Protein AF-A0A7J6QUE2-F1 (afdb_monomer)

Solvent-accessible surface area (backbone atoms only — not comparable to full-atom values): 27141 Å² total; per-residue (Å²): 144,86,75,78,73,68,68,64,60,62,60,60,63,58,56,71,67,69,66,76,79,69,80,87,82,77,86,82,82,87,80,89,78,89,81,90,77,90,78,88,79,88,80,89,85,86,82,90,79,89,85,83,88,83,81,91,79,86,84,85,81,84,86,82,83,86,87,80,87,83,81,87,78,91,76,89,80,80,79,82,77,88,71,93,74,88,76,88,78,90,78,85,78,74,83,76,78,76,78,73,77,74,72,91,44,75,64,55,52,54,49,48,53,50,52,53,53,48,52,52,50,49,60,67,40,47,65,54,49,52,53,50,50,54,49,50,52,54,51,50,55,52,50,50,52,52,50,55,49,50,54,49,46,62,71,71,58,78,79,71,83,48,88,52,71,58,65,62,52,52,51,53,50,54,51,48,61,67,45,50,60,58,49,52,55,45,51,55,50,49,47,36,44,68,80,50,75,61,50,81,89,58,97,85,62,82,76,58,68,67,60,54,49,51,53,49,52,57,64,54,46,54,62,54,51,36,51,50,49,51,51,50,58,72,69,48,82,54,28,68,75,69,40,44,67,61,44,52,49,52,52,52,50,35,54,53,51,51,50,54,50,51,51,51,51,48,57,65,50,47,57,60,48,50,50,50,36,46,73,71,59,74,52,61,48,93,50,24,43,65,88,63,53,76,77,71,41,47,76,41,84,65,47,98,87,49,74,69,32,63,69,62,57,65,62,59,68,74,74,71,78,78,79,84,71,88,70,90,82,84,79,80,86,81,79,85,90,88,88,86,83,85,88,90,86,89,83,90,86,83,91,75,99,69,92,78,74,94,84,74,88,67,83,71,68,83,76,70,69,60,26,27,38,42,98,87,74,50,44,26,33,57,69,62,46,50,59,46,28,48,60,31,32,44,41,94,83,81,55,50,54,47,59,66,59,57,55,61,67,70,81,112

pLDDT: mean 71.97, std 22.59, range [31.17, 98.25]

Radius of gyration: 38.02 Å; Cα contacts (8 Å, |Δi|>4): 183; chains: 1; bounding box: 76×77×122 Å

Secondary structure (DSSP, 8-state):
--SSSSHHHHHHHHHHHHTTSS-----------------------------------PPPPPPPPP------------PPP-------------------PPPSSHHHHHHHHHHHHHHHHHHHHHHHHHHHHHHHHHHHHHHHHHHHHHHHHHHH-TT---SS-HHHHHHHHHHHHHHHHHHHHHHHHHHHHHHHTTPPPPTTSPPPHHHHHHHHHHHHHHHHHHHHHHHHHHH-SSHHHH-HHHHHHHHHHHHHHHHHHHHHHHHHHHHHHHHHHHHTT-S--TTSPPTTHHHHSEEEPPPSSS---TTTHHHHTTSSSS-S-------TTS-----------------------TTS----------EEE-TTS-EEEHHHHHHHHTT-SB-TTT--BHHHHHHHTT--

Mean predicted aligned error: 16.56 Å

Sequence (412 aa):
MKSRSRALSLCDSRRRRNTAAVFPFRRRSKLLDSASGRFSSDDSIDGRRHVSSSNLGEPLLPTVTEGRAFESFDNDVVLPRRRAHTGDESNPFGSSDALYPAPRSKEDAVQRMRTTLVSTLVHSYRCFVWVVVCLVVILTVSYAALFIWALTEVITVRRSDCDQPLLPWVEVYVFITFLTDPLQSGLEWIYCRIARGGRPLQDSDPLPSLLVLFRSLISLFYPIWFGYGLHLISLTRTCSRTAPSLYILVQCFVWVGLLVWTLALMTLLTVPLTLCLVKAGWIQGPEAAKKGIINRIRLVSAGPDEGTCAICAKDMSYYGDDDGTTRGDLLTFFSDHNEDSSAPPTGGFTSGEAFVSPIDGRYVEPRYPMLREIICGHHFHRACLSRWLNTSHTCPVCHLNLHRAYDINYDV

InterPro domains:
  IPR001841 Zinc finger, RING-type [PF13639] (374-398)
  IPR001841 Zinc finger, RING-type [PS50089] (376-399)
  IPR001841 Zinc finger, RING-type [SM00184] (309-398)
  IPR013083 Zinc finger, RING/FYVE/PHD-type [G3DSA:3.30.40.10] (294-404)

Foldseek 3Di:
DPPPPPVVVVVVVVVVPPVPPPDDPDDDDDDDDDDDDDDDDDDDDDDDDDDDDDDDDDDDDDDDDDDDDDDDDDDPDDDDDDDDDDDDDDDPPDDPVPDPDDPPDPVVVVVVLVVLLVVQCCVVCVVVVVVVVVVVVVLVVVLVVLLVLLVVCLVPVVDFDFPFPLSVLSVVVNVCVVCVVVVLVVVVVVCCCPVPVNDDDDPPDDDPPVSVVVVVVVLVVQLVSLVVLVVRLVPGDCCCPRPVSSSVSSVVNSVSSVVVNVVVVCVVVVVVVVVVCVVVLVDFDPQFAPPPLLVVFDWDDADPVRDDAPVVVVVVVVPPDDDDDDDPDPPPPPDDDDDDDDDDDDDDDDDDDDDDDPDDPDPPPPCPQTWTQAPVRHIHRSVVVNVVSSSHCADPRRRHRRRVVVVVVVVD

Structure (mmCIF, N/CA/C/O backbone):
data_AF-A0A7J6QUE2-F1
#
_entry.id   AF-A0A7J6QUE2-F1
#
loop_
_atom_site.group_PDB
_atom_site.id
_atom_site.type_symbol
_atom_site.label_atom_id
_atom_site.label_alt_id
_atom_site.label_comp_id
_atom_site.label_asym_id
_atom_site.label_entity_id
_atom_site.label_seq_id
_atom_site.pdbx_PDB_ins_code
_atom_site.Cartn_x
_atom_site.Cartn_y
_atom_site.Cartn_z
_atom_site.occupancy
_atom_site.B_iso_or_equiv
_atom_site.auth_seq_id
_atom_site.auth_comp_id
_atom_site.auth_asym_id
_atom_site.auth_atom_id
_atom_site.pdbx_PDB_model_num
ATOM 1 N N . MET A 1 1 ? 33.722 -31.231 23.719 1.00 46.41 1 MET A N 1
ATOM 2 C CA . MET A 1 1 ? 32.477 -30.765 24.387 1.00 46.41 1 MET A CA 1
ATOM 3 C C . MET A 1 1 ? 32.656 -29.522 25.294 1.00 46.41 1 MET A C 1
ATOM 5 O O . MET A 1 1 ? 31.883 -29.344 26.223 1.00 46.41 1 MET A O 1
ATOM 9 N N . LYS A 1 2 ? 33.600 -28.594 25.026 1.00 46.53 2 LYS A N 1
ATOM 10 C CA . LYS A 1 2 ? 33.878 -27.446 25.930 1.00 46.53 2 LYS A CA 1
ATOM 11 C C . LYS A 1 2 ? 34.000 -26.061 25.256 1.00 46.53 2 LYS A C 1
ATOM 13 O O . LYS A 1 2 ? 34.548 -25.152 25.861 1.00 46.53 2 LYS A O 1
ATOM 18 N N . SER A 1 3 ? 33.465 -25.865 24.040 1.00 45.34 3 SER A N 1
ATOM 19 C CA . SER A 1 3 ? 33.526 -24.560 23.336 1.00 45.34 3 SER A CA 1
ATOM 20 C C . SER A 1 3 ? 32.173 -23.917 22.981 1.00 45.34 3 SER A C 1
ATOM 22 O O . SER A 1 3 ? 32.153 -22.804 22.466 1.00 45.34 3 SER A O 1
ATOM 24 N N . ARG A 1 4 ? 31.028 -24.537 23.308 1.00 47.53 4 ARG A N 1
ATOM 25 C CA . ARG A 1 4 ? 29.692 -23.970 23.005 1.00 47.53 4 ARG A CA 1
ATOM 26 C C . ARG A 1 4 ? 29.169 -22.938 24.018 1.00 47.53 4 ARG A C 1
ATOM 28 O O . ARG A 1 4 ? 28.175 -22.283 23.738 1.00 47.53 4 ARG A O 1
ATOM 35 N N . SER A 1 5 ? 29.833 -22.746 25.162 1.00 48.34 5 SER A N 1
ATOM 36 C CA . SER A 1 5 ? 29.308 -21.897 26.251 1.00 48.34 5 SER A CA 1
ATOM 37 C C . SER A 1 5 ? 29.570 -20.387 26.072 1.00 48.34 5 SER A C 1
ATOM 39 O O . SER A 1 5 ? 28.833 -19.561 26.600 1.00 48.34 5 SER A O 1
ATOM 41 N N . ARG A 1 6 ? 30.566 -19.975 25.270 1.00 46.41 6 ARG A N 1
ATOM 42 C CA . ARG A 1 6 ? 30.916 -18.541 25.135 1.00 46.41 6 ARG A CA 1
ATOM 43 C C . ARG A 1 6 ? 30.063 -17.758 24.125 1.00 46.41 6 ARG A C 1
ATOM 45 O O . ARG A 1 6 ? 29.992 -16.539 24.228 1.00 46.41 6 ARG A O 1
ATOM 52 N N . ALA A 1 7 ? 29.365 -18.426 23.203 1.00 47.25 7 ALA A N 1
ATOM 53 C CA . ALA A 1 7 ? 28.551 -17.746 22.187 1.00 47.25 7 ALA A CA 1
ATOM 54 C C . ALA A 1 7 ? 27.202 -17.216 22.721 1.00 47.25 7 ALA A C 1
ATOM 56 O O . ALA A 1 7 ? 26.655 -16.265 22.169 1.00 47.25 7 ALA A O 1
ATOM 57 N N . LEU A 1 8 ? 26.681 -17.774 23.820 1.00 49.31 8 LEU A N 1
ATOM 58 C CA . LEU A 1 8 ? 25.400 -17.346 24.403 1.00 49.31 8 LEU A CA 1
ATOM 59 C C . LEU A 1 8 ? 25.509 -16.056 25.241 1.00 49.31 8 LEU A C 1
ATOM 61 O O . LEU A 1 8 ? 24.534 -15.321 25.354 1.00 49.31 8 LEU A O 1
ATOM 65 N N . SER A 1 9 ? 26.696 -15.729 25.765 1.00 47.38 9 SER A N 1
ATOM 66 C CA . SER A 1 9 ? 26.920 -14.542 26.613 1.00 47.38 9 SER A CA 1
ATOM 67 C C . SER A 1 9 ? 26.927 -13.216 25.829 1.00 47.38 9 SER A C 1
ATOM 69 O O . SER A 1 9 ? 26.471 -12.183 26.328 1.00 47.3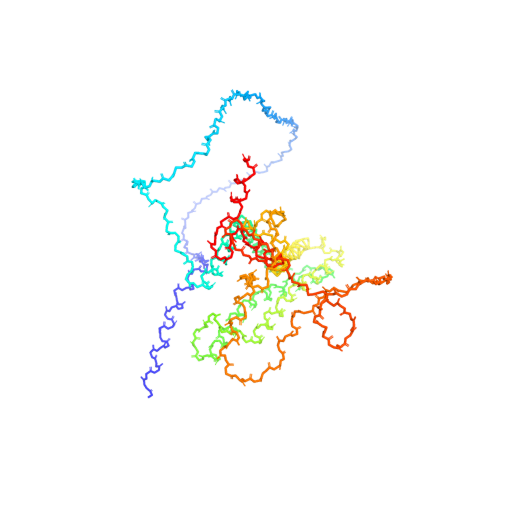8 9 SER A O 1
ATOM 71 N N . LEU A 1 10 ? 27.388 -13.227 24.576 1.00 46.91 10 LEU A N 1
ATOM 72 C CA . LEU A 1 10 ? 27.481 -12.008 23.763 1.00 46.91 10 LEU A CA 1
ATOM 73 C C . LEU A 1 10 ? 26.136 -11.569 23.157 1.00 46.91 10 LEU A C 1
ATOM 75 O O . LEU A 1 10 ? 25.946 -10.380 22.901 1.00 46.91 10 LEU A O 1
ATOM 79 N N . CYS A 1 11 ? 25.176 -12.485 22.989 1.00 47.31 11 CYS A N 1
ATOM 80 C CA . CYS A 1 11 ? 23.848 -12.149 22.462 1.00 47.31 11 CYS A CA 1
ATOM 81 C C . CYS A 1 11 ? 22.953 -11.466 23.516 1.00 47.31 11 CYS A C 1
ATOM 83 O O . CYS A 1 11 ? 22.195 -10.553 23.194 1.00 47.31 11 CYS A O 1
ATOM 85 N N . ASP A 1 12 ? 23.109 -11.824 24.793 1.00 46.81 12 ASP A N 1
ATOM 86 C CA . ASP A 1 12 ? 22.343 -11.224 25.896 1.00 46.81 12 ASP A CA 1
ATOM 87 C C . ASP A 1 12 ? 22.789 -9.776 26.206 1.00 46.81 12 ASP A C 1
ATOM 89 O O . ASP A 1 12 ? 22.011 -8.913 26.617 1.00 46.81 12 ASP A O 1
ATOM 93 N N . SER A 1 13 ? 24.045 -9.454 25.884 1.00 41.50 13 SER A N 1
ATOM 94 C CA . SER A 1 13 ? 24.649 -8.139 26.137 1.00 41.50 13 SER A CA 1
ATOM 95 C C . SER A 1 13 ? 24.153 -7.043 25.179 1.00 41.50 13 SER A C 1
ATOM 97 O O . SER A 1 13 ? 24.148 -5.859 25.528 1.00 41.50 13 SER A O 1
ATOM 99 N N . ARG A 1 14 ? 23.702 -7.418 23.972 1.00 44.22 14 ARG A N 1
ATOM 100 C CA . ARG A 1 14 ? 23.134 -6.485 22.979 1.00 44.22 14 ARG A CA 1
ATOM 101 C C . ARG A 1 14 ? 21.641 -6.223 23.206 1.00 44.22 14 ARG A C 1
ATOM 103 O O . ARG A 1 14 ? 21.140 -5.179 22.797 1.00 44.22 14 ARG A O 1
ATOM 110 N N . ARG A 1 15 ? 20.958 -7.110 23.940 1.00 49.66 15 ARG A N 1
ATOM 111 C CA . ARG A 1 15 ? 19.539 -6.976 24.300 1.00 49.66 15 ARG A CA 1
ATOM 112 C C . ARG A 1 15 ? 19.287 -5.857 25.315 1.00 49.66 15 ARG A C 1
ATOM 114 O O . ARG A 1 15 ? 18.267 -5.189 25.221 1.00 49.66 15 ARG A O 1
ATOM 121 N N . ARG A 1 16 ? 20.236 -5.575 26.219 1.00 45.19 16 ARG A N 1
ATOM 122 C CA . ARG A 1 16 ? 20.097 -4.492 27.217 1.00 45.19 16 ARG A CA 1
ATOM 123 C C . ARG A 1 16 ? 20.274 -3.072 26.668 1.00 45.19 16 ARG A C 1
ATOM 125 O O . ARG A 1 16 ? 19.894 -2.132 27.355 1.00 45.19 16 ARG A O 1
ATOM 132 N N . ARG A 1 17 ? 20.835 -2.886 25.465 1.00 47.62 17 ARG A N 1
ATOM 133 C CA . ARG A 1 17 ? 21.071 -1.539 24.907 1.00 47.62 17 ARG A CA 1
ATOM 134 C C . ARG A 1 17 ? 19.934 -0.996 24.037 1.00 47.62 17 ARG A C 1
ATOM 136 O O . ARG A 1 17 ? 19.790 0.216 23.972 1.00 47.62 17 ARG A O 1
ATOM 143 N N . ASN A 1 18 ? 19.086 -1.851 23.458 1.00 42.25 18 ASN A N 1
ATOM 144 C CA . ASN A 1 18 ? 18.024 -1.400 22.544 1.00 42.25 18 ASN A CA 1
ATOM 145 C C . ASN A 1 18 ? 16.614 -1.367 23.157 1.00 42.25 18 ASN A C 1
ATOM 147 O O . ASN A 1 18 ? 15.715 -0.789 22.559 1.00 42.25 18 ASN A O 1
ATOM 151 N N . THR A 1 19 ? 16.406 -1.896 24.367 1.00 44.59 19 THR A N 1
ATOM 152 C CA . THR A 1 19 ? 15.130 -1.753 25.099 1.00 44.59 19 THR A CA 1
ATOM 153 C C . THR A 1 19 ? 15.039 -0.476 25.943 1.00 44.59 19 THR A C 1
ATOM 155 O O . THR A 1 19 ? 14.044 -0.272 26.625 1.00 44.59 19 THR A O 1
ATOM 158 N N . ALA A 1 20 ? 16.048 0.403 25.906 1.00 40.78 20 ALA A N 1
ATOM 159 C CA . ALA A 1 20 ? 16.049 1.666 26.652 1.00 40.78 20 ALA A CA 1
ATOM 160 C C . ALA A 1 20 ? 15.475 2.869 25.866 1.00 40.78 20 ALA A C 1
ATOM 162 O O . ALA A 1 20 ? 15.439 3.971 26.404 1.00 40.78 20 ALA A O 1
ATOM 163 N N . ALA A 1 21 ? 15.021 2.683 24.620 1.00 43.94 21 ALA A N 1
ATOM 164 C CA . ALA A 1 21 ? 14.544 3.773 23.756 1.00 43.94 21 ALA A CA 1
ATOM 165 C C . ALA A 1 21 ? 13.027 3.759 23.479 1.00 43.94 21 ALA A C 1
ATOM 167 O O . ALA A 1 21 ? 12.558 4.495 22.616 1.00 43.94 21 ALA A O 1
ATOM 168 N N . VAL A 1 22 ? 12.246 2.957 24.209 1.00 45.75 22 VAL A N 1
ATOM 169 C CA . VAL A 1 22 ? 10.780 2.945 24.097 1.00 45.75 22 VAL A CA 1
ATOM 170 C C . VAL A 1 22 ? 10.189 3.181 25.493 1.00 45.75 22 VAL A C 1
ATOM 172 O O . VAL A 1 22 ? 10.159 2.284 26.327 1.00 45.75 22 VAL A O 1
ATOM 175 N N . PHE A 1 23 ? 9.784 4.440 25.717 1.00 42.09 23 PHE A N 1
ATOM 176 C CA . PHE A 1 23 ? 9.110 5.041 26.885 1.00 42.09 23 PHE A CA 1
ATOM 177 C C . PHE A 1 23 ? 9.857 5.101 28.236 1.00 42.09 23 PHE A C 1
ATOM 179 O O . PHE A 1 23 ? 9.874 4.124 28.983 1.00 42.09 23 PHE A O 1
ATOM 186 N N . PRO A 1 24 ? 10.307 6.291 28.694 1.00 39.75 24 PRO A N 1
ATOM 187 C CA . PRO A 1 24 ? 10.492 6.539 30.114 1.00 39.75 24 PRO A CA 1
ATOM 188 C C . PRO A 1 24 ? 9.194 7.119 30.697 1.00 39.75 24 PRO A C 1
ATOM 190 O O . PRO A 1 24 ? 9.031 8.333 30.796 1.00 39.75 24 PRO A O 1
ATOM 193 N N . PHE A 1 25 ? 8.265 6.266 31.139 1.00 36.53 25 PHE A N 1
ATOM 194 C CA . PHE A 1 25 ? 7.235 6.700 32.090 1.00 36.53 25 PHE A CA 1
ATOM 195 C C . PHE A 1 25 ? 7.881 6.760 33.481 1.00 36.53 25 PHE A C 1
ATOM 197 O O . PHE A 1 25 ? 7.942 5.778 34.224 1.00 36.53 25 PHE A O 1
ATOM 204 N N . ARG A 1 26 ? 8.470 7.913 33.813 1.00 36.47 26 ARG A N 1
ATOM 205 C CA . ARG A 1 26 ? 9.158 8.134 35.089 1.00 36.47 26 ARG A CA 1
ATOM 206 C C . ARG A 1 26 ? 8.123 8.334 36.201 1.00 36.47 26 ARG A C 1
ATOM 208 O O . ARG A 1 26 ? 7.667 9.446 36.446 1.00 36.47 26 ARG A O 1
ATOM 215 N N . ARG A 1 27 ? 7.793 7.252 36.914 1.00 37.03 27 ARG A N 1
ATOM 216 C CA . ARG A 1 27 ? 7.189 7.297 38.259 1.00 37.03 27 ARG A CA 1
ATOM 217 C C . ARG A 1 27 ? 8.079 8.153 39.167 1.00 37.03 27 ARG A C 1
ATOM 219 O O . ARG A 1 27 ? 9.216 7.778 39.445 1.00 37.03 27 ARG A O 1
ATOM 226 N N . ARG A 1 28 ? 7.563 9.281 39.654 1.00 32.66 28 ARG A N 1
ATOM 227 C CA . ARG A 1 28 ? 8.145 10.030 40.774 1.00 32.66 28 ARG A CA 1
ATOM 228 C C . ARG A 1 28 ? 7.144 9.960 41.920 1.00 32.66 28 ARG A C 1
ATOM 230 O O . ARG A 1 28 ? 6.087 10.574 41.858 1.00 32.66 28 ARG A O 1
ATOM 237 N N . SER A 1 29 ? 7.459 9.168 42.938 1.00 35.22 29 SER A N 1
ATOM 238 C CA . SER A 1 29 ? 6.726 9.152 44.199 1.00 35.22 29 SER A CA 1
ATOM 239 C C . SER A 1 29 ? 7.666 9.513 45.341 1.00 35.22 29 SER A C 1
ATOM 241 O O . SER A 1 29 ? 8.684 8.847 45.517 1.00 35.22 29 SER A O 1
ATOM 243 N N . LYS A 1 30 ? 7.206 10.492 46.126 1.00 39.47 30 LYS A N 1
ATOM 244 C CA . LYS A 1 30 ? 7.589 10.870 47.493 1.00 39.47 30 LYS A CA 1
ATOM 245 C C . LYS A 1 30 ? 8.883 11.669 47.673 1.00 39.47 30 LYS A C 1
ATOM 247 O O . LYS A 1 30 ? 9.977 11.122 47.658 1.00 39.47 30 LYS A O 1
ATOM 252 N N . LEU A 1 31 ? 8.701 12.942 48.020 1.00 35.91 31 LEU A N 1
ATOM 253 C CA . LEU A 1 31 ? 9.189 13.452 49.300 1.00 35.91 31 LEU A CA 1
ATOM 254 C C . LEU A 1 31 ? 8.271 14.586 49.773 1.00 35.91 31 LEU A C 1
ATOM 256 O O . LEU A 1 31 ? 8.026 15.547 49.050 1.00 35.91 31 LEU A O 1
ATOM 260 N N . LEU A 1 32 ? 7.698 14.359 50.955 1.00 39.78 32 LEU A N 1
ATOM 261 C CA . LEU A 1 32 ? 7.084 15.355 51.818 1.00 39.78 32 LEU A CA 1
ATOM 262 C C . LEU A 1 32 ? 8.168 16.350 52.238 1.00 39.78 32 LEU A C 1
ATOM 264 O O . LEU A 1 32 ? 9.245 15.904 52.615 1.00 39.78 32 LEU A O 1
ATOM 268 N N . ASP A 1 33 ? 7.866 17.645 52.196 1.00 33.84 33 ASP A N 1
ATOM 269 C CA . ASP A 1 33 ? 8.040 18.509 53.364 1.00 33.84 33 ASP A CA 1
ATOM 270 C C . ASP A 1 33 ? 7.295 19.841 53.186 1.00 33.84 33 ASP A C 1
ATOM 272 O O . ASP A 1 33 ? 7.452 20.555 52.200 1.00 33.84 33 ASP A O 1
ATOM 276 N N . SER A 1 34 ? 6.434 20.100 54.171 1.00 37.66 34 SER A N 1
ATOM 277 C CA . SER A 1 34 ? 6.124 21.379 54.812 1.00 37.66 34 SER A CA 1
ATOM 278 C C . SER A 1 34 ? 6.235 22.682 54.011 1.00 37.66 34 SER A C 1
ATOM 280 O O . SER A 1 34 ? 7.318 23.231 53.848 1.00 37.66 34 SER A O 1
ATOM 282 N N . ALA A 1 35 ? 5.082 23.297 53.734 1.00 33.31 35 ALA A N 1
ATOM 283 C CA . ALA A 1 35 ? 4.901 24.732 53.959 1.00 33.31 35 ALA A CA 1
ATOM 284 C C . ALA A 1 35 ? 3.413 25.066 54.136 1.00 33.31 35 ALA A C 1
ATOM 286 O O . ALA A 1 35 ? 2.584 24.908 53.245 1.00 33.31 35 ALA A O 1
ATOM 287 N N . SER A 1 36 ? 3.112 25.524 55.343 1.00 39.94 36 SER A N 1
ATOM 288 C CA . SER A 1 36 ? 1.916 26.232 55.779 1.00 39.94 36 SER A CA 1
ATOM 289 C C . SER A 1 36 ? 1.524 27.398 54.865 1.00 39.94 36 SER A C 1
ATOM 291 O O . SER A 1 36 ? 2.373 28.217 54.519 1.00 39.94 36 SER A O 1
ATOM 293 N N . GLY A 1 37 ? 0.226 27.560 54.607 1.00 31.17 37 GLY A N 1
ATOM 294 C CA . GLY A 1 37 ? -0.321 28.776 54.010 1.00 31.17 37 GLY A CA 1
ATOM 295 C C . GLY A 1 37 ? -1.844 28.784 54.036 1.00 31.17 37 GLY A C 1
ATOM 296 O O . GLY A 1 37 ? -2.483 28.170 53.192 1.00 31.17 37 GLY A O 1
ATOM 297 N N . ARG A 1 38 ? -2.412 29.470 55.033 1.00 41.53 38 ARG A N 1
ATOM 298 C CA . ARG A 1 38 ? -3.823 29.878 55.091 1.00 41.53 38 ARG A CA 1
ATOM 299 C C . ARG A 1 38 ? -4.207 30.616 53.806 1.00 41.53 38 ARG A C 1
ATOM 301 O O . ARG A 1 38 ? -3.482 31.532 53.438 1.00 41.53 38 ARG A O 1
ATOM 308 N N . PHE A 1 39 ? -5.392 30.354 53.260 1.00 33.91 39 PHE A N 1
ATOM 309 C CA . PHE A 1 39 ? -6.305 31.435 52.881 1.00 33.91 39 PHE A CA 1
ATOM 310 C C . PHE A 1 39 ? -7.742 30.907 52.816 1.00 33.91 39 PHE A C 1
ATOM 312 O O . PHE A 1 39 ? -8.067 30.010 52.044 1.00 33.91 39 PHE A O 1
ATOM 319 N N . SER A 1 40 ? -8.560 31.451 53.713 1.00 39.12 40 SER A N 1
ATOM 320 C CA . SER A 1 40 ? -10.015 31.498 53.620 1.00 39.12 40 SER A CA 1
ATOM 321 C C . SER A 1 40 ? -10.375 32.480 52.508 1.00 39.12 40 SER A C 1
ATOM 323 O O . SER A 1 40 ? -9.662 33.469 52.355 1.00 39.12 40 SER A O 1
ATOM 325 N N . SER A 1 41 ? -11.455 32.233 51.776 1.00 36.81 41 SER A N 1
ATOM 326 C CA . SER A 1 41 ? -12.585 33.165 51.669 1.00 36.81 41 SER A CA 1
ATOM 327 C C . SER A 1 41 ? -13.492 32.789 50.508 1.00 36.81 41 SER A C 1
ATOM 329 O O . SER A 1 41 ? -13.046 32.381 49.436 1.00 36.81 41 SER A O 1
ATOM 331 N N . ASP A 1 42 ? -14.772 32.938 50.813 1.00 44.06 42 ASP A N 1
ATOM 332 C CA . ASP A 1 42 ? -15.919 33.023 49.930 1.00 44.06 42 ASP A CA 1
ATOM 333 C C . ASP A 1 42 ? -15.658 33.885 48.685 1.00 44.06 42 ASP A C 1
ATOM 335 O O . ASP A 1 42 ? -14.888 34.841 48.735 1.00 44.06 42 ASP A O 1
ATOM 339 N N . ASP A 1 43 ? -16.337 33.579 47.579 1.00 40.66 43 ASP A N 1
ATOM 340 C CA . ASP A 1 43 ? -17.388 34.488 47.120 1.00 40.66 43 ASP A CA 1
ATOM 341 C C . ASP A 1 43 ? -18.192 33.911 45.946 1.00 40.66 43 ASP A C 1
ATOM 343 O O . ASP A 1 43 ? -17.685 33.455 44.920 1.00 40.66 43 ASP A O 1
ATOM 347 N N . SER A 1 44 ? -19.504 33.959 46.160 1.00 46.59 44 SER A N 1
ATOM 348 C CA . SER A 1 44 ? -20.555 34.076 45.155 1.00 46.59 44 SER A CA 1
ATOM 349 C C . SER A 1 44 ? -20.265 35.258 44.224 1.00 46.59 44 SER A C 1
ATOM 351 O O . SER A 1 44 ? -19.718 36.247 44.690 1.00 46.59 44 SER A O 1
ATOM 353 N N . ILE A 1 45 ? -20.677 35.203 42.951 1.00 42.28 45 ILE A N 1
ATOM 354 C CA . ILE A 1 45 ? -21.385 36.310 42.277 1.00 42.28 45 ILE A CA 1
ATOM 355 C C . ILE A 1 45 ? -21.791 35.913 40.847 1.00 42.28 45 ILE A C 1
ATOM 357 O O . ILE A 1 45 ? -21.011 35.455 40.014 1.00 42.28 45 ILE A O 1
ATOM 361 N N . ASP A 1 46 ? -23.082 36.131 40.640 1.00 43.28 46 ASP A N 1
ATOM 362 C CA . ASP A 1 46 ? -23.904 36.185 39.438 1.00 43.28 46 ASP A CA 1
ATOM 363 C C . ASP A 1 46 ? -23.390 37.209 38.398 1.00 43.28 46 ASP A C 1
ATOM 365 O O . ASP A 1 46 ? -22.752 38.198 38.757 1.00 43.28 46 ASP A O 1
ATOM 369 N N . GLY A 1 47 ? -23.674 37.041 37.100 1.00 33.91 47 GLY A N 1
ATOM 370 C CA . GLY A 1 47 ? -23.052 37.939 36.115 1.00 33.91 47 GLY A CA 1
ATOM 371 C C . GLY A 1 47 ? -23.395 37.795 34.637 1.00 33.91 47 GLY A C 1
ATOM 372 O O . GLY A 1 47 ? -22.506 37.750 33.794 1.00 33.91 47 GLY A O 1
ATOM 373 N N . ARG A 1 48 ? -24.685 37.797 34.306 1.00 44.97 48 ARG A N 1
ATOM 374 C CA . ARG A 1 48 ? -25.251 38.115 32.980 1.00 44.97 48 ARG A CA 1
ATOM 375 C C . ARG A 1 48 ? -24.566 39.332 32.307 1.00 44.97 48 ARG A C 1
ATOM 377 O O . ARG A 1 48 ? -24.568 40.412 32.893 1.00 44.97 48 ARG A O 1
ATOM 384 N N . ARG A 1 49 ? -24.162 39.231 31.026 1.00 37.66 49 ARG A N 1
ATOM 385 C CA . ARG A 1 49 ? -24.249 40.350 30.051 1.00 37.66 49 ARG A CA 1
ATOM 386 C C . ARG A 1 49 ? -24.151 39.921 28.579 1.00 37.66 49 ARG A C 1
ATOM 388 O O . ARG A 1 49 ? -23.235 39.224 28.166 1.00 37.66 49 ARG A O 1
ATOM 395 N N . HIS A 1 50 ? -25.134 40.410 27.823 1.00 44.72 50 HIS A N 1
ATOM 396 C CA . HIS A 1 50 ? -25.166 40.585 26.369 1.00 44.72 50 HIS A CA 1
ATOM 397 C C . HIS A 1 50 ? -24.039 41.504 25.861 1.00 44.72 50 HIS A C 1
ATOM 399 O O . HIS A 1 50 ? -23.530 42.301 26.647 1.00 44.72 50 HIS A O 1
ATOM 405 N N . VAL A 1 51 ? -23.770 41.438 24.543 1.00 38.91 51 VAL A N 1
ATOM 406 C CA . VAL A 1 51 ? -23.502 42.525 23.551 1.00 38.91 51 VAL A CA 1
ATOM 407 C C . VAL A 1 51 ? -22.722 41.880 22.384 1.00 38.91 51 VAL A C 1
ATOM 409 O O . VAL A 1 51 ? -21.648 41.332 22.585 1.00 38.91 51 VAL A O 1
ATOM 412 N N . SER A 1 52 ? -23.375 41.604 21.252 1.00 35.94 52 SER A N 1
ATOM 413 C CA . SER A 1 52 ? -23.487 42.434 20.030 1.00 35.94 52 SER A CA 1
ATOM 414 C C . SER A 1 52 ? -22.268 42.381 19.095 1.00 35.94 52 SER A C 1
ATOM 416 O O . SER A 1 52 ? -21.210 42.917 19.391 1.00 35.94 52 SER A O 1
ATOM 418 N N . SER A 1 53 ? -22.506 41.753 17.938 1.00 43.72 53 SER A N 1
ATOM 419 C CA . SER A 1 53 ? -22.202 42.209 16.570 1.00 43.72 53 SER A CA 1
ATOM 420 C C . SER A 1 53 ? -20.991 43.119 16.314 1.00 43.72 53 SER A C 1
ATOM 422 O O . SER A 1 53 ? -21.016 44.299 16.663 1.00 43.72 53 SER A O 1
ATOM 424 N N . SER A 1 54 ? -20.068 42.637 15.476 1.00 38.47 54 SER A N 1
ATOM 425 C CA . SER A 1 54 ? -19.308 43.484 14.549 1.00 38.47 54 SER A CA 1
ATOM 426 C C . SER A 1 54 ? -18.728 42.694 13.360 1.00 38.47 54 SER A C 1
ATOM 428 O O . SER A 1 54 ? -17.908 41.798 13.511 1.00 38.47 54 SER A O 1
ATOM 430 N N . ASN A 1 55 ? -19.216 43.081 12.177 1.00 37.47 55 ASN A N 1
ATOM 431 C CA . ASN A 1 55 ? -18.507 43.350 10.919 1.00 37.47 55 ASN A CA 1
ATOM 432 C C . ASN A 1 55 ? -17.591 42.279 10.293 1.00 37.47 55 ASN A C 1
ATOM 434 O O . ASN A 1 55 ? -16.430 42.119 10.661 1.00 37.47 55 ASN A O 1
ATOM 438 N N . LEU A 1 56 ? -18.109 41.677 9.212 1.00 40.47 56 LEU A N 1
ATOM 439 C CA . LEU A 1 56 ? -17.327 41.087 8.126 1.00 40.47 56 LEU A CA 1
ATOM 440 C C . LEU A 1 56 ? -16.556 42.183 7.374 1.00 40.47 56 LEU A C 1
ATOM 442 O O . LEU A 1 56 ? -17.159 43.135 6.882 1.00 40.47 56 LEU A O 1
ATOM 446 N N . GLY A 1 57 ? -15.240 42.011 7.253 1.00 37.03 57 GLY A N 1
ATOM 447 C CA . GLY A 1 57 ? -14.401 42.709 6.283 1.00 37.03 57 GLY A CA 1
ATOM 448 C C . GLY A 1 57 ? -13.992 41.753 5.162 1.00 37.03 57 GLY A C 1
ATOM 449 O O . GLY A 1 57 ? -13.442 40.686 5.431 1.00 37.03 57 GLY A O 1
ATOM 450 N N . GLU A 1 58 ? -14.284 42.137 3.920 1.00 43.25 58 GLU A N 1
ATOM 451 C CA . GLU A 1 58 ? -13.747 41.537 2.693 1.00 43.25 58 GLU A CA 1
ATOM 452 C C . GLU A 1 58 ? -12.227 41.758 2.577 1.00 43.25 58 GLU A C 1
ATOM 454 O O . GLU A 1 58 ? -11.745 42.848 2.900 1.00 43.25 58 GLU A O 1
ATOM 459 N N . PRO A 1 59 ? -11.461 40.794 2.037 1.00 50.88 59 PRO A N 1
ATOM 460 C CA . PRO A 1 59 ? -10.116 41.049 1.545 1.00 50.88 59 PRO A CA 1
ATOM 461 C C . PRO A 1 59 ? -10.094 41.251 0.019 1.00 50.88 59 PRO A C 1
ATOM 463 O O . PRO A 1 59 ? -10.530 40.402 -0.758 1.00 50.88 59 PRO A O 1
ATOM 466 N N . LEU A 1 60 ? -9.526 42.389 -0.386 1.00 42.28 60 LEU A N 1
ATOM 467 C CA . LEU A 1 60 ? -9.229 42.796 -1.760 1.00 42.28 60 LEU A CA 1
ATOM 468 C C . LEU A 1 60 ? -8.185 41.876 -2.427 1.00 42.28 60 LEU A C 1
ATOM 470 O O . LEU A 1 60 ? -7.121 41.608 -1.868 1.00 42.28 60 LEU A O 1
ATOM 474 N N . LEU A 1 61 ? -8.483 41.453 -3.658 1.00 47.47 61 LEU A N 1
ATOM 475 C CA . LEU A 1 61 ? -7.572 40.815 -4.618 1.00 47.47 61 LEU A CA 1
ATOM 476 C C . LEU A 1 61 ? -6.636 41.858 -5.262 1.00 47.47 61 LEU A C 1
ATOM 478 O O . LEU A 1 61 ? -7.116 42.925 -5.648 1.00 47.47 61 LEU A O 1
ATOM 482 N N . PRO A 1 62 ? -5.341 41.558 -5.479 1.00 51.22 62 PRO A N 1
ATOM 483 C CA . PRO A 1 62 ? -4.485 42.401 -6.299 1.00 51.22 62 PRO A CA 1
ATOM 484 C C . PRO A 1 62 ? -4.593 42.028 -7.786 1.00 51.22 62 PRO A C 1
ATOM 486 O O . PRO A 1 62 ? -4.332 40.900 -8.202 1.00 51.22 62 PRO A O 1
ATOM 489 N N . THR A 1 63 ? -4.949 43.031 -8.583 1.00 40.16 63 THR A N 1
ATOM 490 C CA . THR A 1 63 ? -4.823 43.100 -10.042 1.00 40.16 63 THR A CA 1
ATOM 491 C C . THR A 1 63 ? -3.356 43.010 -10.470 1.00 40.16 63 THR A C 1
ATOM 493 O O . THR A 1 63 ? -2.546 43.850 -10.078 1.00 40.16 63 THR A O 1
ATOM 496 N N . VAL A 1 64 ? -3.023 42.020 -11.301 1.00 44.69 64 VAL A N 1
ATOM 497 C CA . VAL A 1 64 ? -1.734 41.919 -11.999 1.00 44.69 64 VAL A CA 1
ATOM 498 C C . VAL A 1 64 ? -1.875 42.588 -13.364 1.00 44.69 64 VAL A C 1
ATOM 500 O O . VAL A 1 64 ? -2.709 42.195 -14.174 1.00 44.69 64 VAL A O 1
ATOM 503 N N . THR A 1 65 ? -1.072 43.623 -13.585 1.00 42.22 65 THR A N 1
ATOM 504 C CA . THR A 1 65 ? -0.994 44.411 -14.816 1.00 42.22 65 THR A CA 1
ATOM 505 C C . THR A 1 65 ? -0.183 43.697 -15.897 1.00 42.22 65 THR A C 1
ATOM 507 O O . THR A 1 65 ? 0.959 43.296 -15.668 1.00 42.22 65 THR A O 1
ATOM 510 N N . GLU A 1 66 ? -0.779 43.589 -17.084 1.00 42.78 66 GLU A N 1
ATOM 511 C CA . GLU A 1 66 ? -0.129 43.274 -18.358 1.00 42.78 66 GLU A CA 1
ATOM 512 C C . GLU A 1 66 ? 0.826 44.393 -18.798 1.00 42.78 66 GLU A C 1
ATOM 514 O O . GLU A 1 66 ? 0.578 45.574 -18.554 1.00 42.78 66 GLU A O 1
ATOM 519 N N . GLY A 1 67 ? 1.881 44.017 -19.528 1.00 38.31 67 GLY A N 1
ATOM 520 C CA . GLY A 1 67 ? 2.620 44.944 -20.383 1.00 38.31 67 GLY A CA 1
ATOM 521 C C . GLY A 1 67 ? 4.117 44.672 -20.459 1.00 38.31 67 GLY A C 1
ATOM 522 O O . GLY A 1 67 ? 4.895 45.242 -19.696 1.00 38.31 67 GLY A O 1
ATOM 523 N N . ARG A 1 68 ? 4.554 43.882 -21.448 1.00 35.31 68 ARG A N 1
ATOM 524 C CA . ARG A 1 68 ? 5.884 44.086 -22.037 1.00 35.31 68 ARG A CA 1
ATOM 525 C C . ARG A 1 68 ? 5.922 43.678 -23.504 1.00 35.31 68 ARG A C 1
ATOM 527 O O . ARG A 1 68 ? 5.652 42.535 -23.854 1.00 35.31 68 ARG A O 1
ATOM 534 N N . ALA A 1 69 ? 6.241 44.678 -24.318 1.00 36.81 69 ALA A N 1
ATOM 535 C CA . ALA A 1 69 ? 6.477 44.615 -25.745 1.00 36.81 69 ALA A CA 1
ATOM 536 C C . ALA A 1 69 ? 7.634 43.663 -26.083 1.00 36.81 69 ALA A C 1
ATOM 538 O O . ALA A 1 69 ? 8.657 43.658 -25.398 1.00 36.81 69 ALA A O 1
ATOM 539 N N . PHE A 1 70 ? 7.458 42.885 -27.150 1.00 37.53 70 PHE A N 1
ATOM 540 C CA . PHE A 1 70 ? 8.527 42.153 -27.819 1.00 37.53 70 PHE A CA 1
ATOM 541 C C . PHE A 1 70 ? 8.996 42.999 -29.006 1.00 37.53 70 PHE A C 1
ATOM 543 O O . PHE A 1 70 ? 8.238 43.220 -29.950 1.00 37.53 70 PHE A O 1
ATOM 550 N N . GLU A 1 71 ? 10.225 43.502 -28.923 1.00 38.09 71 GLU A N 1
ATOM 551 C CA . GLU A 1 71 ? 10.939 44.104 -30.046 1.00 38.09 71 GLU A CA 1
ATOM 552 C C . GLU A 1 71 ? 11.386 43.003 -31.014 1.00 38.09 71 GLU A C 1
ATOM 554 O O . GLU A 1 71 ? 11.914 41.963 -30.608 1.00 38.09 71 GLU A O 1
ATOM 559 N N . SER A 1 72 ? 11.141 43.238 -32.303 1.00 38.81 72 SER A N 1
ATOM 560 C CA . SER A 1 72 ? 11.585 42.407 -33.414 1.00 38.81 72 SER A CA 1
ATOM 561 C C . SER A 1 72 ? 13.097 42.527 -33.594 1.00 38.81 72 SER A C 1
ATOM 563 O O . SER A 1 72 ? 13.606 43.622 -33.834 1.00 38.81 72 SER A O 1
ATOM 565 N N . PHE A 1 73 ? 13.802 41.401 -33.537 1.00 43.84 73 PHE A N 1
ATOM 566 C CA . PHE A 1 73 ? 15.165 41.290 -34.045 1.00 43.84 73 PHE A CA 1
ATOM 567 C C . PHE A 1 73 ? 15.127 40.529 -35.370 1.00 43.84 73 PHE A C 1
ATOM 569 O O . PHE A 1 73 ? 14.975 39.307 -35.386 1.00 43.84 73 PHE A O 1
ATOM 576 N N . ASP A 1 74 ? 15.257 41.276 -36.466 1.00 42.09 74 ASP A N 1
ATOM 577 C CA . ASP A 1 74 ? 15.644 40.746 -37.769 1.00 42.09 74 ASP A CA 1
ATOM 578 C C . ASP A 1 74 ? 17.087 40.241 -37.672 1.00 42.09 74 ASP A C 1
ATOM 580 O O . ASP A 1 74 ? 18.010 41.003 -37.386 1.00 42.09 74 ASP A O 1
ATOM 584 N N . ASN A 1 75 ? 17.282 38.944 -37.898 1.00 40.88 75 ASN A N 1
ATOM 585 C CA . ASN A 1 75 ? 18.594 38.369 -38.165 1.00 40.88 75 ASN A CA 1
ATOM 586 C C . ASN A 1 75 ? 18.520 37.631 -39.502 1.00 40.88 75 ASN A C 1
ATOM 588 O O . ASN A 1 75 ? 18.042 36.498 -39.580 1.00 40.88 75 ASN A O 1
ATOM 592 N N . ASP A 1 76 ? 19.016 38.295 -40.544 1.00 35.25 76 ASP A N 1
ATOM 593 C CA . ASP A 1 76 ? 19.299 37.713 -41.850 1.00 35.25 76 ASP A CA 1
ATOM 594 C C . ASP A 1 76 ? 20.372 36.622 -41.713 1.00 35.25 76 ASP A C 1
ATOM 596 O O . ASP A 1 76 ? 21.575 36.885 -41.637 1.00 35.25 76 ASP A O 1
ATOM 600 N N . VAL A 1 77 ? 19.936 35.362 -41.686 1.00 43.22 77 VAL A N 1
ATOM 601 C CA . VAL A 1 77 ? 20.827 34.201 -41.772 1.00 43.22 77 VAL A CA 1
ATOM 602 C C . VAL A 1 77 ? 21.127 33.928 -43.245 1.00 43.22 77 VAL A C 1
ATOM 604 O O . VAL A 1 77 ? 20.374 33.269 -43.960 1.00 43.22 77 VAL A O 1
ATOM 607 N N . VAL A 1 78 ? 22.267 34.440 -43.705 1.00 42.06 78 VAL A N 1
ATOM 608 C CA . VAL A 1 78 ? 22.860 34.098 -45.003 1.00 42.06 78 VAL A CA 1
ATOM 609 C C . VAL A 1 78 ? 23.384 32.657 -44.949 1.00 42.06 78 VAL A C 1
ATOM 611 O O . VAL A 1 78 ? 24.373 32.365 -44.277 1.00 42.06 78 VAL A O 1
ATOM 614 N N . LEU A 1 79 ? 22.737 31.744 -45.677 1.00 41.16 79 LEU A N 1
ATOM 615 C CA . LEU A 1 79 ? 23.204 30.366 -45.865 1.00 41.16 79 LEU A CA 1
ATOM 616 C C . LEU A 1 79 ? 24.499 30.331 -46.703 1.00 41.16 79 LEU A C 1
ATOM 618 O O . LEU A 1 79 ? 24.517 30.859 -47.822 1.00 41.16 79 LEU A O 1
ATOM 622 N N . PRO A 1 80 ? 25.578 29.661 -46.250 1.00 39.88 80 PRO A N 1
ATOM 623 C CA . PRO A 1 80 ? 26.767 29.496 -47.064 1.00 39.88 80 PRO A CA 1
ATOM 624 C C . PRO A 1 80 ? 26.553 28.398 -48.112 1.00 39.88 80 PRO A C 1
ATOM 626 O O . PRO A 1 80 ? 26.306 27.225 -47.827 1.00 39.88 80 PRO A O 1
ATOM 629 N N . ARG A 1 81 ? 26.694 28.815 -49.369 1.00 43.56 81 ARG A N 1
ATOM 630 C CA . ARG A 1 81 ? 26.724 27.994 -50.579 1.00 43.56 81 ARG A CA 1
ATOM 631 C C . ARG A 1 81 ? 27.823 26.927 -50.473 1.00 43.56 81 ARG A C 1
ATOM 633 O O . ARG A 1 81 ? 29.006 27.254 -50.413 1.00 43.56 81 ARG A O 1
ATOM 640 N N . ARG A 1 82 ? 27.419 25.651 -50.497 1.00 43.19 82 ARG A N 1
ATOM 641 C CA . ARG A 1 82 ? 28.282 24.457 -50.540 1.00 43.19 82 ARG A CA 1
ATOM 642 C C . ARG A 1 82 ? 29.274 24.572 -51.708 1.00 43.19 82 ARG A C 1
ATOM 644 O O . ARG A 1 82 ? 28.897 24.395 -52.865 1.00 43.19 82 ARG A O 1
ATOM 651 N N . ARG A 1 83 ? 30.533 24.897 -51.413 1.00 44.00 83 ARG A N 1
ATOM 652 C CA . ARG A 1 83 ? 31.640 24.854 -52.375 1.00 44.00 83 ARG A CA 1
ATOM 653 C C . ARG A 1 83 ? 32.391 23.550 -52.141 1.00 44.00 83 ARG A C 1
ATOM 655 O O . ARG A 1 83 ? 32.898 23.320 -51.048 1.00 44.00 83 ARG A O 1
ATOM 662 N N . ALA A 1 84 ? 32.404 22.683 -53.148 1.00 51.28 84 ALA A N 1
ATOM 663 C CA . ALA A 1 84 ? 33.239 21.494 -53.152 1.00 51.28 84 ALA A CA 1
ATOM 664 C C . ALA A 1 84 ? 34.709 21.939 -53.150 1.00 51.28 84 ALA A C 1
ATOM 666 O O . ALA A 1 84 ? 35.165 22.543 -54.118 1.00 51.28 84 ALA A O 1
ATOM 667 N N . HIS A 1 85 ? 35.419 21.678 -52.054 1.00 41.78 85 HIS A N 1
ATOM 668 C CA . HIS A 1 85 ? 36.869 21.807 -51.982 1.00 41.78 85 HIS A CA 1
ATOM 669 C C . HIS A 1 85 ? 37.456 20.471 -51.540 1.00 41.78 85 HIS A C 1
ATOM 671 O O . HIS A 1 85 ? 37.291 20.023 -50.409 1.00 41.78 85 HIS A O 1
ATOM 677 N N . THR A 1 86 ? 38.105 19.830 -52.502 1.00 56.31 86 THR A N 1
ATOM 678 C CA . THR A 1 86 ? 39.170 18.851 -52.320 1.00 56.31 86 THR A CA 1
ATOM 679 C C . THR A 1 86 ? 40.402 19.569 -51.769 1.00 56.31 86 THR A C 1
ATOM 681 O O . THR A 1 86 ? 40.784 20.595 -52.334 1.00 56.31 86 THR A O 1
ATOM 684 N N . GLY A 1 87 ? 41.040 19.029 -50.730 1.00 52.44 87 GLY A N 1
ATOM 685 C CA . GLY A 1 87 ? 42.372 19.468 -50.303 1.00 52.44 87 GLY A CA 1
ATOM 686 C C . GLY A 1 87 ? 42.520 19.611 -48.794 1.00 52.44 87 GLY A C 1
ATOM 687 O O . GLY A 1 87 ? 42.072 20.596 -48.225 1.00 52.44 87 GLY A O 1
ATOM 688 N N . ASP A 1 88 ? 43.103 18.569 -48.210 1.00 56.78 88 ASP A N 1
ATOM 689 C CA . ASP A 1 88 ? 44.034 18.532 -47.075 1.00 56.78 88 ASP A CA 1
ATOM 690 C C . ASP A 1 88 ? 44.375 19.869 -46.379 1.00 56.78 88 ASP A C 1
ATOM 692 O O . ASP A 1 88 ? 44.828 20.795 -47.042 1.00 56.78 88 ASP A O 1
ATOM 696 N N . GLU A 1 89 ? 44.190 19.935 -45.052 1.00 48.66 89 GLU A N 1
ATOM 697 C CA . GLU A 1 89 ? 45.183 20.417 -44.068 1.00 48.66 89 GLU A CA 1
ATOM 698 C C . GLU A 1 89 ? 44.560 20.585 -42.662 1.00 48.66 89 GLU A C 1
ATOM 700 O O . GLU A 1 89 ? 43.580 21.296 -42.444 1.00 48.66 89 GLU A O 1
ATOM 705 N N . SER A 1 90 ? 45.164 19.873 -41.704 1.00 58.25 90 SER A N 1
ATOM 706 C CA . SER A 1 90 ? 45.232 20.113 -40.252 1.00 58.25 90 SER A CA 1
ATOM 707 C C . SER A 1 90 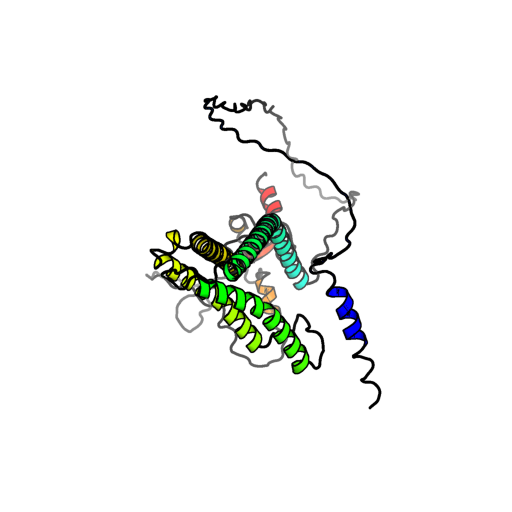? 44.217 21.082 -39.623 1.00 58.25 90 SER A C 1
ATOM 709 O O . SER A 1 90 ? 44.431 22.292 -39.572 1.00 58.25 90 SER A O 1
ATOM 711 N N . ASN A 1 91 ? 43.174 20.523 -39.007 1.00 48.06 91 ASN A N 1
ATOM 712 C CA . ASN A 1 91 ? 42.267 21.254 -38.126 1.00 48.06 91 ASN A CA 1
ATOM 713 C C . ASN A 1 91 ? 42.762 21.158 -36.659 1.00 48.06 91 ASN A C 1
ATOM 715 O O . ASN A 1 91 ? 42.753 20.059 -36.103 1.00 48.06 91 ASN A O 1
ATOM 719 N N . PRO A 1 92 ? 43.195 22.259 -36.008 1.00 50.84 92 PRO A N 1
ATOM 720 C CA . PRO A 1 92 ? 43.669 22.261 -34.621 1.00 50.84 92 PRO A CA 1
ATOM 721 C C . PRO A 1 92 ? 42.541 22.457 -33.590 1.00 50.84 92 PRO A C 1
ATOM 723 O O . PRO A 1 92 ? 42.813 22.686 -32.410 1.00 50.84 92 PRO A O 1
ATOM 726 N N . PHE A 1 93 ? 41.269 22.354 -33.990 1.00 49.12 93 PHE A N 1
ATOM 727 C CA . PHE A 1 93 ? 40.159 22.319 -33.039 1.00 49.12 93 PHE A CA 1
ATOM 728 C C . PHE A 1 93 ? 40.121 20.968 -32.325 1.00 49.12 93 PHE A C 1
ATOM 730 O O . PHE A 1 93 ? 39.563 19.983 -32.805 1.00 49.12 93 PHE A O 1
ATOM 737 N N . GLY A 1 94 ? 40.762 20.953 -31.156 1.00 45.91 94 GLY A N 1
ATOM 738 C CA . GLY A 1 94 ? 40.781 19.852 -30.211 1.00 45.91 94 GLY A CA 1
ATOM 739 C C . GLY A 1 94 ? 39.383 19.303 -29.946 1.00 45.91 94 GLY A C 1
ATOM 740 O O . GLY A 1 94 ? 38.564 19.935 -29.280 1.00 45.91 94 GLY A O 1
ATOM 741 N N . SER A 1 95 ? 39.178 18.094 -30.469 1.00 51.75 95 SER A N 1
ATOM 742 C CA . SER A 1 95 ? 38.273 17.039 -30.017 1.00 51.75 95 SER A CA 1
ATOM 743 C C . SER A 1 95 ? 37.942 17.165 -28.522 1.00 51.75 95 SER A C 1
ATOM 745 O O . SER A 1 95 ? 38.585 16.562 -27.663 1.00 51.75 95 SER A O 1
ATOM 747 N N . SER A 1 96 ? 36.908 17.945 -28.220 1.00 49.62 96 SER A N 1
ATOM 748 C CA . SER A 1 96 ? 36.221 17.952 -26.926 1.00 49.62 96 SER A CA 1
ATOM 749 C C . SER A 1 96 ? 34.965 17.080 -26.980 1.00 49.62 96 SER A C 1
ATOM 751 O O . SER A 1 96 ? 34.036 17.268 -26.198 1.00 49.62 96 SER A O 1
ATOM 753 N N . ASP A 1 97 ? 34.949 16.096 -27.885 1.00 47.84 97 ASP A N 1
ATOM 754 C CA . ASP A 1 97 ? 34.001 14.990 -27.867 1.00 47.84 97 ASP A CA 1
ATOM 755 C C . ASP A 1 97 ? 34.397 14.056 -26.725 1.00 47.84 97 ASP A C 1
ATOM 757 O O . ASP A 1 97 ? 35.059 13.029 -26.891 1.00 47.84 97 ASP A O 1
ATOM 761 N N . ALA A 1 98 ? 34.030 14.480 -25.518 1.00 47.22 98 ALA A N 1
ATOM 762 C CA . ALA A 1 98 ? 34.111 13.702 -24.301 1.00 47.22 98 ALA A CA 1
ATOM 763 C C . ALA A 1 98 ? 33.277 12.421 -24.461 1.00 47.22 98 ALA A C 1
ATOM 765 O O . ALA A 1 98 ? 32.084 12.375 -24.173 1.00 47.22 98 ALA A O 1
ATOM 766 N N . LEU A 1 99 ? 33.932 11.388 -24.986 1.00 46.78 99 LEU A N 1
ATOM 767 C CA . LEU A 1 99 ? 34.095 10.073 -24.382 1.00 46.78 99 LEU A CA 1
ATOM 768 C C . LEU A 1 99 ? 32.942 9.637 -23.462 1.00 46.78 99 LEU A C 1
ATOM 770 O O . LEU A 1 99 ? 33.134 9.410 -22.269 1.00 46.78 99 LEU A O 1
ATOM 774 N N . TYR A 1 100 ? 31.748 9.443 -24.015 1.00 53.06 100 TYR A N 1
ATOM 775 C CA . TYR A 1 100 ? 30.821 8.493 -23.413 1.00 53.06 100 TYR A CA 1
ATOM 776 C C . TYR A 1 100 ? 31.253 7.105 -23.886 1.00 53.06 100 TYR A C 1
ATOM 778 O O . TYR A 1 100 ? 31.032 6.778 -25.054 1.00 53.06 100 TYR A O 1
ATOM 786 N N . PRO A 1 101 ? 31.912 6.284 -23.041 1.00 60.66 101 PRO A N 1
ATOM 787 C CA . PRO A 1 101 ? 32.278 4.938 -23.441 1.00 60.66 101 PRO A CA 1
ATOM 788 C C . PRO A 1 101 ? 31.004 4.192 -23.836 1.00 60.66 101 PRO A C 1
ATOM 790 O O . PRO A 1 101 ? 30.040 4.109 -23.063 1.00 60.66 101 PRO A O 1
ATOM 793 N N . ALA A 1 102 ? 30.997 3.671 -25.064 1.00 57.00 102 ALA A N 1
ATOM 794 C CA . ALA A 1 102 ? 29.929 2.806 -25.531 1.00 57.00 102 ALA A CA 1
ATOM 795 C C . ALA A 1 102 ? 29.731 1.664 -24.507 1.00 57.00 102 ALA A C 1
ATOM 797 O O . ALA A 1 102 ? 30.727 1.127 -24.008 1.00 57.00 102 ALA A O 1
ATOM 798 N N . PRO A 1 103 ? 28.482 1.315 -24.133 1.00 57.31 103 PRO A N 1
ATOM 799 C CA . PRO A 1 103 ? 28.207 0.165 -23.272 1.00 57.31 103 PRO A CA 1
ATOM 800 C C . PRO A 1 103 ? 28.973 -1.055 -23.763 1.00 57.31 103 PRO A C 1
ATOM 802 O O . PRO A 1 103 ? 28.795 -1.473 -24.906 1.00 57.31 103 PRO A O 1
ATOM 805 N N . ARG A 1 104 ? 29.805 -1.636 -22.898 1.00 65.06 104 ARG A N 1
ATOM 806 C CA . ARG A 1 104 ? 30.548 -2.850 -23.240 1.00 65.06 104 ARG A CA 1
ATOM 807 C C . ARG A 1 104 ? 29.663 -4.098 -23.178 1.00 65.06 104 ARG A C 1
ATOM 809 O O . ARG A 1 104 ? 30.001 -5.087 -23.815 1.00 65.06 104 ARG A O 1
ATOM 816 N N . SER A 1 105 ? 28.518 -4.054 -22.485 1.00 81.44 105 SER A N 1
ATOM 817 C CA . SER A 1 105 ? 27.598 -5.193 -22.373 1.00 81.44 105 SER A CA 1
ATOM 818 C C . SER A 1 105 ? 26.113 -4.810 -22.509 1.00 81.44 105 SER A C 1
ATOM 820 O O . SER A 1 105 ? 25.700 -3.686 -22.207 1.00 81.44 105 SER A O 1
ATOM 822 N N . LYS A 1 106 ? 25.278 -5.771 -22.952 1.00 65.62 106 LYS A N 1
ATOM 823 C CA . LYS A 1 106 ? 23.800 -5.656 -22.927 1.00 65.62 106 LYS A CA 1
ATOM 824 C C . LYS A 1 106 ? 23.297 -5.361 -21.504 1.00 65.62 106 LYS A C 1
ATOM 826 O O . LYS A 1 106 ? 22.330 -4.620 -21.334 1.00 65.62 106 LYS A O 1
ATOM 831 N N . GLU A 1 107 ? 23.967 -5.919 -20.501 1.00 78.62 107 GLU A N 1
ATOM 832 C CA . GLU A 1 107 ? 23.632 -5.768 -19.085 1.00 78.62 107 GLU A CA 1
ATOM 833 C C . GLU A 1 107 ? 23.769 -4.312 -18.632 1.00 78.62 107 GLU A C 1
ATOM 835 O O . GLU A 1 107 ? 22.869 -3.801 -17.970 1.00 78.62 107 GLU A O 1
ATOM 840 N N . ASP A 1 108 ? 24.796 -3.594 -19.094 1.00 75.81 108 ASP A N 1
ATOM 841 C CA . ASP A 1 108 ? 24.988 -2.172 -18.774 1.00 75.81 108 ASP A CA 1
ATOM 842 C C . ASP A 1 108 ? 23.883 -1.280 -19.349 1.00 75.81 108 ASP A C 1
ATOM 844 O O . ASP A 1 108 ? 23.523 -0.259 -18.757 1.00 75.81 108 ASP A O 1
ATOM 848 N N . ALA A 1 109 ? 23.352 -1.625 -20.525 1.00 67.00 109 ALA A N 1
ATOM 849 C CA . ALA A 1 109 ? 22.254 -0.884 -21.144 1.00 67.00 109 ALA A CA 1
ATOM 850 C C . ALA A 1 109 ? 20.930 -1.138 -20.405 1.00 67.00 109 ALA A C 1
ATOM 852 O O . ALA A 1 109 ? 20.197 -0.192 -20.104 1.00 67.00 109 ALA A O 1
ATOM 853 N N . VAL A 1 110 ? 20.654 -2.397 -20.046 1.00 75.12 110 VAL A N 1
ATOM 854 C CA . VAL A 1 110 ? 19.479 -2.771 -19.241 1.00 75.12 110 VAL A CA 1
ATOM 855 C C . VAL A 1 110 ? 19.553 -2.141 -17.850 1.00 75.12 110 VAL A C 1
ATOM 857 O O . VAL A 1 110 ? 18.560 -1.595 -17.367 1.00 75.12 110 VAL A O 1
ATOM 860 N N . GLN A 1 111 ? 20.726 -2.157 -17.218 1.00 78.62 111 GLN A N 1
ATOM 861 C CA . GLN A 1 111 ? 20.926 -1.572 -15.899 1.00 78.62 111 GLN A CA 1
ATOM 862 C C . GLN A 1 111 ? 20.766 -0.051 -15.933 1.00 78.62 111 GLN A C 1
ATOM 864 O O . GLN A 1 111 ? 20.096 0.496 -15.061 1.00 78.62 111 GLN A O 1
ATOM 869 N N . ARG A 1 112 ? 21.269 0.627 -16.975 1.00 75.62 112 ARG A N 1
ATOM 870 C CA . ARG A 1 112 ? 21.048 2.069 -17.169 1.00 75.62 112 ARG A CA 1
ATOM 871 C C . ARG A 1 112 ? 19.579 2.422 -17.364 1.00 75.62 112 ARG A C 1
ATOM 873 O O . ARG A 1 112 ? 19.094 3.362 -16.741 1.00 75.62 112 ARG A O 1
ATOM 880 N N . MET A 1 113 ? 18.848 1.655 -18.174 1.00 72.62 113 MET A N 1
ATOM 881 C CA . MET A 1 113 ? 17.407 1.868 -18.334 1.00 72.62 113 MET A CA 1
ATOM 882 C C . MET A 1 113 ? 16.675 1.700 -16.995 1.00 72.62 113 MET A C 1
ATOM 884 O O . MET A 1 113 ? 15.828 2.524 -16.651 1.00 72.62 113 MET A O 1
ATOM 888 N N . ARG A 1 114 ? 17.038 0.682 -16.202 1.00 81.00 114 ARG A N 1
ATOM 889 C CA . ARG A 1 114 ? 16.481 0.485 -14.856 1.00 81.00 114 ARG A CA 1
ATOM 890 C C . ARG A 1 114 ? 16.797 1.658 -13.933 1.00 81.00 114 ARG A C 1
ATOM 892 O O . ARG A 1 114 ? 15.885 2.144 -13.272 1.00 81.00 114 ARG A O 1
ATOM 899 N N . THR A 1 115 ? 18.037 2.144 -13.891 1.00 78.25 115 THR A N 1
ATOM 900 C CA . THR A 1 115 ? 18.407 3.249 -12.993 1.00 78.25 115 THR A CA 1
ATOM 901 C C . THR A 1 115 ? 17.732 4.561 -13.373 1.00 78.25 115 THR A C 1
ATOM 903 O O . THR A 1 115 ? 17.289 5.273 -12.476 1.00 78.25 115 THR A O 1
ATOM 906 N N . THR A 1 116 ? 17.584 4.866 -14.666 1.00 75.38 116 THR A N 1
ATOM 907 C CA . THR A 1 116 ? 16.885 6.083 -15.122 1.00 75.38 116 THR A CA 1
ATOM 908 C C . THR A 1 116 ? 15.377 6.016 -14.868 1.00 75.38 116 THR A C 1
ATOM 910 O O . THR A 1 116 ? 14.752 7.003 -14.471 1.00 75.38 116 THR A O 1
ATOM 913 N N . LEU A 1 117 ? 14.774 4.836 -15.037 1.00 74.75 117 LEU A N 1
ATOM 914 C CA . LEU A 1 117 ? 13.361 4.634 -14.724 1.00 74.75 117 LEU A CA 1
ATOM 915 C C . LEU A 1 117 ? 13.118 4.758 -13.214 1.00 74.75 117 LEU A C 1
ATOM 917 O O . LEU A 1 117 ? 12.198 5.453 -12.791 1.00 74.75 117 LEU A O 1
ATOM 921 N N . VAL A 1 118 ? 13.992 4.167 -12.393 1.00 82.69 118 VAL A N 1
ATOM 922 C CA . VAL A 1 118 ? 13.938 4.304 -10.932 1.00 82.69 118 VAL A CA 1
ATOM 923 C C . VAL A 1 118 ? 14.138 5.756 -10.503 1.00 82.69 118 VAL A C 1
ATOM 925 O O . VAL A 1 118 ? 13.369 6.233 -9.677 1.00 82.69 118 VAL A O 1
ATOM 928 N N . SER A 1 119 ? 15.108 6.488 -11.057 1.00 79.94 119 SER A N 1
ATOM 929 C CA . SER A 1 119 ? 15.364 7.880 -10.657 1.00 79.94 119 SER A CA 1
ATOM 930 C C . SER A 1 119 ? 14.196 8.807 -10.992 1.00 79.94 119 SER A C 1
ATOM 932 O O . SER A 1 119 ? 13.814 9.635 -10.161 1.00 79.94 119 SER A O 1
ATOM 934 N N . THR A 1 120 ? 13.578 8.619 -12.159 1.00 73.88 120 THR A N 1
ATOM 935 C CA . THR A 1 120 ? 12.368 9.351 -12.543 1.00 73.88 120 THR A CA 1
ATOM 936 C C . THR A 1 120 ? 11.228 9.055 -11.585 1.00 73.88 120 THR A C 1
ATOM 938 O O . THR A 1 120 ? 10.628 9.982 -11.038 1.00 73.88 120 THR A O 1
ATOM 941 N N . LEU A 1 121 ? 10.929 7.767 -11.375 1.00 79.69 121 LEU A N 1
ATOM 942 C CA . LEU A 1 121 ? 9.854 7.365 -10.479 1.00 79.69 121 LEU A CA 1
ATOM 943 C C . LEU A 1 121 ? 10.111 7.945 -9.091 1.00 79.69 121 LEU A C 1
ATOM 945 O O . LEU A 1 121 ? 9.221 8.567 -8.528 1.00 79.69 121 LEU A O 1
ATOM 949 N N . VAL A 1 122 ? 11.334 7.848 -8.569 1.00 83.38 122 VAL A N 1
ATOM 950 C CA . VAL A 1 122 ? 11.700 8.435 -7.276 1.00 83.38 122 VAL A CA 1
ATOM 951 C C . VAL A 1 122 ? 11.404 9.933 -7.247 1.00 83.38 122 VAL A C 1
ATOM 953 O O . VAL A 1 122 ? 10.826 10.394 -6.270 1.00 83.38 122 VAL A O 1
ATOM 956 N N . HIS A 1 123 ? 11.729 10.706 -8.285 1.00 80.69 123 HIS A N 1
ATOM 957 C CA . HIS A 1 123 ? 11.464 12.147 -8.273 1.00 80.69 123 HIS A CA 1
ATOM 958 C C . HIS A 1 123 ? 9.962 12.469 -8.254 1.00 80.69 123 HIS A C 1
ATOM 960 O O . HIS A 1 123 ? 9.521 13.246 -7.405 1.00 80.69 123 HIS A O 1
ATOM 966 N N . SER A 1 124 ? 9.166 11.813 -9.103 1.00 77.50 124 SER A N 1
ATOM 967 C CA . SER A 1 124 ? 7.704 11.969 -9.120 1.00 77.50 124 SER A CA 1
ATOM 968 C C . SER A 1 124 ? 7.048 11.467 -7.829 1.00 77.50 124 SER A C 1
ATOM 970 O O . SER A 1 124 ? 6.109 12.081 -7.323 1.00 77.50 124 SER A O 1
ATOM 972 N N . TYR A 1 125 ? 7.578 10.394 -7.240 1.00 86.19 125 TYR A N 1
ATOM 973 C CA . TYR A 1 125 ? 7.075 9.839 -5.990 1.00 86.19 125 TYR A CA 1
ATOM 974 C C . TYR A 1 125 ? 7.564 10.589 -4.760 1.00 86.19 125 TYR A C 1
ATOM 976 O O . TYR A 1 125 ? 6.957 10.414 -3.719 1.00 86.19 125 TYR A O 1
ATOM 984 N N . ARG A 1 126 ? 8.589 11.447 -4.807 1.00 88.31 126 ARG A N 1
ATOM 985 C CA . ARG A 1 126 ? 9.071 12.140 -3.596 1.00 88.31 126 ARG A CA 1
ATOM 986 C C . ARG A 1 126 ? 7.986 12.984 -2.939 1.00 88.31 126 ARG A C 1
ATOM 988 O O . ARG A 1 126 ? 7.795 12.868 -1.734 1.00 88.31 126 ARG A O 1
ATOM 995 N N . CYS A 1 127 ? 7.267 13.800 -3.709 1.00 87.12 127 CYS A N 1
ATOM 996 C CA . CYS A 1 127 ? 6.166 14.603 -3.169 1.00 87.12 127 CYS A CA 1
ATOM 997 C C . CYS A 1 127 ? 5.050 13.701 -2.621 1.00 87.12 127 CYS A C 1
ATOM 999 O O . CYS A 1 127 ? 4.629 13.862 -1.479 1.00 87.12 127 CYS A O 1
ATOM 1001 N N . PHE A 1 128 ? 4.653 12.686 -3.392 1.00 85.81 128 PHE A N 1
ATOM 1002 C CA . PHE A 1 128 ? 3.650 11.707 -2.979 1.00 85.81 128 PHE A CA 1
ATOM 1003 C C . PHE A 1 128 ? 4.046 10.954 -1.698 1.00 85.81 128 PHE A C 1
ATOM 1005 O O . PHE A 1 128 ? 3.248 10.846 -0.777 1.00 85.81 128 PHE A O 1
ATOM 1012 N N . VAL A 1 129 ? 5.293 10.493 -1.600 1.00 86.06 129 VAL A N 1
ATOM 1013 C CA . VAL A 1 129 ? 5.855 9.800 -0.436 1.00 86.06 129 VAL A CA 1
ATOM 1014 C C . VAL A 1 129 ? 5.828 10.713 0.778 1.00 86.06 129 VAL A C 1
ATOM 1016 O O . VAL A 1 129 ? 5.402 10.266 1.833 1.00 86.06 129 VAL A O 1
ATOM 1019 N N . TRP A 1 130 ? 6.205 11.988 0.651 1.00 92.38 130 TRP A N 1
ATOM 1020 C CA . TRP A 1 130 ? 6.102 12.934 1.765 1.00 92.38 130 TRP A CA 1
ATOM 1021 C C . TRP A 1 130 ? 4.658 13.140 2.223 1.00 92.38 130 TRP A C 1
ATOM 1023 O O . TRP A 1 130 ? 4.399 13.100 3.422 1.00 92.38 130 TRP A O 1
ATOM 1033 N N . VAL A 1 131 ? 3.713 13.291 1.292 1.00 90.75 131 VAL A N 1
ATOM 1034 C CA . VAL A 1 131 ? 2.282 13.404 1.619 1.00 90.75 131 VAL A CA 1
ATOM 1035 C C . VAL A 1 131 ? 1.785 12.146 2.333 1.00 90.75 131 VAL A C 1
ATOM 1037 O O . VAL A 1 131 ? 1.143 12.251 3.377 1.00 90.75 131 VAL A O 1
ATOM 1040 N N . VAL A 1 132 ? 2.127 10.960 1.825 1.00 87.62 132 VAL A N 1
ATOM 1041 C CA . VAL A 1 132 ? 1.764 9.674 2.435 1.00 87.62 132 VAL A CA 1
ATOM 1042 C C . VAL A 1 132 ? 2.397 9.520 3.816 1.00 87.62 132 VAL A C 1
ATOM 1044 O O . VAL A 1 132 ? 1.710 9.123 4.749 1.00 87.62 132 VAL A O 1
ATOM 1047 N N . VAL A 1 133 ? 3.672 9.873 3.990 1.00 89.00 133 VAL A N 1
ATOM 1048 C CA . VAL A 1 133 ? 4.363 9.816 5.288 1.00 89.00 133 VAL A CA 1
ATOM 1049 C C . VAL A 1 133 ? 3.703 10.758 6.293 1.00 89.00 133 VAL A C 1
ATOM 1051 O O . VAL A 1 133 ? 3.387 10.329 7.400 1.00 89.00 133 VAL A O 1
ATOM 1054 N N . CYS A 1 134 ? 3.432 12.010 5.917 1.00 94.94 134 CYS A N 1
ATOM 1055 C CA . CYS A 1 134 ? 2.723 12.961 6.775 1.00 94.94 134 CYS A CA 1
ATOM 1056 C C . CYS A 1 134 ? 1.331 12.442 7.162 1.00 94.94 134 CYS A C 1
ATOM 1058 O O . CYS A 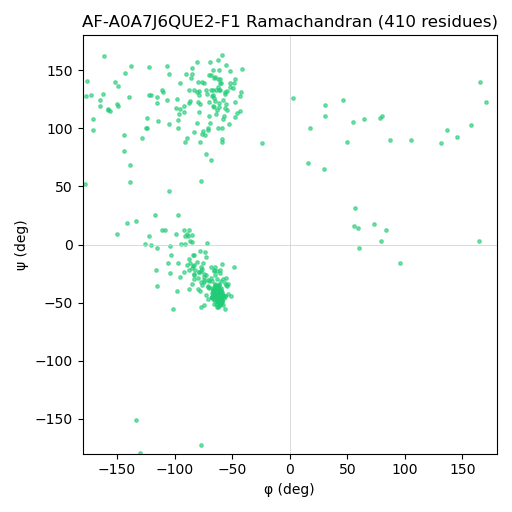1 134 ? 0.960 12.490 8.336 1.00 94.94 134 CYS A O 1
ATOM 1060 N N . LEU A 1 135 ? 0.586 11.892 6.200 1.00 92.25 135 LEU A N 1
ATOM 1061 C CA . LEU A 1 135 ? -0.725 11.293 6.439 1.00 92.25 135 LEU A CA 1
ATOM 1062 C C . LEU A 1 135 ? -0.635 10.106 7.408 1.00 92.25 135 LEU A C 1
ATOM 1064 O O . LEU A 1 135 ? -1.407 10.037 8.360 1.00 92.25 135 LEU A O 1
ATOM 1068 N N . VAL A 1 136 ? 0.333 9.207 7.220 1.00 89.62 136 VAL A N 1
ATOM 1069 C CA . VAL A 1 136 ? 0.565 8.055 8.105 1.00 89.62 136 VAL A CA 1
ATOM 1070 C C . VAL A 1 136 ? 0.914 8.507 9.521 1.00 89.62 136 VAL A C 1
ATOM 1072 O O . VAL A 1 136 ? 0.391 7.937 10.476 1.00 89.62 136 VAL A O 1
ATOM 1075 N N . VAL A 1 137 ? 1.734 9.548 9.689 1.00 94.31 137 VAL A N 1
ATOM 1076 C CA . VAL A 1 137 ? 2.059 10.100 11.015 1.00 94.31 137 VAL A CA 1
ATOM 1077 C C . VAL A 1 137 ? 0.804 10.644 11.703 1.00 94.31 137 VAL A C 1
ATOM 1079 O O . VAL A 1 137 ? 0.547 10.295 12.855 1.00 94.31 137 VAL A O 1
ATOM 1082 N N . ILE A 1 138 ? -0.014 11.434 11.000 1.00 95.31 138 ILE A N 1
ATOM 1083 C CA . ILE A 1 138 ? -1.270 11.983 11.539 1.00 95.31 138 ILE A CA 1
ATOM 1084 C C . ILE A 1 138 ? -2.240 10.857 11.925 1.00 95.31 138 ILE A C 1
ATOM 1086 O O . ILE A 1 138 ? -2.809 10.867 13.021 1.00 95.31 138 ILE A O 1
ATOM 1090 N N . LEU A 1 139 ? -2.400 9.854 11.059 1.00 93.50 139 LEU A N 1
ATOM 1091 C CA . LEU A 1 139 ? -3.243 8.686 11.324 1.00 93.50 139 LEU A CA 1
ATOM 1092 C C . LEU A 1 139 ? -2.732 7.876 12.519 1.00 93.50 139 LEU A C 1
ATOM 1094 O O . LEU A 1 139 ? -3.521 7.442 13.348 1.00 93.50 139 LEU A O 1
ATOM 1098 N N . THR A 1 140 ? -1.417 7.731 12.666 1.00 90.81 140 THR A N 1
ATOM 1099 C CA . THR A 1 140 ? -0.821 6.995 13.791 1.00 90.81 140 THR A CA 1
ATOM 1100 C C . THR A 1 140 ? -1.057 7.717 15.117 1.00 90.81 140 THR A C 1
ATOM 1102 O O . THR A 1 140 ? -1.463 7.093 16.097 1.00 90.81 140 THR A O 1
ATOM 1105 N N . VAL A 1 141 ? -0.845 9.037 15.163 1.00 96.38 141 VAL A N 1
ATOM 1106 C CA . VAL A 1 141 ? -1.064 9.840 16.378 1.00 96.38 141 VAL A CA 1
ATOM 1107 C C . VAL A 1 141 ? -2.544 9.859 16.765 1.00 96.38 141 VAL A C 1
ATOM 1109 O O . VAL A 1 141 ? -2.876 9.650 17.932 1.00 96.38 141 VAL A O 1
ATOM 1112 N N . SER A 1 142 ? -3.438 10.066 15.796 1.00 95.62 142 SER A N 1
ATOM 1113 C CA . SER A 1 142 ? -4.887 10.052 16.044 1.00 95.62 142 SER A CA 1
ATOM 1114 C C . SER A 1 142 ? -5.378 8.679 16.505 1.00 95.62 142 SER A C 1
ATOM 1116 O O . SER A 1 142 ? -6.136 8.592 17.470 1.00 95.62 142 SER A O 1
ATOM 1118 N N . TYR A 1 143 ? -4.890 7.600 15.897 1.00 95.56 143 TYR A N 1
ATOM 1119 C CA . TYR A 1 143 ? -5.212 6.239 16.309 1.00 95.56 143 TYR A CA 1
ATOM 1120 C C . TYR A 1 143 ? -4.706 5.922 17.727 1.00 95.56 143 TYR A C 1
ATOM 1122 O O . TYR A 1 143 ? -5.439 5.339 18.525 1.00 95.56 143 TYR A O 1
ATOM 1130 N N . ALA A 1 144 ? -3.499 6.367 18.095 1.00 95.75 144 ALA A N 1
ATOM 1131 C CA . ALA A 1 144 ? -2.989 6.226 19.461 1.00 95.75 144 ALA A CA 1
ATOM 1132 C C . ALA A 1 144 ? -3.860 6.975 20.487 1.00 95.75 144 ALA A C 1
ATOM 1134 O O . ALA A 1 144 ? -4.151 6.438 21.557 1.00 95.75 144 ALA A O 1
ATOM 1135 N N . ALA A 1 145 ? -4.327 8.182 20.153 1.00 97.38 145 ALA A N 1
ATOM 1136 C CA . ALA A 1 145 ? -5.248 8.938 21.002 1.00 97.38 145 ALA A CA 1
ATOM 1137 C C . ALA A 1 145 ? -6.598 8.215 21.174 1.00 97.38 145 ALA A C 1
ATOM 1139 O O . ALA A 1 145 ? -7.081 8.087 22.300 1.00 97.38 145 ALA A O 1
ATOM 1140 N N . LEU A 1 146 ? -7.168 7.676 20.089 1.00 96.75 146 LEU A N 1
ATOM 1141 C CA . LEU A 1 146 ? -8.391 6.862 20.139 1.00 96.75 146 LEU A CA 1
ATOM 1142 C C . LEU A 1 146 ? -8.209 5.597 20.979 1.00 96.75 146 LEU A C 1
ATOM 1144 O O . LEU A 1 146 ? -9.114 5.213 21.713 1.00 96.75 146 LEU A O 1
ATOM 1148 N N . PHE A 1 147 ? -7.041 4.962 20.912 1.00 96.75 147 PHE A N 1
ATOM 1149 C CA . PHE A 1 147 ? -6.746 3.771 21.702 1.00 96.75 147 PHE A CA 1
ATOM 1150 C C . PHE A 1 147 ? -6.651 4.073 23.204 1.00 96.75 147 PHE A C 1
ATOM 1152 O O . PHE A 1 147 ? -7.200 3.335 24.022 1.00 96.75 147 PHE A O 1
ATOM 1159 N N . ILE A 1 148 ? -6.009 5.184 23.583 1.00 97.56 148 ILE A N 1
ATOM 1160 C CA . ILE A 1 148 ? -5.964 5.646 24.980 1.00 97.56 148 ILE A CA 1
ATOM 1161 C C . ILE A 1 148 ? -7.373 5.990 25.476 1.00 97.56 148 ILE A C 1
ATOM 1163 O O . ILE A 1 148 ? -7.734 5.638 26.603 1.00 97.56 148 ILE A O 1
ATOM 1167 N N . TRP A 1 149 ? -8.187 6.638 24.639 1.00 97.75 149 TRP A N 1
ATOM 1168 C CA . TRP A 1 149 ? -9.580 6.920 24.973 1.00 97.75 149 TRP A CA 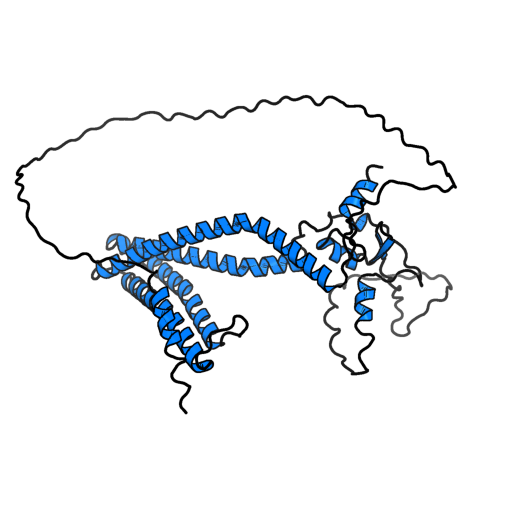1
ATOM 1169 C C . TRP A 1 149 ? -10.377 5.622 25.162 1.00 97.75 149 TRP A C 1
ATOM 1171 O O . TRP A 1 149 ? -11.034 5.463 26.187 1.00 97.75 149 TRP A O 1
ATOM 1181 N N . ALA A 1 150 ? -10.225 4.642 24.268 1.00 97.00 150 ALA A N 1
ATOM 1182 C CA . ALA A 1 150 ? -10.868 3.336 24.389 1.00 97.00 150 ALA A CA 1
ATOM 1183 C C . ALA A 1 150 ? -10.490 2.599 25.676 1.00 97.00 150 ALA A C 1
ATOM 1185 O O . ALA A 1 150 ? -11.362 2.089 26.375 1.00 97.00 150 ALA A O 1
ATOM 1186 N N . LEU A 1 151 ? -9.205 2.600 26.034 1.00 96.81 151 LEU A N 1
ATOM 1187 C CA . LEU A 1 151 ? -8.740 2.057 27.308 1.00 96.81 151 LEU A CA 1
ATOM 1188 C C . LEU A 1 151 ? -9.376 2.762 28.502 1.00 96.81 151 LEU A C 1
ATOM 1190 O O . LEU A 1 151 ? -9.771 2.107 29.464 1.00 96.81 151 LEU A O 1
ATOM 1194 N N . THR A 1 152 ? -9.477 4.088 28.436 1.00 96.56 152 THR A N 1
ATOM 1195 C CA . THR A 1 152 ? -10.087 4.876 29.506 1.00 96.56 152 THR A CA 1
ATOM 1196 C C . THR A 1 152 ? -11.560 4.500 29.664 1.00 96.56 152 THR A C 1
ATOM 1198 O O . THR A 1 152 ? -11.956 4.172 30.776 1.00 96.56 152 THR A O 1
ATOM 1201 N N . GLU A 1 153 ? -12.335 4.441 28.576 1.00 95.88 153 GLU A N 1
ATOM 1202 C CA . GLU A 1 153 ? -13.760 4.060 28.604 1.00 95.88 153 GLU A CA 1
ATOM 1203 C C . GLU A 1 153 ? -13.980 2.618 29.088 1.00 95.88 153 GLU A C 1
ATOM 1205 O O . GLU A 1 153 ? -14.877 2.376 29.892 1.00 95.88 153 GLU A O 1
ATOM 1210 N N . VAL A 1 154 ? -13.141 1.660 28.674 1.00 95.69 154 VAL A N 1
ATOM 1211 C CA . VAL A 1 154 ? -13.220 0.263 29.152 1.00 95.69 154 VAL A CA 1
ATOM 1212 C C . VAL A 1 154 ? -12.986 0.173 30.665 1.00 95.69 154 VAL A C 1
ATOM 1214 O O . VAL A 1 154 ? -13.611 -0.635 31.353 1.00 95.69 154 VAL A O 1
ATOM 1217 N N . ILE A 1 155 ? -12.098 1.009 31.209 1.00 95.31 155 ILE A N 1
ATOM 1218 C CA . ILE A 1 155 ? -11.798 1.030 32.646 1.00 95.31 155 ILE A CA 1
ATOM 1219 C C . ILE A 1 155 ? -12.893 1.764 33.435 1.00 95.31 155 ILE A C 1
ATOM 1221 O O . ILE A 1 155 ? -13.240 1.324 34.535 1.00 95.31 155 ILE A O 1
ATOM 1225 N N . THR A 1 156 ? -13.433 2.870 32.914 1.00 95.06 156 THR A N 1
ATOM 1226 C CA . THR A 1 156 ? -14.367 3.741 33.648 1.00 95.06 156 THR A CA 1
ATOM 1227 C C . THR A 1 156 ? -15.831 3.318 33.514 1.00 95.06 156 THR A C 1
ATOM 1229 O O . THR A 1 156 ? -16.568 3.371 34.500 1.00 95.06 156 THR A O 1
ATOM 1232 N N . VAL A 1 157 ? -16.269 2.857 32.340 1.00 88.06 157 VAL A N 1
ATOM 1233 C CA . VAL A 1 157 ? -17.687 2.645 31.985 1.00 88.06 157 VAL A CA 1
ATOM 1234 C C . VAL A 1 157 ? -18.051 1.156 32.002 1.00 88.06 157 VAL A C 1
ATOM 1236 O O . VAL A 1 157 ? -18.717 0.618 31.126 1.00 88.06 157 VAL A O 1
ATOM 1239 N N . ARG A 1 158 ? -17.645 0.439 33.052 1.00 84.25 158 ARG A N 1
ATOM 1240 C CA . ARG A 1 158 ? -17.867 -1.016 33.148 1.00 84.25 158 ARG A CA 1
ATOM 1241 C C . ARG A 1 158 ? -19.331 -1.434 33.410 1.00 84.25 158 ARG A C 1
ATOM 1243 O O . ARG A 1 158 ? -19.588 -2.618 33.606 1.00 84.25 158 ARG A O 1
ATOM 1250 N N . ARG A 1 159 ? -20.280 -0.489 33.503 1.00 84.25 159 ARG A N 1
ATOM 1251 C CA . ARG A 1 159 ? -21.674 -0.732 33.949 1.00 84.25 159 ARG A CA 1
ATOM 1252 C C . ARG A 1 159 ? -22.766 0.043 33.195 1.00 84.25 159 ARG A C 1
ATOM 1254 O O . ARG A 1 159 ? -23.862 0.186 33.720 1.00 84.25 159 ARG A O 1
ATOM 1261 N N . SER A 1 160 ? -22.507 0.579 32.005 1.00 84.25 160 SER A N 1
ATOM 1262 C CA . SER A 1 160 ? -23.582 1.231 31.244 1.00 84.25 160 SER A CA 1
ATOM 1263 C C . SER A 1 160 ? -24.449 0.199 30.521 1.00 84.25 160 SER A C 1
ATOM 1265 O O . SER A 1 160 ? -23.941 -0.551 29.686 1.00 84.25 160 SER A O 1
ATOM 1267 N N . ASP A 1 161 ? -25.751 0.211 30.792 1.00 90.88 161 ASP A N 1
ATOM 1268 C CA . ASP A 1 161 ? -26.730 -0.616 30.089 1.00 90.88 161 ASP A CA 1
ATOM 1269 C C . ASP A 1 161 ? -26.988 -0.025 28.690 1.00 90.88 161 ASP A C 1
ATOM 1271 O O . ASP A 1 161 ? -27.722 0.951 28.509 1.00 90.88 161 ASP A O 1
ATOM 1275 N N . CYS A 1 162 ? -26.319 -0.584 27.684 1.00 93.00 162 CYS A N 1
ATOM 1276 C CA . CYS A 1 162 ? -26.563 -0.302 26.271 1.00 93.00 162 CYS A CA 1
ATOM 1277 C C . CYS A 1 162 ? -27.319 -1.484 25.643 1.00 93.00 162 CYS A C 1
ATOM 1279 O O . CYS A 1 162 ? -27.114 -2.636 26.020 1.00 93.00 162 CYS A O 1
ATOM 1281 N N . ASP A 1 163 ? -28.191 -1.199 24.673 1.00 94.44 163 ASP A N 1
ATOM 1282 C CA . ASP A 1 163 ? -28.995 -2.191 23.948 1.00 94.44 163 ASP A CA 1
ATOM 1283 C C . ASP A 1 163 ? -28.158 -3.147 23.088 1.00 94.44 163 ASP A C 1
ATOM 1285 O O . ASP A 1 163 ? -28.609 -4.245 22.768 1.00 94.44 163 ASP A O 1
ATOM 1289 N N . GLN A 1 164 ? -26.941 -2.742 22.723 1.00 95.88 164 GLN A N 1
ATOM 1290 C CA . GLN A 1 164 ? -26.010 -3.541 21.932 1.00 95.88 164 GLN A CA 1
ATOM 1291 C C . GLN A 1 164 ? -24.683 -3.746 22.673 1.00 95.88 164 GLN A C 1
ATOM 1293 O O . GLN A 1 164 ? -24.259 -2.879 23.443 1.00 95.88 164 GLN A O 1
ATOM 1298 N N . PRO A 1 165 ? -23.965 -4.852 22.402 1.00 96.62 165 PRO A N 1
ATOM 1299 C CA . PRO A 1 165 ? -22.696 -5.182 23.049 1.00 96.62 165 PRO A CA 1
ATOM 1300 C C . PRO A 1 165 ? -21.511 -4.359 22.499 1.00 96.62 165 PRO A C 1
ATOM 1302 O O . PRO A 1 165 ? -20.487 -4.915 22.100 1.00 96.62 165 PRO A O 1
ATOM 1305 N N . LEU A 1 166 ? -21.616 -3.025 22.501 1.00 96.25 166 LEU A N 1
ATOM 1306 C CA . LEU A 1 166 ? -20.533 -2.131 22.071 1.00 96.25 166 LEU A CA 1
ATOM 1307 C C . LEU A 1 166 ? -19.315 -2.204 22.999 1.00 96.25 166 LEU A C 1
ATOM 1309 O O . LEU A 1 166 ? -18.183 -2.203 22.524 1.00 96.25 166 LEU A O 1
ATOM 1313 N N . LEU A 1 167 ? -19.533 -2.300 24.314 1.00 95.75 167 LEU A N 1
ATOM 1314 C CA . LEU A 1 167 ? -18.437 -2.399 25.278 1.00 95.75 167 LEU A CA 1
ATOM 1315 C C . LEU A 1 167 ? -17.631 -3.701 25.085 1.00 95.75 167 LEU A C 1
ATOM 1317 O O . LEU A 1 167 ? -16.424 -3.593 24.870 1.00 95.75 167 LEU A O 1
ATOM 1321 N N . PRO A 1 168 ? -18.251 -4.902 25.029 1.00 96.56 168 PRO A N 1
ATOM 1322 C CA . PRO A 1 168 ? -17.542 -6.132 24.669 1.00 96.56 168 PRO A CA 1
ATOM 1323 C C . PRO A 1 168 ? -16.799 -6.049 23.332 1.00 96.56 168 PRO A C 1
ATOM 1325 O O . PRO A 1 168 ? -15.712 -6.605 23.190 1.00 96.56 168 PRO A O 1
ATOM 1328 N N . TRP A 1 169 ? -17.358 -5.340 22.345 1.00 97.56 169 TRP A N 1
ATOM 1329 C CA . TRP A 1 169 ? -16.685 -5.131 21.064 1.00 97.56 169 TRP A CA 1
ATOM 1330 C C . TRP A 1 169 ? -15.373 -4.339 21.229 1.00 97.56 169 TRP A C 1
ATOM 1332 O O . TRP A 1 169 ? -14.333 -4.747 20.708 1.00 97.56 169 TRP A O 1
ATOM 1342 N N . VAL A 1 170 ? -15.374 -3.250 22.006 1.00 97.19 170 VAL A N 1
ATOM 1343 C CA . VAL A 1 170 ? -14.145 -2.488 22.302 1.00 97.19 170 VAL A CA 1
ATOM 1344 C C . VAL A 1 170 ? -13.177 -3.309 23.157 1.00 97.19 170 VAL A C 1
ATOM 1346 O O . VAL A 1 170 ? -11.976 -3.299 22.894 1.00 97.19 170 VAL A O 1
ATOM 1349 N N . GLU A 1 171 ? -13.671 -4.055 24.145 1.00 96.38 171 GLU A N 1
ATOM 1350 C CA . GLU A 1 171 ? -12.843 -4.901 25.013 1.00 96.38 171 GLU A CA 1
ATOM 1351 C C . GLU A 1 171 ? -12.069 -5.953 24.215 1.00 96.38 171 GLU A C 1
ATOM 1353 O O . GLU A 1 171 ? -10.848 -6.065 24.357 1.00 96.38 171 GLU A O 1
ATOM 1358 N N . VAL A 1 172 ? -12.756 -6.687 23.334 1.00 97.12 172 VAL A N 1
ATOM 1359 C CA . VAL A 1 172 ? -12.125 -7.687 22.462 1.00 97.12 172 VAL A CA 1
ATOM 1360 C C . VAL A 1 172 ? -11.121 -7.020 21.527 1.00 97.12 172 VAL A C 1
ATOM 1362 O O . VAL A 1 172 ? -10.022 -7.543 21.346 1.00 97.12 172 VAL A O 1
ATOM 1365 N N . TYR A 1 173 ? -11.445 -5.846 20.982 1.00 96.31 173 TYR A N 1
ATOM 1366 C CA . TYR A 1 173 ? -10.527 -5.104 20.123 1.00 96.31 173 TYR A CA 1
ATOM 1367 C C . TYR A 1 173 ? -9.225 -4.723 20.838 1.00 96.31 173 TYR A C 1
ATOM 1369 O O . TYR A 1 173 ? -8.126 -4.987 20.338 1.00 96.31 173 TYR A O 1
ATOM 1377 N N . VAL A 1 174 ? -9.345 -4.106 22.016 1.00 96.44 174 VAL A N 1
ATOM 1378 C CA . VAL A 1 174 ? -8.206 -3.691 22.840 1.00 96.44 174 VAL A CA 1
ATOM 1379 C C . VAL A 1 174 ? -7.378 -4.914 23.218 1.00 96.44 174 VAL A C 1
ATOM 1381 O O . VAL A 1 174 ? -6.161 -4.909 23.035 1.00 96.44 174 VAL A O 1
ATOM 1384 N N . PHE A 1 175 ? -8.028 -5.987 23.669 1.00 96.50 175 PHE A N 1
ATOM 1385 C CA . PHE A 1 175 ? -7.367 -7.234 24.037 1.00 96.50 175 PHE A CA 1
ATOM 1386 C C . PHE A 1 175 ? -6.584 -7.848 22.871 1.00 96.50 175 PHE A C 1
ATOM 1388 O O . PHE A 1 175 ? -5.401 -8.152 23.022 1.00 96.50 175 PHE A O 1
ATOM 1395 N N . ILE A 1 176 ? -7.206 -7.981 21.697 1.00 95.56 176 ILE A N 1
ATOM 1396 C CA . ILE A 1 176 ? -6.549 -8.528 20.505 1.00 95.56 176 ILE A CA 1
ATOM 1397 C C . ILE A 1 176 ? -5.365 -7.652 20.101 1.00 95.56 176 ILE A C 1
ATOM 1399 O O . ILE A 1 176 ? -4.287 -8.188 19.872 1.00 95.56 176 ILE A O 1
ATOM 1403 N N . THR A 1 177 ? -5.521 -6.328 20.096 1.00 93.88 177 THR A N 1
ATOM 1404 C CA . THR A 1 177 ? -4.434 -5.391 19.762 1.00 93.88 177 THR A CA 1
ATOM 1405 C C . THR A 1 177 ? -3.239 -5.535 20.711 1.00 93.88 177 THR A C 1
ATOM 1407 O O . THR A 1 177 ? -2.092 -5.524 20.272 1.00 93.88 177 THR A O 1
ATOM 1410 N N . PHE A 1 178 ? -3.482 -5.734 22.010 1.00 95.50 178 PHE A N 1
ATOM 1411 C CA . PHE A 1 178 ? -2.411 -6.001 22.978 1.00 95.50 178 PHE A CA 1
ATOM 1412 C C . PHE A 1 178 ? -1.734 -7.360 22.779 1.00 95.50 178 PHE A C 1
ATOM 1414 O O . PHE A 1 178 ? -0.565 -7.511 23.131 1.00 95.50 178 PHE A O 1
ATOM 1421 N N . LEU A 1 179 ? -2.451 -8.354 22.251 1.00 94.94 179 LEU A N 1
ATOM 1422 C CA . LEU A 1 179 ? -1.915 -9.692 22.022 1.00 94.94 179 LEU A CA 1
ATOM 1423 C C . LEU A 1 179 ? -1.181 -9.833 20.690 1.00 94.94 179 LEU A C 1
ATOM 1425 O O . LEU A 1 179 ? -0.217 -10.594 20.630 1.00 94.94 179 LEU A O 1
ATOM 1429 N N . THR A 1 180 ? -1.606 -9.147 19.630 1.00 92.69 180 THR A N 1
ATOM 1430 C CA . THR A 1 180 ? -1.079 -9.364 18.274 1.00 92.69 180 THR A CA 1
ATOM 1431 C C . THR A 1 180 ? 0.413 -9.076 18.168 1.00 92.69 180 THR A C 1
ATOM 1433 O O . THR A 1 180 ? 1.144 -9.918 17.650 1.00 92.69 180 THR A O 1
ATOM 1436 N N . ASP A 1 181 ? 0.889 -7.957 18.709 1.00 90.19 181 ASP A N 1
ATOM 1437 C CA . ASP A 1 181 ? 2.299 -7.547 18.619 1.00 90.19 181 ASP A CA 1
ATOM 1438 C C . ASP A 1 181 ? 3.266 -8.490 19.360 1.00 90.19 181 ASP A C 1
ATOM 1440 O O . ASP A 1 181 ? 4.240 -8.960 18.752 1.00 90.19 181 ASP A O 1
ATOM 1444 N N . PRO A 1 182 ? 3.042 -8.829 20.649 1.00 94.44 182 PRO A N 1
ATOM 1445 C CA . PRO A 1 182 ? 3.899 -9.782 21.344 1.00 94.44 182 PRO A CA 1
ATOM 1446 C C . PRO A 1 182 ? 3.760 -11.195 20.776 1.00 94.44 182 PRO A C 1
ATOM 1448 O O . PRO A 1 182 ? 4.746 -11.933 20.776 1.00 94.44 182 PRO A O 1
ATOM 1451 N N . LEU A 1 183 ? 2.584 -11.578 20.266 1.00 93.38 183 LEU A N 1
ATOM 1452 C CA . LEU A 1 183 ? 2.384 -12.880 19.631 1.00 93.38 183 LEU A CA 1
ATOM 1453 C C . LEU A 1 183 ? 3.167 -12.979 18.319 1.00 93.38 183 LEU A C 1
ATOM 1455 O O . LEU A 1 183 ? 3.875 -13.961 18.122 1.00 93.38 183 LEU A O 1
ATOM 1459 N N . GLN A 1 184 ? 3.113 -11.959 17.459 1.00 91.50 184 GLN A N 1
ATOM 1460 C CA . GLN A 1 184 ? 3.912 -11.902 16.230 1.00 91.50 184 GLN A CA 1
ATOM 1461 C C . GLN A 1 184 ? 5.411 -11.924 16.543 1.00 91.50 184 GLN A C 1
ATOM 1463 O O . GLN A 1 184 ? 6.129 -12.794 16.050 1.00 91.50 184 GLN A O 1
ATOM 1468 N N . SER A 1 185 ? 5.865 -11.049 17.444 1.00 91.12 185 SER A N 1
ATOM 1469 C CA . SER A 1 185 ? 7.272 -10.987 17.868 1.00 91.12 185 SER A CA 1
ATOM 1470 C C . SER A 1 185 ? 7.745 -12.309 18.488 1.00 91.12 185 SER A C 1
ATOM 1472 O O . SER A 1 185 ? 8.869 -12.762 18.262 1.00 91.12 185 SER A O 1
ATOM 1474 N N . GLY A 1 186 ? 6.882 -12.950 19.279 1.00 92.50 186 GLY A N 1
ATOM 1475 C CA . GLY A 1 186 ? 7.136 -14.241 19.904 1.00 92.50 186 GLY A CA 1
ATOM 1476 C C . GLY A 1 186 ? 7.228 -15.370 18.882 1.00 92.50 186 GLY A C 1
ATOM 1477 O O . GLY A 1 186 ? 8.163 -16.164 18.948 1.00 92.50 186 GLY A O 1
ATOM 1478 N N . LEU A 1 187 ? 6.312 -15.424 17.914 1.00 91.94 187 LEU A N 1
ATOM 1479 C CA . LEU A 1 187 ? 6.313 -16.425 16.846 1.00 91.94 187 LEU A CA 1
ATOM 1480 C C . LEU A 1 187 ? 7.547 -16.300 15.951 1.00 91.94 187 LEU A C 1
ATOM 1482 O O . LEU A 1 187 ? 8.182 -17.314 15.662 1.00 91.94 187 LEU A O 1
ATOM 1486 N N . GLU A 1 188 ? 7.938 -15.082 15.573 1.00 88.94 188 GLU A N 1
ATOM 1487 C CA . GLU A 1 188 ? 9.171 -14.839 14.817 1.00 88.94 188 GLU A CA 1
ATOM 1488 C C . GLU A 1 188 ? 10.409 -15.294 15.598 1.00 88.94 188 GLU A C 1
ATOM 1490 O O . GLU A 1 188 ? 11.283 -15.979 15.055 1.00 88.94 188 GLU A O 1
ATOM 1495 N N . TRP A 1 189 ? 10.465 -14.986 16.898 1.00 90.00 189 TRP A N 1
ATOM 1496 C CA . TRP A 1 189 ? 11.563 -15.408 17.766 1.00 90.00 189 TRP A CA 1
ATOM 1497 C C . TRP A 1 189 ? 11.627 -16.931 17.939 1.00 90.00 189 TRP A C 1
ATOM 1499 O O . TRP A 1 189 ? 12.704 -17.523 17.812 1.00 90.00 189 TRP A O 1
ATOM 1509 N N . ILE A 1 190 ? 10.486 -17.580 18.199 1.00 91.50 190 ILE A N 1
ATOM 1510 C CA . ILE A 1 190 ? 10.380 -19.040 18.328 1.00 91.50 190 ILE A CA 1
ATOM 1511 C C . ILE A 1 190 ? 10.801 -19.701 17.016 1.00 91.50 190 ILE A C 1
ATOM 1513 O O . ILE A 1 190 ? 11.608 -20.632 17.035 1.00 91.50 190 ILE A O 1
ATOM 1517 N N . TYR A 1 191 ? 10.319 -19.196 15.880 1.00 88.44 191 TYR A N 1
ATOM 1518 C CA . TYR A 1 191 ? 10.665 -19.722 14.566 1.00 88.44 191 TYR A CA 1
ATOM 1519 C C . TYR A 1 191 ? 12.171 -19.622 14.293 1.00 88.44 191 TYR A C 1
ATOM 1521 O O . TYR A 1 191 ? 12.797 -20.627 13.951 1.00 88.44 191 TYR A O 1
ATOM 1529 N N . CYS A 1 192 ? 12.791 -18.462 14.535 1.00 86.00 192 CYS A N 1
ATOM 1530 C CA . CYS A 1 192 ? 14.241 -18.293 14.378 1.00 86.00 192 CYS A CA 1
ATOM 1531 C C . CYS A 1 192 ? 15.037 -19.238 15.291 1.00 86.00 192 CYS A C 1
ATOM 1533 O O . CYS A 1 192 ? 16.083 -19.774 14.905 1.00 86.00 192 CYS A O 1
ATOM 1535 N N . ARG A 1 193 ? 14.541 -19.474 16.509 1.00 90.19 193 ARG A N 1
ATOM 1536 C CA . ARG A 1 193 ? 15.196 -20.357 17.475 1.00 90.19 193 ARG A CA 1
ATOM 1537 C C . ARG A 1 193 ? 15.097 -21.829 17.078 1.00 90.19 193 ARG A C 1
ATOM 1539 O O . ARG A 1 193 ? 16.115 -22.518 17.132 1.00 90.19 193 ARG A O 1
ATOM 1546 N N . ILE A 1 194 ? 13.911 -22.298 16.691 1.00 90.94 194 ILE A N 1
ATOM 1547 C CA . ILE A 1 194 ? 13.652 -23.710 16.371 1.00 90.94 194 ILE A CA 1
ATOM 1548 C C . ILE A 1 194 ? 14.207 -24.065 14.991 1.00 90.94 194 ILE A C 1
ATOM 1550 O O . ILE A 1 194 ? 14.994 -24.999 14.876 1.00 90.94 194 ILE A O 1
ATOM 1554 N N . ALA A 1 195 ? 13.841 -23.316 13.950 1.00 87.12 195 ALA A N 1
ATOM 1555 C CA . ALA A 1 195 ? 14.140 -23.702 12.573 1.00 87.12 195 ALA A CA 1
ATOM 1556 C C . ALA A 1 195 ? 15.619 -23.511 12.199 1.00 87.12 195 ALA A C 1
ATOM 1558 O O . ALA A 1 195 ? 16.130 -24.210 11.329 1.00 87.12 195 ALA A O 1
ATOM 1559 N N . ARG A 1 196 ? 16.324 -22.563 12.837 1.00 81.12 196 ARG A N 1
ATOM 1560 C CA . ARG A 1 196 ? 17.669 -22.137 12.396 1.00 81.12 196 ARG A CA 1
ATOM 1561 C C . ARG A 1 196 ? 18.766 -22.283 13.437 1.00 81.12 196 ARG A C 1
ATOM 1563 O O . ARG A 1 196 ? 19.881 -21.803 13.225 1.00 81.12 196 ARG A O 1
ATOM 1570 N N . GLY A 1 197 ? 18.467 -22.908 14.574 1.00 89.31 197 GLY A N 1
ATOM 1571 C CA . GLY A 1 197 ? 19.439 -23.070 15.655 1.00 89.31 197 GLY A CA 1
ATOM 1572 C C . GLY A 1 197 ? 20.011 -21.736 16.154 1.00 89.31 197 GLY A C 1
ATOM 1573 O O . GLY A 1 197 ? 21.175 -21.682 16.545 1.00 89.31 197 GLY A O 1
ATOM 1574 N N . GLY A 1 198 ? 19.222 -20.655 16.099 1.00 84.38 198 GLY A N 1
ATOM 1575 C CA . GLY A 1 198 ? 19.614 -19.329 16.582 1.00 84.38 198 GLY A CA 1
ATOM 1576 C C . GLY A 1 198 ? 20.435 -18.472 15.613 1.00 84.38 198 GLY A C 1
ATOM 1577 O O . GLY A 1 198 ? 20.981 -17.457 16.044 1.00 84.38 198 GLY A O 1
ATOM 1578 N N . ARG A 1 199 ? 20.541 -18.833 14.327 1.00 85.19 199 ARG A N 1
ATOM 1579 C CA . ARG A 1 199 ? 21.117 -17.922 13.321 1.00 85.19 199 ARG A CA 1
ATOM 1580 C C . ARG A 1 199 ? 20.121 -16.797 12.981 1.00 85.19 199 ARG A C 1
ATOM 1582 O O . ARG A 1 199 ? 18.930 -17.089 12.866 1.00 85.19 199 ARG A O 1
ATOM 1589 N N . PRO A 1 200 ? 20.580 -15.539 12.824 1.00 81.06 200 PRO A N 1
ATOM 1590 C CA . PRO A 1 200 ? 19.721 -14.428 12.416 1.00 81.06 200 PRO A CA 1
ATOM 1591 C C . PRO A 1 200 ? 19.113 -14.672 11.025 1.00 81.06 200 PRO A C 1
ATOM 1593 O O . PRO A 1 200 ? 19.709 -15.364 10.198 1.00 81.06 200 PRO A O 1
ATOM 1596 N N . LEU A 1 201 ? 17.916 -14.127 10.792 1.00 77.25 201 LEU A N 1
ATOM 1597 C CA . LEU A 1 201 ? 17.229 -14.199 9.502 1.00 77.25 201 LEU A CA 1
ATOM 1598 C C . LEU A 1 201 ? 18.024 -13.394 8.461 1.00 77.25 201 LEU A C 1
ATOM 1600 O O . LEU A 1 201 ? 18.377 -12.247 8.728 1.00 77.25 201 LEU A O 1
ATOM 1604 N N . GLN A 1 202 ? 18.329 -13.997 7.313 1.00 88.00 202 GLN A N 1
ATOM 1605 C CA . GLN A 1 202 ? 18.896 -13.288 6.169 1.00 88.00 202 GLN A CA 1
ATOM 1606 C C . GLN A 1 202 ? 17.751 -12.898 5.228 1.00 88.00 202 GLN A C 1
ATOM 1608 O O . GLN A 1 202 ? 16.840 -13.700 5.020 1.00 88.00 202 GLN A O 1
ATOM 1613 N N . ASP A 1 203 ? 17.792 -11.681 4.678 1.00 81.81 203 ASP A N 1
ATOM 1614 C CA . ASP A 1 203 ? 16.677 -11.066 3.930 1.00 81.81 203 ASP A CA 1
ATOM 1615 C C . ASP A 1 203 ? 16.213 -11.866 2.697 1.00 81.81 203 ASP A C 1
ATOM 1617 O O . ASP A 1 203 ? 15.121 -11.637 2.183 1.00 81.81 203 ASP A O 1
ATOM 1621 N N . SER A 1 204 ? 17.024 -12.810 2.214 1.00 86.62 204 SER A N 1
ATOM 1622 C CA . SER A 1 204 ? 16.737 -13.631 1.035 1.00 86.62 204 SER A CA 1
ATOM 1623 C C . SER A 1 204 ? 15.948 -14.907 1.319 1.00 86.62 204 SER A C 1
ATOM 1625 O O . SER A 1 204 ? 15.506 -15.565 0.378 1.00 86.62 204 SER A O 1
ATOM 1627 N N . ASP A 1 205 ? 15.802 -15.310 2.580 1.00 86.44 205 ASP A N 1
ATOM 1628 C CA . ASP A 1 205 ? 15.199 -16.604 2.864 1.00 86.44 205 ASP A CA 1
ATOM 1629 C C . ASP A 1 205 ? 13.665 -16.525 2.858 1.00 86.44 205 ASP A C 1
ATOM 1631 O O . ASP A 1 205 ? 13.094 -15.656 3.525 1.00 86.44 205 ASP A O 1
ATOM 1635 N N . PRO A 1 206 ? 12.969 -17.458 2.183 1.00 87.25 206 PRO A N 1
ATOM 1636 C CA . PRO A 1 206 ? 11.515 -17.457 2.154 1.00 87.25 206 PRO A CA 1
ATOM 1637 C C . PRO A 1 206 ? 10.948 -17.617 3.570 1.00 87.25 206 PRO A C 1
ATOM 1639 O O . PRO A 1 206 ? 11.368 -18.490 4.340 1.00 87.25 206 PRO A O 1
ATOM 1642 N N . LEU A 1 207 ? 9.971 -16.771 3.913 1.00 86.12 207 LEU A N 1
ATOM 1643 C CA . LEU A 1 207 ? 9.203 -16.935 5.144 1.00 86.12 207 LEU A CA 1
ATOM 1644 C C . LEU A 1 207 ? 8.450 -18.277 5.100 1.00 86.12 207 LEU A C 1
ATOM 1646 O O . LEU A 1 207 ? 7.928 -18.656 4.048 1.00 86.12 207 LEU A O 1
ATOM 1650 N N . PRO A 1 208 ? 8.344 -18.993 6.232 1.00 89.75 208 PRO A N 1
ATOM 1651 C CA . PRO A 1 208 ? 7.556 -20.216 6.294 1.00 89.75 208 PRO A CA 1
ATOM 1652 C C . PRO A 1 208 ? 6.093 -19.901 5.960 1.00 89.75 208 PRO A C 1
ATOM 1654 O O . PRO A 1 208 ? 5.534 -18.911 6.442 1.00 89.75 208 PRO A O 1
ATOM 1657 N N . SER A 1 209 ? 5.451 -20.776 5.185 1.00 91.62 209 SER A N 1
ATOM 1658 C CA . SER A 1 209 ? 4.052 -20.622 4.761 1.00 91.62 209 SER A CA 1
ATOM 1659 C C . SER A 1 209 ? 3.092 -20.403 5.935 1.00 91.62 209 SER A C 1
ATOM 1661 O O . SER A 1 209 ? 2.155 -19.618 5.821 1.00 91.62 209 SER A O 1
ATOM 1663 N N . LEU A 1 210 ? 3.363 -21.019 7.092 1.00 90.12 210 LEU A N 1
ATOM 1664 C CA . LEU A 1 210 ? 2.569 -20.846 8.309 1.00 90.12 210 LEU A CA 1
ATOM 1665 C C . LEU A 1 210 ? 2.576 -19.399 8.832 1.00 90.12 210 LEU A C 1
ATOM 1667 O O . LEU A 1 210 ? 1.530 -18.892 9.228 1.00 90.12 210 LEU A O 1
ATOM 1671 N N . LEU A 1 211 ? 3.729 -18.720 8.820 1.00 90.81 211 LEU A N 1
ATOM 1672 C CA . LEU A 1 211 ? 3.828 -17.330 9.283 1.00 90.81 211 LEU A CA 1
ATOM 1673 C C . LEU A 1 211 ? 3.133 -16.379 8.302 1.00 90.81 211 LEU A C 1
ATOM 1675 O O . LEU A 1 211 ? 2.467 -15.435 8.723 1.00 90.81 211 LEU A O 1
ATOM 1679 N N . VAL A 1 212 ? 3.237 -16.666 7.000 1.00 92.62 212 VAL A N 1
ATOM 1680 C CA . VAL A 1 212 ? 2.518 -15.929 5.950 1.00 92.62 212 VAL A CA 1
ATOM 1681 C C . VAL A 1 212 ? 1.005 -16.086 6.120 1.00 92.62 212 VAL A C 1
ATOM 1683 O O . VAL A 1 212 ? 0.289 -15.085 6.119 1.00 92.62 212 VAL A O 1
ATOM 1686 N N . LEU A 1 213 ? 0.521 -17.313 6.33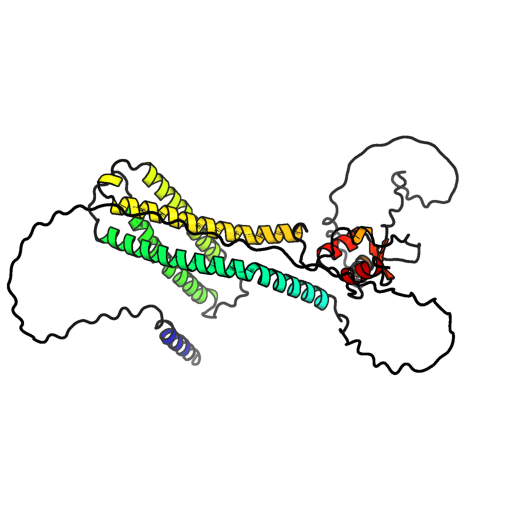8 1.00 93.62 213 LEU A N 1
ATOM 1687 C CA . LEU A 1 213 ? -0.894 -17.591 6.588 1.00 93.62 213 LEU A CA 1
ATOM 1688 C C . LEU A 1 213 ? -1.385 -16.883 7.855 1.00 93.62 213 LEU A C 1
ATOM 1690 O O . LEU A 1 213 ? -2.415 -16.221 7.822 1.00 93.62 213 LEU A O 1
ATOM 1694 N N . PHE A 1 214 ? -0.636 -16.962 8.955 1.00 92.50 214 PHE A N 1
ATOM 1695 C CA . PHE A 1 214 ? -0.989 -16.297 10.209 1.00 92.50 214 PHE A CA 1
ATOM 1696 C C . PHE A 1 214 ? -1.082 -14.772 10.055 1.00 92.50 214 PHE A C 1
ATOM 1698 O O . PHE A 1 214 ? -2.061 -14.158 10.482 1.00 92.50 214 PHE A O 1
ATOM 1705 N N . ARG A 1 215 ? -0.103 -14.158 9.380 1.00 91.56 215 ARG A N 1
ATOM 1706 C CA . ARG A 1 215 ? -0.118 -12.721 9.076 1.00 91.56 215 ARG A CA 1
ATOM 1707 C C . ARG A 1 215 ? -1.302 -12.345 8.183 1.00 91.56 215 ARG A C 1
ATOM 1709 O O . ARG A 1 215 ? -1.922 -11.308 8.404 1.00 91.56 215 ARG A O 1
ATOM 1716 N N . SER A 1 216 ? -1.641 -13.195 7.215 1.00 93.12 216 SER A N 1
ATOM 1717 C CA . SER A 1 216 ? -2.814 -13.015 6.357 1.00 93.12 216 SER A CA 1
ATOM 1718 C C . SER A 1 216 ? -4.124 -13.097 7.150 1.00 93.12 216 SER A C 1
ATOM 1720 O O . SER A 1 216 ? -4.969 -12.216 7.007 1.00 93.12 216 SER A O 1
ATOM 1722 N N . LEU A 1 217 ? -4.267 -14.072 8.052 1.00 93.00 217 LEU A N 1
ATOM 1723 C CA . LEU A 1 217 ? -5.450 -14.220 8.908 1.00 93.00 217 LEU A CA 1
ATOM 1724 C C . LEU A 1 217 ? -5.651 -13.011 9.829 1.00 93.00 217 LEU A C 1
ATOM 1726 O O . LEU A 1 217 ? -6.758 -12.482 9.901 1.00 93.00 217 LEU A O 1
ATOM 1730 N N . ILE A 1 218 ? -4.585 -12.519 10.472 1.00 92.06 218 ILE A N 1
ATOM 1731 C CA . ILE A 1 218 ? -4.647 -11.282 11.270 1.00 92.06 218 ILE A CA 1
ATOM 1732 C C . ILE A 1 218 ? -5.048 -10.093 10.392 1.00 92.06 218 ILE A C 1
ATOM 1734 O O . ILE A 1 218 ? -5.890 -9.289 10.783 1.00 92.06 218 ILE A O 1
ATOM 1738 N N . SER A 1 219 ? -4.485 -9.988 9.187 1.00 90.75 219 SER A N 1
ATOM 1739 C CA . SER A 1 219 ? -4.815 -8.899 8.266 1.00 90.75 219 SER A CA 1
ATOM 1740 C C . SER A 1 219 ? -6.283 -8.910 7.820 1.00 90.75 219 SER A C 1
ATOM 1742 O O . SER A 1 219 ? -6.824 -7.843 7.534 1.00 90.75 219 SER A O 1
ATOM 1744 N N . LEU A 1 220 ? -6.927 -10.081 7.747 1.00 93.69 220 LEU A N 1
ATOM 1745 C CA . LEU A 1 220 ? -8.348 -10.223 7.406 1.00 93.69 220 LEU A CA 1
ATOM 1746 C C . LEU A 1 220 ? -9.276 -10.020 8.608 1.00 93.69 220 LEU A C 1
ATOM 1748 O O . LEU A 1 220 ? -10.419 -9.607 8.429 1.00 93.69 220 LEU A O 1
ATOM 1752 N N . PHE A 1 221 ? -8.795 -10.266 9.826 1.00 95.44 221 PHE A N 1
ATOM 1753 C CA . PHE A 1 221 ? -9.581 -10.079 11.043 1.00 95.44 221 PHE A CA 1
ATOM 1754 C C . PHE A 1 221 ? -10.066 -8.629 11.203 1.00 95.44 221 PHE A C 1
ATOM 1756 O O . PHE A 1 221 ? -11.252 -8.404 11.425 1.00 95.44 221 PHE A O 1
ATOM 1763 N N . TYR A 1 222 ? -9.180 -7.642 11.040 1.00 94.94 222 TYR A N 1
ATOM 1764 C CA . TYR A 1 222 ? -9.509 -6.227 11.257 1.00 94.94 222 TYR A CA 1
ATOM 1765 C C . TYR A 1 222 ? -10.665 -5.685 10.399 1.00 94.94 222 TYR A C 1
ATOM 1767 O O . TYR A 1 222 ? -11.595 -5.125 10.979 1.00 94.94 222 TYR A O 1
ATOM 1775 N N . PRO A 1 223 ? -10.686 -5.834 9.058 1.00 95.88 223 PRO A N 1
ATOM 1776 C CA . PRO A 1 223 ? -11.807 -5.334 8.261 1.00 95.88 223 PRO A CA 1
ATOM 1777 C C . PRO A 1 223 ? -13.127 -6.035 8.598 1.00 95.88 223 PRO A C 1
ATOM 1779 O O . PRO A 1 223 ? -14.163 -5.375 8.656 1.00 95.88 223 PRO A O 1
ATOM 1782 N N . ILE A 1 224 ? -13.097 -7.342 8.884 1.00 97.19 224 ILE A N 1
ATOM 1783 C CA . ILE A 1 224 ? -14.285 -8.087 9.324 1.00 97.19 224 ILE A CA 1
ATOM 1784 C C . ILE A 1 224 ? -14.779 -7.533 10.667 1.00 97.19 224 ILE A C 1
ATOM 1786 O O . ILE A 1 224 ? -15.972 -7.287 10.839 1.00 97.19 224 ILE A O 1
ATOM 1790 N N . TRP A 1 225 ? -13.862 -7.271 11.601 1.00 97.88 225 TRP A N 1
ATOM 1791 C CA . TRP A 1 225 ? -14.176 -6.730 12.919 1.00 97.88 225 TRP A CA 1
ATOM 1792 C C . TRP A 1 225 ? -14.750 -5.308 12.864 1.00 97.88 225 TRP A C 1
ATOM 1794 O O . TRP A 1 225 ? -15.726 -5.012 13.556 1.00 97.88 225 TRP A O 1
ATOM 1804 N N . PHE A 1 226 ? -14.201 -4.435 12.011 1.00 97.50 226 PHE A N 1
ATOM 1805 C CA . PHE A 1 226 ? -14.751 -3.095 11.779 1.00 97.50 226 PHE A CA 1
ATOM 1806 C C . PHE A 1 226 ? -16.110 -3.142 11.077 1.00 97.50 226 PHE A C 1
ATOM 1808 O O . PHE A 1 226 ? -17.000 -2.377 11.443 1.00 97.50 226 PHE A O 1
ATOM 1815 N N . GLY A 1 227 ? -16.309 -4.068 10.134 1.00 97.81 227 GLY A N 1
ATOM 1816 C CA . GLY A 1 227 ? -17.618 -4.321 9.529 1.00 97.81 227 GLY A CA 1
ATOM 1817 C C . GLY A 1 227 ? -18.657 -4.761 10.564 1.00 97.81 227 GLY A C 1
ATOM 1818 O O . GLY A 1 227 ? -19.778 -4.254 10.571 1.00 97.81 227 GLY A O 1
ATOM 1819 N N . TYR A 1 228 ? -18.267 -5.629 11.501 1.00 98.19 228 TYR A N 1
ATOM 1820 C CA . TYR A 1 228 ? -19.117 -6.012 12.627 1.00 98.19 228 TYR A CA 1
ATOM 1821 C C . TYR A 1 228 ? -19.413 -4.828 13.562 1.00 98.19 228 TYR A C 1
ATOM 1823 O O . TYR A 1 228 ? -20.560 -4.635 13.954 1.00 98.19 228 TYR A O 1
ATOM 1831 N N . GLY A 1 229 ? -18.424 -3.975 13.849 1.00 97.88 229 GLY A N 1
ATOM 1832 C CA . GLY A 1 229 ? -18.630 -2.740 14.616 1.00 97.88 229 GLY A CA 1
ATOM 1833 C C . GLY A 1 229 ? -19.622 -1.785 13.945 1.00 97.88 229 GLY A C 1
ATOM 1834 O O . GLY A 1 229 ? -20.526 -1.271 14.601 1.00 97.88 229 GLY A O 1
ATOM 1835 N N . LEU A 1 230 ? -19.519 -1.605 12.624 1.00 98.06 230 LEU A N 1
ATOM 1836 C CA . LEU A 1 230 ? -20.469 -0.811 11.841 1.00 98.06 230 LEU A CA 1
ATOM 1837 C C . LEU A 1 230 ? -21.886 -1.401 11.895 1.00 98.06 230 LEU A C 1
ATOM 1839 O O . LEU A 1 230 ? -22.858 -0.663 12.060 1.00 98.06 230 LEU A O 1
ATOM 1843 N N . HIS A 1 231 ? -22.001 -2.728 11.808 1.00 98.25 231 HIS A N 1
ATOM 1844 C CA . HIS A 1 231 ? -23.274 -3.422 11.964 1.00 98.25 231 HIS A CA 1
ATOM 1845 C C . HIS A 1 231 ? -23.883 -3.179 13.354 1.00 98.25 231 HIS A C 1
ATOM 1847 O O . HIS A 1 231 ? -25.053 -2.806 13.441 1.00 98.25 231 HIS A O 1
ATOM 1853 N N . LEU A 1 232 ? -23.095 -3.282 14.430 1.00 97.75 232 LEU A N 1
ATOM 1854 C CA . LEU A 1 232 ? -23.562 -2.985 15.789 1.00 97.75 232 LEU A CA 1
ATOM 1855 C C . LEU A 1 232 ? -24.040 -1.535 15.935 1.00 97.75 232 LEU A C 1
ATOM 1857 O O . LEU A 1 232 ? -25.134 -1.316 16.450 1.00 97.75 232 LEU A O 1
ATOM 1861 N N . ILE A 1 233 ? -23.280 -0.554 15.427 1.00 97.56 233 ILE A N 1
ATOM 1862 C CA . ILE A 1 233 ? -23.695 0.861 15.415 1.00 97.56 233 ILE A CA 1
ATOM 1863 C C . ILE A 1 233 ? -25.047 1.011 14.701 1.00 97.56 233 ILE A C 1
ATOM 1865 O O . ILE A 1 233 ? -25.941 1.678 15.216 1.00 97.56 233 ILE A O 1
ATOM 1869 N N . SER A 1 234 ? -25.233 0.353 13.552 1.00 97.69 234 SER A N 1
ATOM 1870 C CA . SER A 1 234 ? -26.480 0.445 12.777 1.00 97.69 234 SER A CA 1
ATOM 1871 C C . SER A 1 234 ? -27.707 -0.135 13.494 1.00 97.69 234 SER A C 1
ATOM 1873 O O . SER A 1 234 ? -28.831 0.290 13.230 1.00 97.69 234 SER A O 1
ATOM 1875 N N . LEU A 1 235 ? -27.500 -1.088 14.409 1.00 97.62 235 LEU A N 1
ATOM 1876 C CA . LEU A 1 235 ? -28.566 -1.705 15.198 1.00 97.62 235 LEU A CA 1
ATOM 1877 C C . LEU A 1 235 ? -28.889 -0.934 16.482 1.00 97.62 235 LEU A C 1
ATOM 1879 O O . LEU A 1 235 ? -29.991 -1.089 17.013 1.00 97.62 235 LEU A O 1
ATOM 1883 N N . THR A 1 236 ? -27.964 -0.110 16.988 1.00 96.94 236 THR A N 1
ATOM 1884 C CA . THR A 1 236 ? -28.208 0.668 18.210 1.00 96.94 236 THR A CA 1
ATOM 1885 C C . THR A 1 236 ? -29.288 1.722 18.012 1.00 96.94 236 THR A C 1
ATOM 1887 O O . THR A 1 236 ? -29.260 2.504 17.062 1.00 96.94 236 THR A O 1
ATOM 1890 N N . ARG A 1 237 ? -30.227 1.791 18.957 1.00 96.56 237 ARG A N 1
ATOM 1891 C CA . ARG A 1 237 ? -31.228 2.870 19.021 1.00 96.56 237 ARG A CA 1
ATOM 1892 C C . ARG A 1 237 ? -31.074 3.720 20.270 1.00 96.56 237 ARG A C 1
ATOM 1894 O O . ARG A 1 237 ? -31.311 4.925 20.216 1.00 96.56 237 ARG A O 1
ATOM 1901 N N . THR A 1 238 ? -30.693 3.107 21.390 1.00 96.69 238 THR A N 1
ATOM 1902 C CA . THR A 1 238 ? -30.672 3.783 22.698 1.00 96.69 238 THR A CA 1
ATOM 1903 C C . THR A 1 238 ? -29.278 4.175 23.171 1.00 96.69 238 THR A C 1
ATOM 1905 O O . THR A 1 238 ? -29.149 5.151 23.910 1.00 96.69 238 THR A O 1
ATOM 1908 N N . CYS A 1 239 ? -28.237 3.486 22.698 1.00 95.62 239 CYS A N 1
ATOM 1909 C CA . CYS A 1 239 ? -26.859 3.694 23.148 1.00 95.62 239 CYS A CA 1
ATOM 1910 C C . CYS A 1 239 ? -26.344 5.135 22.994 1.00 95.62 239 CYS A C 1
ATOM 1912 O O . CYS A 1 239 ? -25.601 5.623 23.841 1.00 95.62 239 CYS A O 1
ATOM 1914 N N . SER A 1 240 ? -26.788 5.853 21.957 1.00 96.81 240 SER A N 1
ATOM 1915 C CA . SER A 1 240 ? -26.421 7.259 21.732 1.00 96.81 240 SER A CA 1
ATOM 1916 C C . SER A 1 240 ? -26.900 8.201 22.844 1.00 96.81 240 SER A C 1
ATOM 1918 O O . SER A 1 240 ? -26.322 9.271 23.024 1.00 96.81 240 SER A O 1
ATOM 1920 N N . ARG A 1 241 ? -27.936 7.812 23.603 1.00 96.44 241 ARG A N 1
ATOM 1921 C CA . ARG A 1 241 ? -28.463 8.572 24.747 1.00 96.44 241 ARG A CA 1
ATOM 1922 C C . ARG A 1 241 ? -27.932 8.064 26.084 1.00 96.44 241 ARG A C 1
ATOM 1924 O O . ARG A 1 241 ? -27.667 8.882 26.957 1.00 96.44 241 ARG A O 1
ATOM 1931 N N . THR A 1 242 ? -27.806 6.747 26.259 1.00 96.12 242 THR A N 1
ATOM 1932 C CA . THR A 1 242 ? -27.395 6.152 27.544 1.00 96.12 242 THR A CA 1
ATOM 1933 C C . THR A 1 242 ? -25.888 6.224 27.775 1.00 96.12 242 THR A C 1
ATOM 1935 O O . THR A 1 242 ? -25.459 6.490 28.894 1.00 96.12 242 THR A O 1
ATOM 1938 N N . ALA A 1 243 ? -25.085 6.031 26.726 1.00 96.25 243 ALA A N 1
ATOM 1939 C CA . ALA A 1 243 ? -23.625 6.033 26.787 1.00 96.25 243 ALA A CA 1
ATOM 1940 C C . ALA A 1 243 ? -23.030 6.780 25.574 1.00 96.25 243 ALA A C 1
ATOM 1942 O O . ALA A 1 243 ? -22.410 6.164 24.699 1.00 96.25 243 ALA A O 1
ATOM 1943 N N . PRO A 1 244 ? -23.204 8.116 25.493 1.00 96.19 244 PRO A N 1
ATOM 1944 C CA . PRO A 1 244 ? -22.776 8.896 24.332 1.00 96.19 244 PRO A CA 1
ATOM 1945 C C . PRO A 1 244 ? -21.260 8.836 24.097 1.00 96.19 244 PRO A C 1
ATOM 1947 O O . PRO A 1 244 ? -20.836 8.822 22.943 1.00 96.19 244 PRO A O 1
ATOM 1950 N N . SER A 1 245 ? -20.442 8.751 25.157 1.00 96.38 245 SER A N 1
ATOM 1951 C CA . SER A 1 245 ? -18.980 8.633 25.039 1.00 96.38 245 SER A CA 1
ATOM 1952 C C . SER A 1 245 ? -18.575 7.351 24.314 1.00 96.38 245 SER A C 1
ATOM 1954 O O . SER A 1 245 ? -17.847 7.411 23.325 1.00 96.38 245 SER A O 1
ATOM 1956 N N . LEU A 1 246 ? -19.110 6.205 24.747 1.00 96.19 246 LEU A N 1
ATOM 1957 C CA . LEU A 1 246 ? -18.852 4.898 24.147 1.00 96.19 246 LEU A CA 1
ATOM 1958 C C . LEU A 1 246 ? -19.347 4.838 22.697 1.00 96.19 246 LEU A C 1
ATOM 1960 O O . LEU A 1 246 ? -18.636 4.339 21.827 1.00 96.19 246 LEU A O 1
ATOM 1964 N N . TYR A 1 247 ? -20.538 5.374 22.421 1.00 97.12 247 TYR A N 1
ATOM 1965 C CA . TYR A 1 247 ? -21.089 5.411 21.067 1.00 97.12 247 TYR A CA 1
ATOM 1966 C C . TYR A 1 247 ? -20.200 6.226 20.110 1.00 97.12 247 TYR A C 1
ATOM 1968 O O . TYR A 1 247 ? -19.824 5.730 19.045 1.00 97.12 247 TYR A O 1
ATOM 1976 N N . ILE A 1 248 ? -19.803 7.444 20.507 1.00 97.56 248 ILE A N 1
ATOM 1977 C CA . ILE A 1 248 ? -18.915 8.307 19.708 1.00 97.56 248 ILE A CA 1
ATOM 1978 C C . ILE A 1 248 ? -17.542 7.656 19.537 1.00 97.56 248 ILE A C 1
ATOM 1980 O O . ILE A 1 248 ? -16.998 7.664 18.432 1.00 97.56 248 ILE A O 1
ATOM 1984 N N . LEU A 1 249 ? -16.992 7.063 20.601 1.00 97.19 249 LEU A N 1
ATOM 1985 C CA . LEU A 1 249 ? -15.722 6.349 20.550 1.00 97.19 249 LEU A CA 1
ATOM 1986 C C . LEU A 1 249 ? -15.769 5.244 19.491 1.00 97.19 249 LEU A C 1
ATOM 1988 O O . LEU A 1 249 ? -14.926 5.243 18.597 1.00 97.19 249 LEU A O 1
ATOM 1992 N N . VAL A 1 250 ? -16.742 4.329 19.565 1.00 97.44 250 VAL A N 1
ATOM 1993 C CA . VAL A 1 250 ? -16.852 3.198 18.627 1.00 97.44 250 VAL A CA 1
ATOM 1994 C C . VAL A 1 250 ? -17.054 3.696 17.199 1.00 97.44 250 VAL A C 1
ATOM 1996 O O . VAL A 1 250 ? -16.402 3.196 16.284 1.00 97.44 250 VAL A O 1
ATOM 1999 N N . GLN A 1 251 ? -17.880 4.727 17.002 1.00 97.75 251 GLN A N 1
ATOM 2000 C CA . GLN A 1 251 ? -18.076 5.346 15.694 1.00 97.75 251 GLN A CA 1
ATOM 2001 C C . GLN A 1 251 ? -16.761 5.899 15.122 1.00 97.75 251 GLN A C 1
ATOM 2003 O O . GLN A 1 251 ? -16.394 5.556 13.997 1.00 97.75 251 GLN A O 1
ATOM 2008 N N . CYS A 1 252 ? -16.020 6.703 15.887 1.00 98.06 252 CYS A N 1
ATOM 2009 C CA . CYS A 1 252 ? -14.711 7.218 15.477 1.00 98.06 252 CYS A CA 1
ATOM 2010 C C . CYS A 1 252 ? -13.725 6.083 15.178 1.00 98.06 252 CYS A C 1
ATOM 2012 O O . CYS A 1 252 ? -13.012 6.129 14.176 1.00 98.06 252 CYS A O 1
ATOM 2014 N N . PHE A 1 253 ? -13.713 5.047 16.015 1.00 96.62 253 PHE A N 1
ATOM 2015 C CA . PHE A 1 253 ? -12.812 3.909 15.883 1.00 96.62 253 PHE A CA 1
ATOM 2016 C C . PHE A 1 253 ? -13.066 3.118 14.594 1.00 96.62 253 PHE A C 1
ATOM 2018 O O . PHE A 1 253 ? -12.125 2.806 13.864 1.00 96.62 253 PHE A O 1
ATOM 2025 N N . VAL A 1 254 ? -14.334 2.841 14.279 1.00 97.62 254 VAL A N 1
ATOM 2026 C CA . VAL A 1 254 ? -14.741 2.148 13.049 1.00 97.62 254 VAL A CA 1
ATOM 2027 C C . VAL A 1 254 ? -14.376 2.975 11.816 1.00 97.62 254 VAL A C 1
ATOM 2029 O O . VAL A 1 254 ? -13.754 2.443 10.899 1.00 97.62 254 VAL A O 1
ATOM 2032 N N . TRP A 1 255 ? -14.692 4.274 11.787 1.00 97.25 255 TRP A N 1
ATOM 2033 C CA . TRP A 1 255 ? -14.396 5.116 10.621 1.00 97.25 255 TRP A CA 1
ATOM 2034 C C . TRP A 1 255 ? -12.897 5.307 10.387 1.00 97.25 255 TRP A C 1
ATOM 2036 O O . TRP A 1 255 ? -12.435 5.154 9.256 1.00 97.25 255 TRP A O 1
ATOM 2046 N N . VAL A 1 256 ? -12.123 5.592 11.438 1.00 96.19 256 VAL A N 1
ATOM 2047 C CA . VAL A 1 256 ? -10.661 5.723 11.324 1.00 96.19 256 VAL A CA 1
ATOM 2048 C C . VAL A 1 256 ? -10.028 4.380 10.953 1.00 96.19 256 VAL A C 1
ATOM 2050 O O . VAL A 1 256 ? -9.163 4.341 10.080 1.00 96.19 256 VAL A O 1
ATOM 2053 N N . GLY A 1 257 ? -10.489 3.270 11.537 1.00 95.00 257 GLY A N 1
ATOM 2054 C CA . GLY A 1 257 ? -10.021 1.924 11.200 1.00 95.00 257 GLY A CA 1
ATOM 2055 C C . GLY A 1 257 ? -10.274 1.551 9.736 1.00 95.00 257 GLY A C 1
ATOM 2056 O O . GLY A 1 257 ? -9.362 1.089 9.046 1.00 95.00 257 GLY A O 1
ATOM 2057 N N . LEU A 1 258 ? -11.480 1.820 9.225 1.00 95.69 258 LEU A N 1
ATOM 2058 C CA . LEU A 1 258 ? -11.824 1.617 7.814 1.00 95.69 258 LEU A CA 1
ATOM 2059 C C . LEU A 1 258 ? -11.012 2.530 6.885 1.00 95.69 258 LEU A C 1
ATOM 2061 O O . LEU A 1 258 ? -10.562 2.078 5.832 1.00 95.69 258 LEU A O 1
ATOM 2065 N N . LEU A 1 259 ? -10.767 3.787 7.267 1.00 95.00 259 LEU A N 1
ATOM 2066 C CA . LEU A 1 259 ? -9.913 4.698 6.499 1.00 95.00 259 LEU A CA 1
ATOM 2067 C C . LEU A 1 259 ? -8.475 4.169 6.401 1.00 95.00 259 LEU A C 1
ATOM 2069 O O . LEU A 1 259 ? -7.908 4.109 5.313 1.00 95.00 259 LEU A O 1
ATOM 2073 N N . VAL A 1 260 ? -7.888 3.730 7.514 1.00 93.81 260 VAL A N 1
ATOM 2074 C CA . VAL A 1 260 ? -6.536 3.147 7.519 1.00 93.81 260 VAL A CA 1
ATOM 2075 C C . VAL A 1 260 ? -6.486 1.885 6.654 1.00 93.81 260 VAL A C 1
ATOM 2077 O O . VAL A 1 260 ? -5.567 1.727 5.848 1.00 93.81 260 VAL A O 1
ATOM 2080 N N . TRP A 1 261 ? -7.485 1.006 6.765 1.00 94.19 261 TRP A N 1
ATOM 2081 C CA . TRP A 1 261 ? -7.543 -0.225 5.977 1.00 94.19 261 TRP A CA 1
ATOM 2082 C C . TRP A 1 261 ? -7.716 0.039 4.473 1.00 94.19 261 TRP A C 1
ATOM 2084 O O . TRP A 1 261 ? -7.026 -0.572 3.657 1.00 94.19 261 TRP A O 1
ATOM 2094 N N . THR A 1 262 ? -8.583 0.979 4.091 1.00 92.69 262 THR A N 1
ATOM 2095 C CA . THR A 1 262 ? -8.777 1.361 2.682 1.00 92.69 262 THR A CA 1
ATOM 2096 C C . THR A 1 262 ? -7.522 1.997 2.090 1.00 92.69 262 THR A C 1
ATOM 2098 O O . THR A 1 262 ? -7.148 1.648 0.972 1.00 92.69 262 THR A O 1
ATOM 2101 N N . LEU A 1 263 ? -6.811 2.851 2.834 1.00 91.31 263 LEU A N 1
ATOM 2102 C CA . LEU A 1 263 ? -5.515 3.390 2.405 1.00 91.31 263 LEU A CA 1
ATOM 2103 C C . LEU A 1 263 ? -4.470 2.281 2.230 1.00 91.31 263 LEU A C 1
ATOM 2105 O O . LEU A 1 263 ? -3.759 2.264 1.224 1.00 91.31 263 LEU A O 1
ATOM 2109 N N . ALA A 1 264 ? -4.411 1.315 3.149 1.00 90.25 264 ALA A N 1
ATOM 2110 C CA . ALA A 1 264 ? -3.527 0.160 3.017 1.00 90.25 264 ALA A CA 1
ATOM 2111 C C . ALA A 1 264 ? -3.856 -0.654 1.749 1.00 90.25 264 ALA A C 1
ATOM 2113 O O . ALA A 1 264 ? -2.961 -0.938 0.949 1.00 90.25 264 ALA A O 1
ATOM 2114 N N . LEU A 1 265 ? -5.135 -0.950 1.500 1.00 91.00 265 LEU A N 1
ATOM 2115 C CA . LEU A 1 265 ? -5.579 -1.651 0.291 1.00 91.00 265 LEU A CA 1
ATOM 2116 C C . LEU A 1 265 ? -5.228 -0.867 -0.982 1.00 91.00 265 LEU A C 1
ATOM 2118 O O . LEU A 1 265 ? -4.696 -1.441 -1.931 1.00 91.00 265 LEU A O 1
ATOM 2122 N N . MET A 1 266 ? -5.450 0.448 -0.985 1.00 90.38 266 MET A N 1
ATOM 2123 C CA . MET A 1 266 ? -5.076 1.318 -2.099 1.00 90.38 266 MET A CA 1
ATOM 2124 C C . MET A 1 266 ? -3.579 1.233 -2.397 1.00 90.38 266 MET A C 1
ATOM 2126 O O . MET A 1 266 ? -3.203 1.090 -3.560 1.00 90.38 266 MET A O 1
ATOM 2130 N N . THR A 1 267 ? -2.709 1.244 -1.382 1.00 86.44 267 THR A N 1
ATOM 2131 C CA . THR A 1 267 ? -1.258 1.100 -1.608 1.00 86.44 267 THR A CA 1
ATOM 2132 C C . THR A 1 267 ? -0.890 -0.278 -2.166 1.00 86.44 267 THR A C 1
ATOM 2134 O O . THR A 1 267 ? -0.077 -0.360 -3.089 1.00 86.44 267 THR A O 1
ATOM 2137 N N . LEU A 1 268 ? -1.544 -1.346 -1.692 1.00 88.69 268 LEU A N 1
ATOM 2138 C CA . LEU A 1 268 ? -1.351 -2.712 -2.193 1.00 88.69 268 LEU A CA 1
ATOM 2139 C C . LEU A 1 268 ? -1.790 -2.877 -3.651 1.00 88.69 268 LEU A C 1
ATOM 2141 O O . LEU A 1 268 ? -1.149 -3.621 -4.387 1.00 88.69 268 LEU A O 1
ATOM 2145 N N . LEU A 1 269 ? -2.846 -2.183 -4.083 1.00 90.88 269 LEU A N 1
ATOM 2146 C CA . LEU A 1 269 ? -3.344 -2.227 -5.462 1.00 90.88 269 LEU A CA 1
ATOM 2147 C C . LEU A 1 269 ? -2.576 -1.288 -6.403 1.00 90.88 269 LEU A C 1
ATOM 2149 O O . LEU A 1 269 ? -2.423 -1.589 -7.587 1.00 90.88 269 LEU A O 1
ATOM 2153 N N . THR A 1 270 ? -2.048 -0.174 -5.894 1.00 87.25 270 THR A N 1
ATOM 2154 C CA . THR A 1 270 ? -1.367 0.841 -6.715 1.00 87.25 270 THR A CA 1
ATOM 2155 C C . THR A 1 270 ? -0.068 0.312 -7.325 1.00 87.25 270 THR A C 1
ATOM 2157 O O . THR A 1 270 ? 0.208 0.562 -8.496 1.00 87.25 270 THR A O 1
ATOM 2160 N N . VAL A 1 271 ? 0.732 -0.458 -6.583 1.00 85.19 271 VAL A N 1
ATOM 2161 C CA . VAL A 1 271 ? 1.996 -1.027 -7.093 1.00 85.19 271 VAL A CA 1
ATOM 2162 C C . VAL A 1 271 ? 1.785 -2.006 -8.264 1.00 85.19 271 VAL A C 1
ATOM 2164 O O . VAL A 1 271 ? 2.374 -1.793 -9.323 1.00 85.19 271 VAL A O 1
ATOM 2167 N N . PRO A 1 272 ? 0.949 -3.057 -8.165 1.00 87.81 272 PRO A N 1
ATOM 2168 C CA . PRO A 1 272 ? 0.704 -3.946 -9.295 1.00 87.81 272 PRO A CA 1
ATOM 2169 C C . PRO A 1 272 ? -0.002 -3.225 -10.443 1.00 87.81 272 PRO A C 1
ATOM 2171 O O . PRO A 1 272 ? 0.355 -3.464 -11.593 1.00 87.81 272 PRO A O 1
ATOM 2174 N N . LEU A 1 273 ? -0.932 -2.301 -10.166 1.00 90.31 273 LEU A N 1
ATOM 2175 C CA . LEU A 1 273 ? -1.588 -1.515 -11.213 1.00 90.31 273 LEU A CA 1
ATOM 2176 C C . LEU A 1 273 ? -0.577 -0.667 -11.992 1.00 90.31 273 LEU A C 1
ATOM 2178 O O . LEU A 1 273 ? -0.566 -0.706 -13.219 1.00 90.31 273 LEU A O 1
ATOM 2182 N N . THR A 1 274 ? 0.309 0.055 -11.305 1.00 85.38 274 THR A N 1
ATOM 2183 C CA . THR A 1 274 ? 1.363 0.847 -11.960 1.00 85.38 274 THR A CA 1
ATOM 2184 C C . THR A 1 274 ? 2.312 -0.038 -12.763 1.00 85.38 274 THR A C 1
ATOM 2186 O O . THR A 1 274 ? 2.632 0.301 -13.900 1.00 85.38 274 THR A O 1
ATOM 2189 N N . LEU A 1 275 ? 2.691 -1.213 -12.253 1.00 83.19 275 LEU A N 1
ATOM 2190 C CA . LEU A 1 275 ? 3.489 -2.181 -13.011 1.00 83.19 275 LEU A CA 1
ATOM 2191 C C . LEU A 1 275 ? 2.749 -2.723 -14.242 1.00 83.19 275 LEU A C 1
ATOM 2193 O O . LEU A 1 275 ? 3.362 -2.859 -15.301 1.00 83.19 275 LEU A O 1
ATOM 2197 N N . CYS A 1 276 ? 1.449 -3.004 -14.139 1.00 88.25 276 CYS A N 1
ATOM 2198 C CA . CYS A 1 276 ? 0.616 -3.418 -15.267 1.00 88.25 276 CYS A CA 1
ATOM 2199 C C . CYS A 1 276 ? 0.511 -2.310 -16.320 1.00 88.25 276 CYS A C 1
ATOM 2201 O O . CYS A 1 276 ? 0.688 -2.586 -17.504 1.00 88.25 276 CYS A O 1
ATOM 2203 N N . LEU A 1 277 ? 0.307 -1.058 -15.905 1.00 86.94 277 LEU A N 1
ATOM 2204 C CA . LEU A 1 277 ? 0.241 0.099 -16.803 1.00 86.94 277 LEU A CA 1
ATOM 2205 C C . LEU A 1 277 ? 1.580 0.370 -17.507 1.00 86.94 277 LEU A C 1
ATOM 2207 O O . LEU A 1 277 ? 1.595 0.697 -18.695 1.00 86.94 277 LEU A O 1
ATOM 2211 N N . VAL A 1 278 ? 2.706 0.183 -16.811 1.00 81.50 278 VAL A N 1
ATOM 2212 C CA . VAL A 1 278 ? 4.049 0.259 -17.412 1.00 81.50 278 VAL A CA 1
ATOM 2213 C C . VAL A 1 278 ? 4.267 -0.893 -18.396 1.00 81.50 278 VAL A C 1
ATOM 2215 O O . VAL A 1 278 ? 4.716 -0.661 -19.516 1.00 81.50 278 VAL A O 1
ATOM 2218 N N . LYS A 1 279 ? 3.900 -2.130 -18.033 1.00 78.88 279 LYS A N 1
ATOM 2219 C CA . LYS A 1 279 ? 4.011 -3.300 -18.926 1.00 78.88 279 LYS A CA 1
ATOM 2220 C C . LYS A 1 279 ? 3.140 -3.177 -20.175 1.00 78.88 279 LYS A C 1
ATOM 2222 O O . LYS A 1 279 ? 3.570 -3.589 -21.248 1.00 78.88 279 LYS A O 1
ATOM 2227 N N . ALA A 1 280 ? 1.950 -2.597 -20.043 1.00 84.75 280 ALA A N 1
ATOM 2228 C CA . ALA A 1 280 ? 1.048 -2.340 -21.158 1.00 84.75 280 ALA A CA 1
ATOM 2229 C C . ALA A 1 280 ? 1.529 -1.186 -22.061 1.00 84.75 280 ALA A C 1
ATOM 2231 O O . ALA A 1 280 ? 0.973 -0.983 -23.137 1.00 84.75 280 ALA A O 1
ATOM 2232 N N . GLY A 1 281 ? 2.545 -0.419 -21.644 1.00 79.69 281 GLY A N 1
ATOM 2233 C CA . GLY A 1 281 ? 3.037 0.748 -22.379 1.00 79.69 281 GLY A CA 1
ATOM 2234 C C . GLY A 1 281 ? 2.102 1.959 -22.315 1.00 79.69 281 GLY A C 1
ATOM 2235 O O . GLY A 1 281 ? 2.218 2.861 -23.142 1.00 79.69 281 GLY A O 1
ATOM 2236 N N . TRP A 1 282 ? 1.169 1.984 -21.356 1.00 85.19 282 TRP A N 1
ATOM 2237 C CA . TRP A 1 282 ? 0.228 3.095 -21.165 1.00 85.19 282 TRP A CA 1
ATOM 2238 C C . TRP A 1 282 ? 0.905 4.286 -20.491 1.00 85.19 282 TRP A C 1
ATOM 2240 O O . TRP A 1 282 ? 0.606 5.437 -20.805 1.00 85.19 282 TRP A O 1
ATOM 2250 N N . ILE A 1 283 ? 1.845 4.007 -19.588 1.00 84.38 283 ILE A N 1
ATOM 2251 C CA . ILE A 1 283 ? 2.703 5.016 -18.972 1.00 84.38 283 ILE A CA 1
ATOM 2252 C C . ILE A 1 283 ? 4.020 5.024 -19.741 1.00 84.38 283 ILE A C 1
ATOM 2254 O O . ILE A 1 283 ? 4.823 4.098 -19.635 1.00 84.38 283 ILE A O 1
ATOM 2258 N N . GLN A 1 284 ? 4.226 6.071 -20.534 1.00 80.19 284 GLN A N 1
ATOM 2259 C CA . GLN A 1 284 ? 5.503 6.336 -21.184 1.00 80.19 284 GLN A CA 1
ATOM 2260 C C . GLN A 1 284 ? 6.452 6.970 -20.160 1.00 80.19 284 GLN A C 1
ATOM 2262 O O . GLN A 1 284 ? 6.067 7.890 -19.437 1.00 80.19 284 GLN A O 1
ATOM 2267 N N . GLY A 1 285 ? 7.683 6.462 -20.070 1.00 77.00 285 GLY A N 1
ATOM 2268 C CA . GLY A 1 285 ? 8.720 7.115 -19.270 1.00 77.00 285 GLY A CA 1
ATOM 2269 C C . GLY A 1 285 ? 9.028 8.514 -19.824 1.00 77.00 285 GLY A C 1
ATOM 22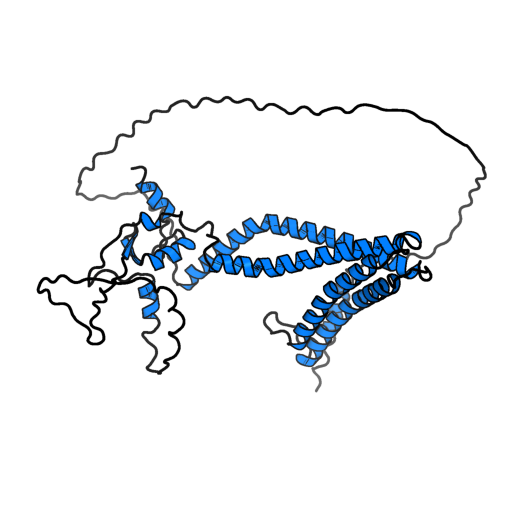70 O O . GLY A 1 285 ? 8.774 8.763 -21.001 1.00 77.00 285 GLY A O 1
ATOM 2271 N N . PRO A 1 286 ? 9.610 9.428 -19.033 1.00 78.00 286 PRO A N 1
ATOM 2272 C CA . PRO A 1 286 ? 10.015 10.752 -19.521 1.00 78.00 286 PRO A CA 1
ATOM 2273 C C . PRO A 1 286 ? 11.052 10.650 -20.641 1.00 78.00 286 PRO A C 1
ATOM 2275 O O . PRO A 1 286 ? 11.147 11.536 -21.478 1.00 78.00 286 PRO A O 1
ATOM 2278 N N . GLU A 1 287 ? 11.795 9.542 -20.670 1.00 79.75 287 GLU A N 1
ATOM 2279 C CA . GLU A 1 287 ? 12.766 9.233 -21.708 1.00 79.75 287 GLU A CA 1
ATOM 2280 C C . GLU A 1 287 ? 12.145 8.559 -22.934 1.00 79.75 287 GLU A C 1
ATOM 2282 O O . GLU A 1 287 ? 12.887 8.180 -23.835 1.00 79.75 287 GLU A O 1
ATOM 2287 N N . ALA A 1 288 ? 10.828 8.356 -22.991 1.00 84.38 288 ALA A N 1
ATOM 2288 C CA . ALA A 1 288 ? 10.180 7.829 -24.183 1.00 84.38 288 ALA A CA 1
ATOM 2289 C C . ALA A 1 288 ? 10.234 8.858 -25.321 1.00 84.38 288 ALA A C 1
ATOM 2291 O O . ALA A 1 288 ? 10.140 10.068 -25.111 1.00 84.38 288 ALA A O 1
ATOM 2292 N N . ALA A 1 289 ? 10.362 8.382 -26.556 1.00 86.75 289 ALA A N 1
ATOM 2293 C CA . ALA A 1 289 ? 10.332 9.261 -27.715 1.00 86.75 289 ALA A CA 1
ATOM 2294 C C . ALA A 1 289 ? 8.945 9.915 -27.871 1.00 86.75 289 ALA A C 1
ATOM 2296 O O . ALA A 1 289 ? 7.916 9.261 -27.679 1.00 86.75 289 ALA A O 1
ATOM 2297 N N . LYS A 1 290 ? 8.907 11.190 -28.297 1.00 86.44 290 LYS A N 1
ATOM 2298 C CA . LYS A 1 290 ? 7.659 11.886 -28.659 1.00 86.44 290 LYS A CA 1
ATOM 2299 C C . LYS A 1 290 ? 6.820 11.019 -29.609 1.00 86.44 290 LYS A C 1
ATOM 2301 O O . LYS A 1 290 ? 7.324 10.479 -30.602 1.00 86.44 290 LYS A O 1
ATOM 2306 N N . LYS A 1 291 ? 5.513 10.933 -29.335 1.00 86.12 291 LYS A N 1
ATOM 2307 C CA . LYS A 1 291 ? 4.554 10.251 -30.216 1.00 86.12 291 LYS A CA 1
ATOM 2308 C C . LYS A 1 291 ? 4.663 10.828 -31.630 1.00 86.12 291 LYS A C 1
ATOM 2310 O O . LYS A 1 291 ? 4.705 12.038 -31.820 1.00 86.12 291 LYS A O 1
ATOM 2315 N N . GLY A 1 292 ? 4.737 9.946 -32.621 1.00 86.81 292 GLY A N 1
ATOM 2316 C CA . GLY A 1 292 ? 4.863 10.326 -34.028 1.00 86.81 292 GLY A CA 1
ATOM 2317 C C . GLY A 1 292 ? 6.291 10.350 -34.575 1.00 86.81 292 GLY A C 1
ATOM 2318 O O . GLY A 1 292 ? 6.421 10.261 -35.794 1.00 86.81 292 GLY A O 1
ATOM 2319 N N . ILE A 1 293 ? 7.346 10.345 -33.739 1.00 88.62 293 ILE A N 1
ATOM 2320 C CA . ILE A 1 293 ? 8.736 10.227 -34.234 1.00 88.62 293 ILE A CA 1
ATOM 2321 C C . ILE A 1 293 ? 8.873 9.001 -35.136 1.00 88.62 293 ILE A C 1
ATOM 2323 O O . ILE A 1 293 ? 9.419 9.112 -36.224 1.00 88.62 293 ILE A O 1
ATOM 2327 N N . ILE A 1 294 ? 8.283 7.861 -34.761 1.00 89.44 294 ILE A N 1
ATOM 2328 C CA . ILE A 1 294 ? 8.380 6.634 -35.560 1.00 89.44 294 ILE A CA 1
ATOM 2329 C C . ILE A 1 294 ? 7.827 6.767 -36.982 1.00 89.44 294 ILE A C 1
ATOM 2331 O O . ILE A 1 294 ? 8.322 6.108 -37.892 1.00 89.44 294 ILE A O 1
ATOM 2335 N N . ASN A 1 295 ? 6.814 7.612 -37.180 1.00 90.06 295 ASN A N 1
ATOM 2336 C CA . ASN A 1 295 ? 6.224 7.826 -38.496 1.00 90.06 295 ASN A CA 1
ATOM 2337 C C . ASN A 1 295 ? 7.116 8.718 -39.372 1.00 90.06 295 ASN A C 1
ATOM 2339 O O . ASN A 1 295 ? 7.008 8.637 -40.590 1.00 90.06 295 ASN A O 1
ATOM 2343 N N . ARG A 1 296 ? 8.012 9.509 -38.764 1.00 88.81 296 ARG A N 1
ATOM 2344 C CA . ARG A 1 296 ? 8.978 10.378 -39.458 1.00 88.81 296 ARG A CA 1
ATOM 2345 C C . ARG A 1 296 ? 10.239 9.640 -39.912 1.00 88.81 296 ARG A C 1
ATOM 2347 O O . ARG A 1 296 ? 10.964 10.138 -40.761 1.00 88.81 296 ARG A O 1
ATOM 2354 N N . ILE A 1 297 ? 10.512 8.465 -39.349 1.00 90.75 297 ILE A N 1
ATOM 2355 C CA . ILE A 1 297 ? 11.697 7.670 -39.689 1.00 90.75 297 ILE A CA 1
ATOM 2356 C C . ILE A 1 297 ? 11.516 7.078 -41.088 1.00 90.75 297 ILE A C 1
ATOM 2358 O O . ILE A 1 297 ? 10.488 6.444 -41.354 1.00 90.75 297 ILE A O 1
ATOM 2362 N N . ARG A 1 298 ? 12.517 7.255 -41.956 1.00 91.12 298 ARG A N 1
ATOM 2363 C CA . ARG A 1 298 ? 12.498 6.791 -43.348 1.00 91.12 298 ARG A CA 1
ATOM 2364 C C . ARG A 1 298 ? 12.247 5.281 -43.413 1.00 91.12 298 ARG A C 1
ATOM 2366 O O . ARG A 1 298 ? 12.871 4.503 -42.694 1.00 91.12 298 ARG A O 1
ATOM 2373 N N . LEU A 1 299 ? 11.302 4.877 -44.259 1.00 91.25 299 LEU A N 1
ATOM 2374 C CA . LEU A 1 299 ? 11.082 3.474 -44.609 1.00 91.25 299 LEU A CA 1
ATOM 2375 C C . LEU A 1 299 ? 12.110 3.075 -45.666 1.00 91.25 299 LEU A C 1
ATOM 2377 O O . LEU A 1 299 ? 12.277 3.793 -46.653 1.00 91.25 299 LEU A O 1
ATOM 2381 N N . VAL A 1 300 ? 12.777 1.947 -45.453 1.00 88.31 300 VAL A N 1
ATOM 2382 C CA . VAL A 1 300 ? 13.742 1.381 -46.398 1.00 88.31 300 VAL A CA 1
ATOM 2383 C C . VAL A 1 300 ? 13.275 -0.023 -46.749 1.00 88.31 300 VAL A C 1
ATOM 2385 O O . VAL A 1 300 ? 12.946 -0.821 -45.868 1.00 88.31 300 VAL A O 1
ATOM 2388 N N . SER A 1 301 ? 13.190 -0.304 -48.046 1.00 80.88 301 SER A N 1
ATOM 2389 C CA . SER A 1 301 ? 12.943 -1.648 -48.557 1.00 80.88 301 SER A CA 1
ATOM 2390 C C . SER A 1 301 ? 14.154 -2.513 -48.229 1.00 80.88 301 SER A C 1
ATOM 2392 O O . SER A 1 301 ? 15.256 -2.193 -48.667 1.00 80.88 301 SER A O 1
ATOM 2394 N N . ALA A 1 302 ? 13.950 -3.574 -47.447 1.00 76.38 302 ALA A N 1
ATOM 2395 C CA . ALA A 1 302 ? 15.004 -4.537 -47.159 1.00 76.38 302 ALA A CA 1
ATOM 2396 C C . ALA A 1 302 ? 15.455 -5.173 -48.480 1.00 76.38 302 ALA A C 1
ATOM 2398 O O . ALA A 1 302 ? 14.639 -5.780 -49.178 1.00 76.38 302 ALA A O 1
ATOM 2399 N N . GLY A 1 303 ? 16.724 -4.988 -48.841 1.00 73.88 303 GLY A N 1
ATOM 2400 C CA . GLY A 1 303 ? 17.327 -5.757 -49.922 1.00 73.88 303 GLY A CA 1
ATOM 2401 C C . GLY A 1 303 ? 17.478 -7.220 -49.486 1.00 73.88 303 GLY A C 1
ATOM 2402 O O . GLY A 1 303 ? 17.536 -7.482 -48.283 1.00 73.88 303 GLY A O 1
ATOM 2403 N N . PRO A 1 304 ? 17.560 -8.178 -50.425 1.00 69.44 304 PRO A N 1
ATOM 2404 C CA . PRO A 1 304 ? 17.750 -9.595 -50.097 1.00 69.44 304 PRO A CA 1
ATOM 2405 C C . PRO A 1 304 ? 18.998 -9.849 -49.232 1.00 69.44 304 PRO A C 1
ATOM 2407 O O . PRO A 1 304 ? 18.974 -10.743 -48.390 1.00 69.44 304 PRO A O 1
ATOM 2410 N N . ASP A 1 305 ? 20.020 -8.997 -49.360 1.00 68.38 305 ASP A N 1
ATOM 2411 C CA . ASP A 1 305 ? 21.305 -9.137 -48.665 1.00 68.38 305 ASP A CA 1
ATOM 2412 C C . ASP A 1 305 ? 21.581 -7.992 -47.666 1.00 68.38 305 ASP A C 1
ATOM 2414 O O . ASP A 1 305 ? 22.576 -8.002 -46.940 1.00 68.38 305 ASP A O 1
ATOM 2418 N N . GLU A 1 306 ? 20.691 -6.996 -47.589 1.00 63.75 306 GLU A N 1
ATOM 2419 C CA . GLU A 1 306 ? 20.915 -5.743 -46.864 1.00 63.75 306 GLU A CA 1
ATOM 2420 C C . GLU A 1 306 ? 19.754 -5.448 -45.907 1.00 63.75 306 GLU A C 1
ATOM 2422 O O . GLU A 1 306 ? 18.761 -4.801 -46.247 1.00 63.75 306 GLU A O 1
ATOM 2427 N N . GLY A 1 307 ? 19.905 -5.917 -44.665 1.00 64.06 307 GLY A N 1
ATOM 2428 C CA . GLY A 1 307 ? 19.125 -5.422 -43.533 1.00 64.06 307 GLY A CA 1
ATOM 2429 C C . GLY A 1 307 ? 18.501 -6.511 -42.673 1.00 64.06 307 GLY A C 1
ATOM 2430 O O . GLY A 1 307 ? 17.325 -6.834 -42.799 1.00 64.06 307 GLY A O 1
ATOM 2431 N N . THR A 1 308 ? 19.240 -7.008 -41.685 1.00 77.75 308 THR A N 1
ATOM 2432 C CA . THR A 1 308 ? 18.614 -7.659 -40.528 1.00 77.75 308 THR A CA 1
ATOM 2433 C C . THR A 1 308 ? 18.292 -6.597 -39.485 1.00 77.75 308 THR A C 1
ATOM 2435 O O . THR A 1 308 ? 19.149 -5.776 -39.154 1.00 77.75 308 THR A O 1
ATOM 2438 N N . CYS A 1 309 ? 17.081 -6.603 -38.921 1.00 81.06 309 CYS A N 1
ATOM 2439 C CA . CYS A 1 309 ? 16.756 -5.720 -37.802 1.00 81.06 309 CYS A CA 1
ATOM 2440 C C . CYS A 1 309 ? 17.763 -5.924 -36.661 1.00 81.06 309 CYS A C 1
ATOM 2442 O O . CYS A 1 309 ? 17.847 -7.017 -36.108 1.00 81.06 309 CYS A O 1
ATOM 2444 N N . ALA A 1 310 ? 18.472 -4.867 -36.256 1.00 79.31 310 ALA A N 1
ATOM 2445 C CA . ALA A 1 310 ? 19.544 -4.981 -35.260 1.00 79.31 310 ALA A CA 1
ATOM 2446 C C . ALA A 1 310 ? 19.060 -5.416 -33.860 1.00 79.31 310 ALA A C 1
ATOM 2448 O O . ALA A 1 310 ? 19.849 -5.908 -33.057 1.00 79.31 310 ALA A O 1
ATOM 2449 N N . ILE A 1 311 ? 17.762 -5.260 -33.565 1.00 78.69 311 ILE A N 1
ATOM 2450 C CA . ILE A 1 311 ? 17.145 -5.806 -32.346 1.00 78.69 311 ILE A CA 1
ATOM 2451 C C . ILE A 1 311 ? 16.966 -7.324 -32.490 1.00 78.69 311 ILE A C 1
ATOM 2453 O O . ILE A 1 311 ? 17.447 -8.069 -31.645 1.00 78.69 311 ILE A O 1
ATOM 2457 N N . CYS A 1 312 ? 16.339 -7.788 -33.576 1.00 81.00 312 CYS A N 1
ATOM 2458 C CA . CYS A 1 312 ? 16.048 -9.210 -33.797 1.00 81.00 312 CYS A CA 1
ATOM 2459 C C . CYS A 1 312 ? 17.300 -10.047 -34.093 1.00 81.00 312 CYS A C 1
ATOM 2461 O O . CYS A 1 312 ? 1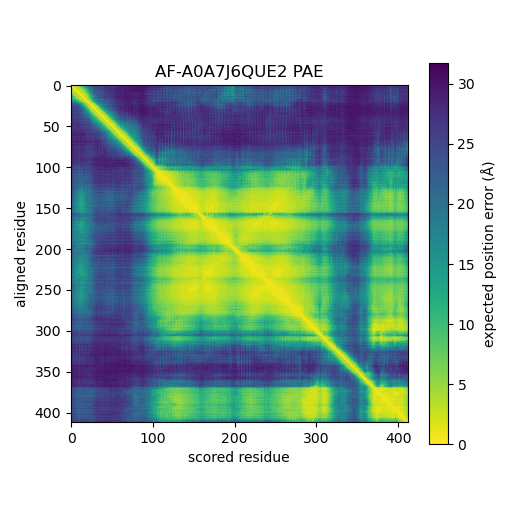7.401 -11.184 -33.639 1.00 81.00 312 CYS A O 1
ATOM 2463 N N . ALA A 1 313 ? 18.277 -9.485 -34.810 1.00 77.12 313 ALA A N 1
ATOM 2464 C CA . ALA A 1 313 ? 19.540 -10.154 -35.120 1.00 77.12 313 ALA A CA 1
ATOM 2465 C C . ALA A 1 313 ? 20.289 -10.582 -33.846 1.00 77.12 313 ALA A C 1
ATOM 2467 O O . ALA A 1 313 ? 20.987 -11.591 -33.830 1.00 77.12 313 ALA A O 1
ATOM 2468 N N . LYS A 1 314 ? 20.096 -9.836 -32.751 1.00 65.56 314 LYS A N 1
ATOM 2469 C CA . LYS A 1 314 ? 20.766 -10.057 -31.468 1.00 65.56 314 LYS A CA 1
ATOM 2470 C C . LYS A 1 314 ? 20.102 -11.114 -30.579 1.00 65.56 314 LYS A C 1
ATOM 2472 O O . LYS A 1 314 ? 20.693 -11.443 -29.546 1.00 65.56 314 LYS A O 1
ATOM 2477 N N . ASP A 1 315 ? 18.909 -11.586 -30.944 1.00 59.78 315 ASP A N 1
ATOM 2478 C CA . ASP A 1 315 ? 18.186 -12.661 -30.247 1.00 59.78 315 ASP A CA 1
ATOM 2479 C C . ASP A 1 315 ? 18.443 -14.033 -30.897 1.00 59.78 315 ASP A C 1
ATOM 2481 O O . ASP A 1 315 ? 18.471 -15.042 -30.199 1.00 59.78 315 ASP A O 1
ATOM 2485 N N . MET A 1 316 ? 18.735 -14.079 -32.203 1.00 53.94 316 MET A N 1
ATOM 2486 C CA . MET A 1 316 ? 19.074 -15.324 -32.915 1.00 53.94 316 MET A CA 1
ATOM 2487 C C . MET A 1 316 ? 20.489 -15.836 -32.610 1.00 53.94 316 MET A C 1
ATOM 2489 O O . MET A 1 316 ? 20.709 -17.042 -32.591 1.00 53.94 316 MET A O 1
ATOM 2493 N N . SER A 1 317 ? 21.447 -14.952 -32.310 1.00 55.88 317 SER A N 1
ATOM 2494 C CA . SER A 1 317 ? 22.832 -15.363 -32.028 1.00 55.88 317 SER A CA 1
ATOM 2495 C C . SER A 1 317 ? 23.024 -16.034 -30.662 1.00 55.88 317 SER A C 1
ATOM 2497 O O . SER A 1 317 ? 24.130 -16.456 -30.353 1.00 55.88 317 SER A O 1
ATOM 2499 N N . TYR A 1 318 ? 21.995 -16.078 -29.808 1.00 50.50 318 TYR A N 1
ATOM 2500 C CA . TYR A 1 318 ? 22.089 -16.689 -28.477 1.00 50.50 318 TYR A CA 1
ATOM 2501 C C . TYR A 1 318 ? 21.753 -18.189 -28.480 1.00 50.50 318 TYR A C 1
ATOM 2503 O O . TYR A 1 318 ? 22.130 -18.894 -27.558 1.00 50.50 318 TYR A O 1
ATOM 2511 N N . TYR A 1 319 ? 21.095 -18.689 -29.530 1.00 53.78 319 TYR A N 1
ATOM 2512 C CA . TYR A 1 319 ? 20.740 -20.108 -29.675 1.00 53.78 319 TYR A CA 1
ATOM 2513 C C . TYR A 1 319 ? 21.712 -20.894 -30.574 1.00 53.78 319 TYR A C 1
ATOM 2515 O O . TYR A 1 319 ? 21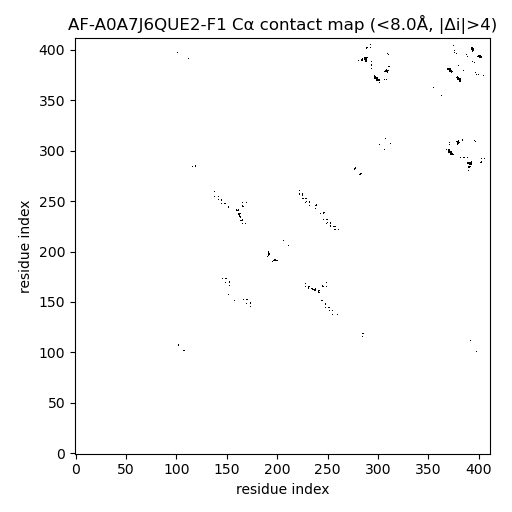.421 -22.025 -30.949 1.00 53.78 319 TYR A O 1
ATOM 2523 N N . GLY A 1 320 ? 22.841 -20.290 -30.955 1.00 51.78 320 GLY A N 1
ATOM 2524 C CA . GLY A 1 320 ? 23.721 -20.818 -31.999 1.00 51.78 320 GLY A CA 1
ATOM 2525 C C . GLY A 1 320 ? 24.783 -21.832 -31.569 1.00 51.78 320 GLY A C 1
ATOM 2526 O O . GLY A 1 320 ? 25.299 -22.499 -32.455 1.00 51.78 320 GLY A O 1
ATOM 2527 N N . ASP A 1 321 ? 25.096 -21.976 -30.274 1.00 51.88 321 ASP A N 1
ATOM 2528 C CA . ASP A 1 321 ? 26.278 -22.751 -29.840 1.00 51.88 321 ASP A CA 1
ATOM 2529 C C . ASP A 1 321 ? 26.015 -23.877 -28.814 1.00 51.88 321 ASP A C 1
ATOM 2531 O O . ASP A 1 321 ? 26.951 -24.596 -28.470 1.00 51.88 321 ASP A O 1
ATOM 2535 N N . ASP A 1 322 ? 24.772 -24.113 -28.373 1.00 50.09 322 ASP A N 1
ATOM 2536 C CA . ASP A 1 322 ? 24.465 -25.243 -27.474 1.00 50.09 322 ASP A CA 1
ATOM 2537 C C . ASP A 1 322 ? 24.121 -26.515 -28.278 1.00 50.09 322 ASP A C 1
ATOM 2539 O O . ASP A 1 322 ? 22.997 -26.749 -28.732 1.00 50.09 322 ASP A O 1
ATOM 2543 N N . ASP A 1 323 ? 25.171 -27.295 -28.535 1.00 52.69 323 ASP A N 1
ATOM 2544 C CA . ASP A 1 323 ? 25.223 -28.760 -28.434 1.00 52.69 323 ASP A CA 1
ATOM 2545 C C . ASP A 1 323 ? 23.892 -29.548 -28.362 1.00 52.69 323 ASP A C 1
ATOM 2547 O O . ASP A 1 323 ? 23.578 -30.224 -27.387 1.00 52.69 323 ASP A O 1
ATOM 2551 N N . GLY A 1 324 ? 23.146 -29.589 -29.469 1.00 51.16 324 GLY A N 1
ATOM 2552 C CA . GLY A 1 324 ? 22.407 -30.783 -29.914 1.00 51.16 324 GLY A CA 1
ATOM 2553 C C . GLY A 1 324 ? 21.397 -31.427 -28.950 1.00 51.16 324 GLY A C 1
ATOM 2554 O O . GLY A 1 324 ? 20.985 -32.564 -29.193 1.00 51.16 324 GLY A O 1
ATOM 2555 N N . THR A 1 325 ? 20.964 -30.753 -27.884 1.00 52.72 325 THR A N 1
ATOM 2556 C CA . THR A 1 325 ? 20.047 -31.348 -26.910 1.00 52.72 325 THR A CA 1
ATOM 2557 C C . THR A 1 325 ? 18.618 -30.931 -27.232 1.00 52.72 325 THR A C 1
ATOM 2559 O O . THR A 1 325 ? 18.162 -29.828 -26.941 1.00 52.72 325 THR A O 1
ATOM 2562 N N . THR A 1 326 ? 17.903 -31.852 -27.873 1.00 55.00 326 THR A N 1
ATOM 2563 C CA . THR A 1 326 ? 16.485 -31.771 -28.233 1.00 55.00 326 THR A CA 1
ATOM 2564 C C . THR A 1 326 ? 15.618 -31.264 -27.080 1.00 55.00 326 THR A C 1
ATOM 2566 O O . THR A 1 326 ? 15.404 -31.975 -26.095 1.00 55.00 326 THR A O 1
ATOM 2569 N N . ARG A 1 327 ? 15.043 -30.068 -27.228 1.00 41.22 327 ARG A N 1
ATOM 2570 C CA . ARG A 1 327 ? 13.924 -29.620 -26.394 1.00 41.22 327 ARG A CA 1
ATOM 2571 C C . ARG A 1 327 ? 12.943 -28.786 -27.217 1.00 41.22 327 ARG A C 1
ATOM 2573 O O . ARG A 1 327 ? 12.957 -27.560 -27.193 1.00 41.22 327 ARG A O 1
ATOM 2580 N N . GLY A 1 328 ? 12.089 -29.482 -27.968 1.00 49.69 328 GLY A N 1
ATOM 2581 C CA . GLY A 1 328 ? 10.798 -28.923 -28.361 1.00 49.69 328 GLY A CA 1
ATOM 2582 C C . GLY A 1 328 ? 9.973 -28.723 -27.093 1.00 49.69 328 GLY A C 1
ATOM 2583 O O . GLY A 1 328 ? 9.902 -29.657 -26.307 1.00 49.69 328 GLY A O 1
ATOM 2584 N N . ASP A 1 329 ? 9.513 -27.489 -26.850 1.00 49.94 329 ASP A N 1
ATOM 2585 C CA . ASP A 1 329 ? 8.310 -27.147 -26.051 1.00 49.94 329 ASP A CA 1
ATOM 2586 C C . ASP A 1 329 ? 8.222 -25.663 -25.628 1.00 49.94 329 ASP A C 1
ATOM 2588 O O . ASP A 1 329 ? 7.273 -25.280 -24.950 1.00 49.94 329 ASP A O 1
ATOM 2592 N N . LEU A 1 330 ? 9.142 -24.773 -26.032 1.00 44.19 330 LEU A N 1
ATOM 2593 C CA . LEU A 1 330 ? 9.174 -23.392 -25.500 1.00 44.19 330 LEU A CA 1
ATOM 2594 C C . LEU A 1 330 ? 8.928 -22.265 -26.521 1.00 44.19 330 LEU A C 1
ATOM 2596 O O . LEU A 1 330 ? 9.334 -21.129 -26.291 1.00 44.19 330 LEU A O 1
ATOM 2600 N N . LEU A 1 331 ? 8.222 -22.544 -27.624 1.00 41.50 331 LEU A N 1
ATOM 2601 C CA . LEU A 1 331 ? 7.834 -21.528 -28.624 1.00 41.50 331 LEU A CA 1
ATOM 2602 C C . LEU A 1 331 ? 6.338 -21.157 -28.642 1.00 41.50 331 LEU A C 1
ATOM 2604 O O . LEU A 1 331 ? 5.897 -20.440 -29.534 1.00 41.50 331 LEU A O 1
ATOM 2608 N N . THR A 1 332 ? 5.551 -21.542 -27.637 1.00 41.47 332 THR A N 1
ATOM 2609 C CA . THR A 1 332 ? 4.112 -21.208 -27.568 1.00 41.47 332 THR A CA 1
ATOM 2610 C C . THR A 1 332 ? 3.778 -19.874 -26.880 1.00 41.47 332 THR A C 1
ATOM 2612 O O . THR A 1 332 ? 2.607 -19.567 -26.704 1.00 41.47 332 THR A O 1
ATOM 2615 N N . PHE A 1 333 ? 4.756 -19.026 -26.526 1.00 43.06 333 PHE A N 1
ATOM 2616 C CA . PHE A 1 333 ? 4.484 -17.776 -25.784 1.00 43.06 333 PHE A CA 1
ATOM 2617 C C . PHE A 1 333 ? 4.315 -16.494 -26.629 1.00 43.06 333 PHE A C 1
ATOM 2619 O O . PHE A 1 333 ? 4.080 -15.428 -26.060 1.00 43.06 333 PHE A O 1
ATOM 2626 N N . PHE A 1 334 ? 4.401 -16.559 -27.964 1.00 42.75 334 PHE A N 1
ATOM 2627 C CA . PHE A 1 334 ? 4.228 -15.381 -28.836 1.00 42.75 334 PHE A CA 1
ATOM 2628 C C . PHE A 1 334 ? 3.403 -15.664 -30.098 1.00 42.75 334 PHE A C 1
ATOM 2630 O O . PHE A 1 334 ? 3.825 -15.372 -31.215 1.00 42.75 334 PHE A O 1
ATOM 2637 N N . SER A 1 335 ? 2.201 -16.206 -29.947 1.00 40.38 335 SER A N 1
ATOM 2638 C CA . SER A 1 335 ? 1.195 -16.134 -31.008 1.00 40.38 335 SER A CA 1
ATOM 2639 C C . SER A 1 335 ? -0.173 -15.979 -30.383 1.00 40.38 335 SER A C 1
ATOM 2641 O O . SER A 1 335 ? -0.779 -16.967 -30.009 1.00 40.38 335 SER A O 1
ATOM 2643 N N . ASP A 1 336 ? -0.620 -14.731 -30.260 1.00 38.41 336 ASP A N 1
ATOM 2644 C CA . ASP A 1 336 ? -2.043 -14.418 -30.269 1.00 38.41 336 ASP A CA 1
ATOM 2645 C C . ASP A 1 336 ? -2.284 -12.996 -30.796 1.00 38.41 336 ASP A C 1
ATOM 2647 O O . ASP A 1 336 ? -1.554 -12.054 -30.473 1.00 38.41 336 ASP A O 1
ATOM 2651 N N . HIS A 1 337 ? -3.349 -12.903 -31.597 1.00 39.97 337 HIS A N 1
ATOM 2652 C CA . HIS A 1 337 ? -3.998 -11.741 -32.220 1.00 39.97 337 HIS A CA 1
ATOM 2653 C C . HIS A 1 337 ? -3.482 -11.254 -33.584 1.00 39.97 337 HIS A C 1
ATOM 2655 O O . HIS A 1 337 ? -2.687 -10.319 -33.675 1.00 39.97 337 HIS A O 1
ATOM 2661 N N . ASN A 1 338 ? -4.062 -11.807 -34.661 1.00 38.34 338 ASN A N 1
ATOM 2662 C CA . ASN A 1 338 ? -5.057 -11.072 -35.463 1.00 38.34 338 ASN A CA 1
ATOM 2663 C C . ASN A 1 338 ? -5.740 -12.001 -36.495 1.00 38.34 338 ASN A C 1
ATOM 2665 O O . ASN A 1 338 ? -5.127 -12.347 -37.503 1.00 38.34 338 ASN A O 1
ATOM 2669 N N . GLU A 1 339 ? -7.009 -12.347 -36.280 1.00 41.00 339 GLU A N 1
ATOM 2670 C CA . GLU A 1 339 ? -7.914 -12.831 -37.331 1.00 41.00 339 GLU A CA 1
ATOM 2671 C C . GLU A 1 339 ? -9.032 -11.800 -37.486 1.00 41.00 339 GLU A C 1
ATOM 2673 O O . GLU A 1 339 ? -9.685 -11.478 -36.501 1.00 41.00 339 GLU A O 1
ATOM 2678 N N . ASP A 1 340 ? -9.190 -11.249 -38.693 1.00 39.72 340 ASP A N 1
ATOM 2679 C CA . ASP A 1 340 ? -10.501 -10.975 -39.291 1.00 39.72 340 ASP A CA 1
ATOM 2680 C C . ASP A 1 340 ? -10.368 -10.431 -40.728 1.00 39.72 340 ASP A C 1
ATOM 2682 O O . ASP A 1 340 ? -9.561 -9.541 -41.003 1.00 39.72 340 ASP A O 1
ATOM 2686 N N . SER A 1 341 ? -11.284 -10.906 -41.588 1.00 41.09 341 SER A N 1
ATOM 2687 C CA . SER A 1 341 ? -11.799 -10.298 -42.840 1.00 41.09 341 SER A CA 1
ATOM 2688 C C . SER A 1 341 ? -11.341 -10.860 -44.209 1.00 41.09 341 SER A C 1
ATOM 2690 O O . SER A 1 341 ? -10.387 -10.394 -44.823 1.00 41.09 341 SER A O 1
ATOM 2692 N N . SER A 1 342 ? -12.123 -11.843 -44.689 1.00 43.47 342 SER A N 1
ATOM 2693 C CA . SER A 1 342 ? -12.852 -11.925 -45.986 1.00 43.47 342 SER A CA 1
ATOM 2694 C C . SER A 1 342 ? -12.199 -11.568 -47.349 1.00 43.47 342 SER A C 1
ATOM 2696 O O . SER A 1 342 ? -11.825 -10.428 -47.601 1.00 43.47 342 SER A O 1
ATOM 2698 N N . ALA A 1 343 ? -12.245 -12.544 -48.277 1.00 44.59 343 ALA A N 1
ATOM 2699 C CA . ALA A 1 343 ? -12.061 -12.477 -49.752 1.00 44.59 343 ALA A CA 1
ATOM 2700 C C . ALA A 1 343 ? -13.312 -11.906 -50.496 1.00 44.59 343 ALA A C 1
ATOM 2702 O O . ALA A 1 343 ? -14.261 -11.582 -49.775 1.00 44.59 343 ALA A O 1
ATOM 2703 N N . PRO A 1 344 ? -13.461 -11.869 -51.863 1.00 60.75 344 PRO A N 1
ATOM 2704 C CA . PRO A 1 344 ? -12.609 -12.199 -53.052 1.00 60.75 344 PRO A CA 1
ATOM 2705 C C . PRO A 1 344 ? -12.673 -11.048 -54.143 1.00 60.75 344 PRO A C 1
ATOM 2707 O O . PRO A 1 344 ? -12.941 -9.925 -53.720 1.00 60.75 344 PRO A O 1
ATOM 2710 N N . PRO A 1 345 ? -12.528 -11.194 -55.502 1.00 55.84 345 PRO A N 1
ATOM 2711 C CA . PRO A 1 345 ? -12.099 -12.300 -56.376 1.00 55.84 345 PRO A CA 1
ATOM 2712 C C . PRO A 1 345 ? -11.008 -11.972 -57.441 1.00 55.84 345 PRO A C 1
ATOM 2714 O O . PRO A 1 345 ? -10.487 -10.873 -57.581 1.00 55.84 345 PRO A O 1
ATOM 2717 N N . THR A 1 346 ? -10.703 -13.039 -58.177 1.00 51.62 346 THR A N 1
ATOM 2718 C CA . THR A 1 346 ? -9.739 -13.352 -59.245 1.00 51.62 346 THR A CA 1
ATOM 2719 C C . THR A 1 346 ? -9.579 -12.394 -60.437 1.00 51.62 346 THR A C 1
ATOM 2721 O O . THR A 1 346 ? -10.563 -11.983 -61.046 1.00 51.62 346 THR A O 1
ATOM 2724 N N . GLY A 1 347 ? -8.330 -12.239 -60.897 1.00 34.91 347 GLY A N 1
ATOM 2725 C CA . GLY A 1 347 ? -7.959 -11.798 -62.248 1.00 34.91 347 GLY A CA 1
ATOM 2726 C C . GLY A 1 347 ? -6.476 -12.090 -62.515 1.00 34.91 347 GLY A C 1
ATOM 2727 O O . GLY A 1 347 ? -5.623 -11.644 -61.756 1.00 34.91 347 GLY A O 1
ATOM 2728 N N . GLY A 1 348 ? -6.175 -12.909 -63.527 1.00 45.19 348 GLY A N 1
ATOM 2729 C CA . GLY A 1 348 ? -4.825 -13.410 -63.808 1.00 45.19 348 GLY A CA 1
ATOM 2730 C C . GLY A 1 348 ? -3.955 -12.466 -64.641 1.00 45.19 348 GLY A C 1
ATOM 2731 O O . GLY A 1 348 ? -4.469 -11.729 -65.476 1.00 45.19 348 GLY A O 1
ATOM 2732 N N . PHE A 1 349 ? -2.634 -12.552 -64.456 1.00 37.62 349 PHE A N 1
ATOM 2733 C CA . PHE A 1 349 ? -1.628 -12.291 -65.490 1.00 37.62 349 PHE A CA 1
ATOM 2734 C C . PHE A 1 349 ? -0.273 -12.920 -65.105 1.00 37.62 349 PHE A C 1
ATOM 2736 O O . PHE A 1 349 ? -0.059 -13.334 -63.970 1.00 37.62 349 PHE A O 1
ATOM 2743 N N . THR A 1 350 ? 0.589 -13.067 -66.104 1.00 42.84 350 THR A N 1
ATOM 2744 C CA . THR A 1 350 ? 1.590 -14.123 -66.305 1.00 42.84 350 THR A CA 1
ATOM 2745 C C . THR A 1 350 ? 2.990 -13.884 -65.719 1.00 42.84 350 THR A C 1
ATOM 2747 O O . THR A 1 350 ? 3.515 -12.778 -65.775 1.00 42.84 350 THR A O 1
ATOM 2750 N N . SER A 1 351 ? 3.609 -14.997 -65.296 1.00 45.53 351 SER A N 1
ATOM 2751 C CA . SER A 1 351 ? 5.045 -15.346 -65.337 1.00 45.53 351 SER A CA 1
ATOM 2752 C C . SER A 1 351 ? 6.080 -14.342 -64.801 1.00 45.53 351 SER A C 1
ATOM 2754 O O . SER A 1 351 ? 6.715 -13.613 -65.559 1.00 45.53 351 SER A O 1
ATOM 2756 N N . GLY A 1 352 ? 6.349 -14.451 -63.500 1.00 39.34 352 GLY A N 1
ATOM 2757 C CA . GLY A 1 352 ? 7.650 -14.195 -62.880 1.00 39.34 352 GLY A CA 1
ATOM 2758 C C . GLY A 1 352 ? 7.869 -15.272 -61.816 1.00 39.34 352 GLY A C 1
ATOM 2759 O O . GLY A 1 352 ? 6.963 -15.533 -61.027 1.00 39.34 352 GLY A O 1
ATOM 2760 N N . GLU A 1 353 ? 9.001 -15.970 -61.864 1.00 47.81 353 GLU A N 1
ATOM 2761 C CA . GLU A 1 353 ? 9.299 -17.147 -61.041 1.00 47.81 353 GLU A CA 1
ATOM 2762 C C . GLU A 1 353 ? 9.218 -16.820 -59.540 1.00 47.81 353 GLU A C 1
ATOM 2764 O O . GLU A 1 353 ? 10.068 -16.129 -58.984 1.00 47.81 353 GLU A O 1
ATOM 2769 N N . ALA A 1 354 ? 8.168 -17.319 -58.885 1.00 40.78 354 ALA A N 1
ATOM 2770 C CA . ALA A 1 354 ? 7.976 -17.239 -57.444 1.00 40.78 354 ALA A CA 1
ATOM 2771 C C . ALA A 1 354 ? 8.129 -18.638 -56.839 1.00 40.78 354 ALA A C 1
ATOM 2773 O O . ALA A 1 354 ? 7.536 -19.606 -57.316 1.00 40.78 354 ALA A O 1
ATOM 2774 N N . PHE A 1 355 ? 8.927 -18.736 -55.780 1.00 45.56 355 PHE A N 1
ATOM 2775 C CA . PHE A 1 355 ? 9.166 -19.960 -55.023 1.00 45.56 355 PHE A CA 1
ATOM 2776 C C . PHE A 1 355 ? 7.900 -20.306 -54.217 1.00 45.56 355 PHE A C 1
ATOM 2778 O O . PHE A 1 355 ? 7.610 -19.685 -53.195 1.00 45.56 355 PHE A O 1
ATOM 2785 N N . VAL A 1 356 ? 7.095 -21.251 -54.711 1.00 43.59 356 VAL A N 1
ATOM 2786 C CA . VAL A 1 356 ? 5.848 -21.689 -54.063 1.00 43.59 356 VAL A CA 1
ATOM 2787 C C . VAL A 1 356 ? 6.160 -22.801 -53.057 1.00 43.59 356 VAL A C 1
ATOM 2789 O O . VAL A 1 356 ? 6.689 -23.846 -53.428 1.00 43.59 356 VAL A O 1
ATOM 2792 N N . SER A 1 357 ? 5.816 -22.592 -51.781 1.00 43.56 357 SER A N 1
ATOM 2793 C CA . SER A 1 357 ? 5.824 -23.655 -50.764 1.00 43.56 357 SER A CA 1
ATOM 2794 C C . SER A 1 357 ? 4.550 -24.518 -50.878 1.00 43.56 357 SER A C 1
ATOM 2796 O O . SER A 1 357 ? 3.475 -23.953 -51.101 1.00 43.56 357 SER A O 1
ATOM 2798 N N . PRO A 1 358 ? 4.602 -25.859 -50.733 1.00 46.94 358 PRO A N 1
ATOM 2799 C CA . PRO A 1 358 ? 3.599 -26.737 -51.347 1.00 46.94 358 PRO A CA 1
ATOM 2800 C C . PRO A 1 358 ? 2.288 -26.982 -50.582 1.00 46.94 358 PRO A C 1
ATOM 2802 O O . PRO A 1 358 ? 1.549 -27.860 -51.011 1.00 46.94 358 PRO A O 1
ATOM 2805 N N . ILE A 1 359 ? 1.973 -26.308 -49.467 1.00 47.72 359 ILE A N 1
ATOM 2806 C CA . ILE A 1 359 ? 0.920 -26.838 -48.568 1.00 47.72 359 ILE A CA 1
ATOM 2807 C C . ILE A 1 359 ? -0.439 -26.114 -48.575 1.00 47.72 359 ILE A C 1
ATOM 2809 O O . ILE A 1 359 ? -1.402 -26.760 -48.203 1.00 47.72 359 ILE A O 1
ATOM 2813 N N . ASP A 1 360 ? -0.625 -24.891 -49.098 1.00 49.91 360 ASP A N 1
ATOM 2814 C CA . ASP A 1 360 ? -1.988 -24.294 -49.053 1.00 49.91 360 ASP A CA 1
ATOM 2815 C C . ASP A 1 360 ? -2.397 -23.325 -50.176 1.00 49.91 360 ASP A C 1
ATOM 2817 O O . ASP A 1 360 ? -3.445 -22.687 -50.083 1.00 49.91 360 ASP A O 1
ATOM 2821 N N . GLY A 1 361 ? -1.620 -23.173 -51.256 1.00 48.72 361 GLY A N 1
ATOM 2822 C CA . GLY A 1 361 ? -2.014 -22.363 -52.429 1.00 48.72 361 GLY A CA 1
ATOM 2823 C C . GLY A 1 361 ? -2.293 -20.870 -52.164 1.00 48.72 361 GLY A C 1
ATOM 2824 O O . GLY A 1 361 ? -2.535 -20.105 -53.097 1.00 48.72 361 GLY A O 1
ATOM 2825 N N . ARG A 1 362 ? -2.227 -20.419 -50.908 1.00 51.50 362 ARG A N 1
ATOM 2826 C CA . ARG A 1 362 ? -2.213 -19.014 -50.530 1.00 51.50 362 ARG A CA 1
ATOM 2827 C C . ARG A 1 362 ? -0.797 -18.516 -50.756 1.00 51.50 362 ARG A C 1
ATOM 2829 O O . ARG A 1 362 ? 0.129 -18.934 -50.064 1.00 51.50 362 ARG A O 1
ATOM 2836 N N . TYR A 1 363 ? -0.643 -17.602 -51.709 1.00 44.91 363 TYR A N 1
ATOM 2837 C CA . TYR A 1 363 ? 0.503 -16.705 -51.741 1.00 44.91 363 TYR A CA 1
ATOM 2838 C C . TYR A 1 363 ? 0.496 -15.915 -50.431 1.00 44.91 363 TYR A C 1
ATOM 2840 O O . TYR A 1 363 ? -0.158 -14.882 -50.304 1.00 44.91 363 TYR A O 1
ATOM 2848 N N . VAL A 1 364 ? 1.183 -16.432 -49.416 1.00 48.81 364 VAL A N 1
ATOM 2849 C CA . VAL A 1 364 ? 1.653 -15.594 -48.325 1.00 48.81 364 VAL A CA 1
ATOM 2850 C C . VAL A 1 364 ? 2.759 -14.779 -48.972 1.00 48.81 364 VAL A C 1
ATOM 2852 O O . VAL A 1 364 ? 3.855 -15.297 -49.179 1.00 48.81 364 VAL A O 1
ATOM 2855 N N . GLU A 1 365 ? 2.450 -13.543 -49.384 1.00 48.91 365 GLU A N 1
ATOM 2856 C CA . GLU A 1 365 ? 3.499 -12.572 -49.696 1.00 48.91 365 GLU A CA 1
ATOM 2857 C C . GLU A 1 365 ? 4.548 -12.699 -48.592 1.00 48.91 365 GLU A C 1
ATOM 2859 O O . GLU A 1 365 ? 4.164 -12.676 -47.411 1.00 48.91 365 GLU A O 1
ATOM 2864 N N . PRO A 1 366 ? 5.839 -12.876 -48.922 1.00 51.22 366 PRO A N 1
ATOM 2865 C CA . PRO A 1 366 ? 6.868 -12.784 -47.915 1.00 51.22 366 PRO A CA 1
ATOM 2866 C C . PRO A 1 366 ? 6.733 -11.379 -47.341 1.00 51.22 366 PRO A C 1
ATOM 2868 O O . PRO A 1 366 ? 7.128 -10.389 -47.955 1.00 51.22 366 PRO A O 1
ATOM 2871 N N . ARG A 1 367 ? 6.080 -11.281 -46.178 1.00 56.44 367 ARG A N 1
ATOM 2872 C CA . ARG A 1 367 ? 6.002 -10.067 -45.380 1.00 56.44 367 ARG A CA 1
ATOM 2873 C C . ARG A 1 367 ? 7.410 -9.846 -44.868 1.00 56.44 367 ARG A C 1
ATOM 2875 O O . ARG A 1 367 ? 7.678 -10.096 -43.697 1.00 56.44 367 ARG A O 1
ATOM 2882 N N . TYR A 1 368 ? 8.317 -9.421 -45.744 1.00 59.62 368 TYR A N 1
ATOM 2883 C CA . TYR A 1 368 ? 9.575 -8.840 -45.335 1.00 59.62 368 TYR A CA 1
ATOM 2884 C C . TYR A 1 368 ? 9.173 -7.666 -44.447 1.00 59.62 368 TYR A C 1
ATOM 2886 O O . TYR A 1 368 ? 8.500 -6.735 -44.906 1.00 59.62 368 TYR A O 1
ATOM 2894 N N . PRO A 1 369 ? 9.429 -7.754 -43.139 1.00 71.31 369 PRO A N 1
ATOM 2895 C CA . PRO A 1 369 ? 8.939 -6.757 -42.212 1.00 71.31 369 PRO A CA 1
ATOM 2896 C C . PRO A 1 369 ? 9.581 -5.417 -42.573 1.00 71.31 369 PRO A C 1
ATOM 2898 O O . PRO A 1 369 ? 10.795 -5.264 -42.485 1.00 71.31 369 PRO A O 1
ATOM 2901 N N . MET A 1 370 ? 8.754 -4.452 -42.986 1.00 83.00 370 MET A N 1
ATOM 2902 C CA . MET A 1 370 ? 9.173 -3.095 -43.353 1.00 83.00 370 MET A CA 1
ATOM 2903 C C . MET A 1 370 ? 10.198 -2.551 -42.347 1.00 83.00 370 MET A C 1
ATOM 2905 O O . MET A 1 370 ? 9.884 -2.357 -41.159 1.00 83.00 370 MET A O 1
ATOM 2909 N N . LEU A 1 371 ? 11.420 -2.318 -42.831 1.00 89.81 371 LEU A N 1
ATOM 2910 C CA . LEU A 1 371 ? 12.503 -1.750 -42.046 1.00 89.81 371 LEU A CA 1
ATOM 2911 C C . LEU A 1 371 ? 12.418 -0.227 -42.061 1.00 89.81 371 LEU A C 1
ATOM 2913 O O . LEU A 1 371 ? 11.985 0.415 -43.019 1.00 89.81 371 LEU A O 1
ATOM 2917 N N . ARG A 1 372 ? 12.828 0.357 -40.944 1.00 91.31 372 ARG A N 1
ATOM 2918 C CA . ARG A 1 372 ? 13.002 1.790 -40.770 1.00 91.31 372 ARG A CA 1
ATOM 2919 C C . ARG A 1 372 ? 14.471 2.075 -40.532 1.00 91.31 372 ARG A C 1
ATOM 2921 O O . ARG A 1 372 ? 15.059 1.486 -39.623 1.00 91.31 372 ARG A O 1
ATOM 2928 N N . GLU A 1 373 ? 15.021 2.977 -41.330 1.00 93.62 373 GLU A N 1
ATOM 2929 C CA . GLU A 1 373 ? 16.377 3.491 -41.182 1.00 93.62 373 GLU A CA 1
ATOM 2930 C C . GLU A 1 373 ? 16.319 4.791 -40.382 1.00 93.62 373 GLU A C 1
ATOM 2932 O O . GLU A 1 373 ? 15.697 5.775 -40.792 1.00 93.62 373 GLU A O 1
ATOM 2937 N N . ILE A 1 374 ? 16.935 4.792 -39.203 1.00 93.56 374 ILE A N 1
ATOM 2938 C CA . ILE A 1 374 ? 17.118 6.022 -38.428 1.00 93.56 374 ILE A CA 1
ATOM 2939 C C . ILE A 1 374 ? 18.310 6.813 -38.962 1.00 93.56 374 ILE A C 1
ATOM 2941 O O . ILE A 1 374 ? 19.229 6.241 -39.521 1.00 93.56 374 ILE A O 1
ATOM 2945 N N . ILE A 1 375 ? 18.341 8.121 -38.709 1.00 93.25 375 ILE A N 1
ATOM 2946 C CA . ILE A 1 375 ? 19.392 9.070 -39.136 1.00 93.25 375 ILE A CA 1
ATOM 2947 C C . ILE A 1 375 ? 20.853 8.651 -38.875 1.00 93.25 375 ILE A C 1
ATOM 2949 O O . ILE A 1 375 ? 21.759 9.214 -39.474 1.00 93.25 375 ILE A O 1
ATOM 2953 N N . CYS A 1 376 ? 21.106 7.699 -37.974 1.00 93.44 376 CYS A N 1
ATOM 2954 C CA . CYS A 1 376 ? 22.437 7.138 -37.751 1.00 93.44 376 CYS A CA 1
ATOM 2955 C C . CYS A 1 376 ? 22.730 5.885 -38.595 1.00 93.44 376 CYS A C 1
ATOM 2957 O O . CYS A 1 376 ? 23.680 5.176 -38.282 1.00 93.44 376 CYS A O 1
ATOM 2959 N N . GLY A 1 377 ? 21.901 5.576 -39.596 1.00 92.12 377 GLY A N 1
ATOM 2960 C CA . GLY A 1 377 ? 22.062 4.468 -40.547 1.00 92.12 377 GLY A CA 1
ATOM 2961 C C . GLY A 1 377 ? 21.649 3.082 -40.035 1.00 92.12 377 GLY A C 1
ATOM 2962 O O . GLY A 1 377 ? 21.811 2.087 -40.735 1.00 92.12 377 GLY A O 1
ATOM 2963 N N . HIS A 1 378 ? 21.128 2.964 -38.808 1.00 92.81 378 HIS A N 1
ATOM 2964 C CA . HIS A 1 378 ? 20.718 1.665 -38.258 1.00 92.81 378 HIS A CA 1
ATOM 2965 C C . HIS A 1 378 ? 19.285 1.293 -38.669 1.00 92.81 378 HIS A C 1
ATOM 2967 O O . HIS A 1 378 ? 18.394 2.143 -38.691 1.00 92.81 378 HIS A O 1
ATOM 2973 N N . HIS A 1 379 ? 19.051 0.000 -38.918 1.00 92.06 379 HIS A N 1
ATOM 2974 C CA . HIS A 1 379 ? 17.795 -0.520 -39.462 1.00 92.06 379 HIS A CA 1
ATOM 2975 C C . HIS A 1 379 ? 17.008 -1.354 -38.438 1.00 92.06 379 HIS A C 1
ATOM 2977 O O . HIS A 1 379 ? 17.551 -2.247 -37.776 1.00 92.06 379 HIS A O 1
ATOM 2983 N N . PHE A 1 380 ? 15.700 -1.097 -38.322 1.00 92.00 380 PHE A N 1
ATOM 2984 C CA . PHE A 1 380 ? 14.820 -1.806 -37.386 1.00 92.00 380 PHE A CA 1
ATOM 2985 C C . PHE A 1 380 ? 13.427 -2.067 -37.953 1.00 92.00 380 PHE A C 1
ATOM 2987 O O . PHE A 1 380 ? 12.873 -1.221 -38.650 1.00 92.00 380 PHE A O 1
ATOM 2994 N N . HIS A 1 381 ? 12.795 -3.181 -37.568 1.00 91.62 381 HIS A N 1
ATOM 2995 C CA . HIS A 1 381 ? 11.365 -3.362 -37.824 1.00 91.62 381 HIS A CA 1
ATOM 2996 C C . HIS A 1 381 ? 10.566 -2.264 -37.123 1.00 91.62 381 HIS A C 1
ATOM 2998 O O . HIS A 1 381 ? 10.855 -1.918 -35.971 1.00 91.62 381 HIS A O 1
ATOM 3004 N N . ARG A 1 382 ? 9.497 -1.778 -37.767 1.00 89.25 382 ARG A N 1
ATOM 3005 C CA . ARG A 1 382 ? 8.590 -0.787 -37.162 1.00 89.25 382 ARG A CA 1
ATOM 3006 C C . ARG A 1 382 ? 8.109 -1.212 -35.768 1.00 89.25 382 ARG A C 1
ATOM 3008 O O . ARG A 1 382 ? 8.113 -0.389 -34.862 1.00 89.25 382 ARG A O 1
ATOM 3015 N N . ALA A 1 383 ? 7.725 -2.476 -35.582 1.00 87.88 383 ALA A N 1
ATOM 3016 C CA . ALA A 1 383 ? 7.231 -2.973 -34.295 1.00 87.88 383 ALA A CA 1
ATOM 3017 C C . ALA A 1 383 ? 8.321 -2.969 -33.206 1.00 87.88 383 ALA A C 1
ATOM 3019 O O . ALA A 1 383 ? 8.103 -2.443 -32.114 1.00 87.88 383 ALA A O 1
ATOM 3020 N N . CYS A 1 384 ? 9.514 -3.485 -33.519 1.00 89.31 384 CYS A N 1
ATOM 3021 C CA . CYS A 1 384 ? 10.650 -3.523 -32.593 1.00 89.31 384 CYS A CA 1
ATOM 3022 C C . CYS A 1 384 ? 11.092 -2.113 -32.193 1.00 89.31 384 CYS A C 1
ATOM 3024 O O . CYS A 1 384 ? 11.268 -1.827 -31.008 1.00 89.31 384 CYS A O 1
ATOM 3026 N N . LEU A 1 385 ? 11.201 -1.216 -33.175 1.00 91.50 385 LEU A N 1
ATOM 3027 C CA . LEU A 1 385 ? 11.558 0.174 -32.934 1.00 91.50 385 LEU A CA 1
ATOM 3028 C C . LEU A 1 385 ? 10.478 0.895 -32.128 1.00 91.50 385 LEU A C 1
ATOM 3030 O O . LEU A 1 385 ? 10.813 1.607 -31.195 1.00 91.50 385 LEU A O 1
ATOM 3034 N N . SER A 1 386 ? 9.191 0.672 -32.410 1.00 89.62 386 SER A N 1
ATOM 3035 C CA . SER A 1 386 ? 8.098 1.258 -31.620 1.00 89.62 386 SER A CA 1
ATOM 3036 C C . SER A 1 386 ? 8.155 0.830 -30.162 1.00 89.62 386 SER A C 1
ATOM 3038 O O . SER A 1 386 ? 7.973 1.657 -29.272 1.00 89.62 386 SER A O 1
ATOM 3040 N N . ARG A 1 387 ? 8.416 -0.455 -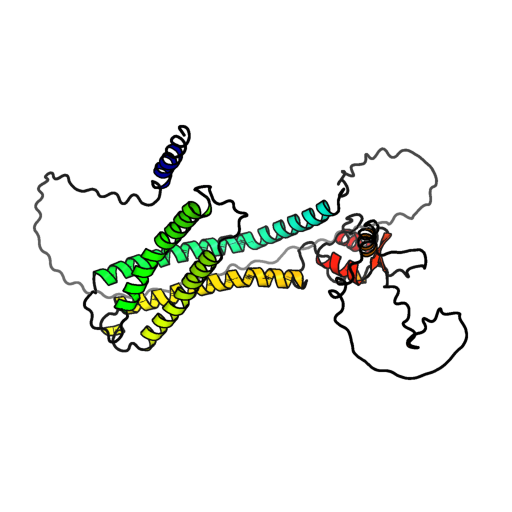29.911 1.00 85.06 387 ARG A N 1
ATOM 3041 C CA . ARG A 1 387 ? 8.504 -0.994 -28.553 1.00 85.06 387 ARG A CA 1
ATOM 3042 C C . ARG A 1 387 ? 9.680 -0.394 -27.789 1.00 85.06 387 ARG A C 1
ATOM 3044 O O . ARG A 1 387 ? 9.522 -0.057 -26.622 1.00 85.06 387 ARG A O 1
ATOM 3051 N N . TRP A 1 388 ? 10.821 -0.224 -28.455 1.00 88.81 388 TRP A N 1
ATOM 3052 C CA . TRP A 1 388 ? 11.988 0.444 -27.884 1.00 88.81 388 TRP A CA 1
ATOM 3053 C C . TRP A 1 388 ? 11.746 1.939 -27.648 1.00 88.81 388 TRP A C 1
ATOM 3055 O O . TRP A 1 388 ? 12.036 2.450 -26.574 1.00 88.81 388 TRP A O 1
ATOM 3065 N N . LEU A 1 389 ? 11.158 2.640 -28.620 1.00 90.31 389 LEU A N 1
ATOM 3066 C CA . LEU A 1 389 ? 10.891 4.076 -28.526 1.00 90.31 389 LEU A CA 1
ATOM 3067 C C . LEU A 1 389 ? 9.866 4.434 -27.442 1.00 90.31 389 LEU A C 1
ATOM 3069 O O . LEU A 1 389 ? 9.890 5.548 -26.923 1.00 90.31 389 LEU A O 1
ATOM 3073 N N . ASN A 1 390 ? 9.013 3.486 -27.052 1.00 84.25 390 ASN A N 1
ATOM 3074 C CA . ASN A 1 390 ? 8.119 3.638 -25.904 1.00 84.25 390 ASN A CA 1
ATOM 3075 C C . ASN A 1 390 ? 8.855 3.663 -24.555 1.00 84.25 390 ASN A C 1
ATOM 3077 O O . ASN A 1 390 ? 8.281 4.124 -23.569 1.00 84.25 390 ASN A O 1
ATOM 3081 N N . THR A 1 391 ? 10.094 3.172 -24.490 1.00 79.75 391 THR A N 1
ATOM 3082 C CA . THR A 1 391 ? 10.894 3.129 -23.259 1.00 79.75 391 THR A CA 1
ATOM 3083 C C . THR A 1 391 ? 12.153 3.996 -23.323 1.00 79.75 391 THR A C 1
ATOM 3085 O O . THR A 1 391 ? 12.663 4.380 -22.273 1.00 79.75 391 THR A O 1
ATOM 3088 N N . SER A 1 392 ? 12.654 4.321 -24.517 1.00 86.62 392 SER A N 1
ATOM 3089 C CA . SER A 1 392 ? 13.889 5.083 -24.724 1.00 86.62 392 SER A CA 1
ATOM 3090 C C . SER A 1 392 ? 13.850 5.921 -26.001 1.00 86.62 392 SER A C 1
ATOM 3092 O O . SER A 1 392 ? 13.499 5.433 -27.066 1.00 86.62 392 SER A O 1
ATOM 3094 N N . HIS A 1 393 ? 14.309 7.165 -25.936 1.00 91.12 393 HIS A N 1
ATOM 3095 C CA . HIS A 1 393 ? 14.435 8.080 -27.070 1.00 91.12 393 HIS A CA 1
ATOM 3096 C C . HIS A 1 393 ? 15.802 7.973 -27.776 1.00 91.12 393 HIS A C 1
ATOM 3098 O O . HIS A 1 393 ? 16.128 8.800 -28.631 1.00 91.12 393 HIS A O 1
ATOM 3104 N N . THR A 1 394 ? 16.623 6.980 -27.421 1.00 92.44 394 THR A N 1
ATOM 3105 C CA . THR A 1 394 ? 17.966 6.776 -27.987 1.00 92.44 394 THR A CA 1
ATOM 3106 C C . THR A 1 394 ? 18.015 5.581 -28.936 1.00 92.44 394 THR A C 1
ATOM 3108 O O . THR A 1 394 ? 17.236 4.638 -28.803 1.00 92.44 394 THR A O 1
ATOM 3111 N N . CYS A 1 395 ? 18.940 5.588 -29.897 1.00 92.94 395 CYS A N 1
ATOM 3112 C CA . CYS A 1 395 ? 19.183 4.440 -30.773 1.00 92.94 395 CYS A CA 1
ATOM 3113 C C . CYS A 1 395 ? 19.617 3.191 -29.963 1.00 92.94 395 CYS A C 1
ATOM 3115 O O . CYS A 1 395 ? 20.551 3.301 -29.168 1.00 92.94 395 CYS A O 1
ATOM 3117 N N . PRO A 1 396 ? 19.036 1.994 -30.200 1.00 89.69 396 PRO A N 1
ATOM 3118 C CA . PRO A 1 396 ? 19.442 0.753 -29.525 1.00 89.69 396 PRO A CA 1
ATOM 3119 C C . PRO A 1 396 ? 20.899 0.325 -29.752 1.00 89.69 396 PRO A C 1
ATOM 3121 O O . PRO A 1 396 ? 21.418 -0.480 -28.982 1.00 89.69 396 PRO A O 1
ATOM 3124 N N . VAL A 1 397 ? 21.532 0.800 -30.831 1.00 89.00 397 VAL A N 1
ATOM 3125 C CA . VAL A 1 397 ? 22.884 0.386 -31.237 1.00 89.00 397 VAL A CA 1
ATOM 3126 C C . VAL A 1 397 ? 23.924 1.432 -30.847 1.00 89.00 397 VAL A C 1
ATOM 3128 O O . VAL A 1 397 ? 24.864 1.119 -30.126 1.00 89.00 397 VAL A O 1
ATOM 3131 N N . CYS A 1 398 ? 23.750 2.682 -31.287 1.00 90.56 398 CYS A N 1
ATOM 3132 C CA . CYS A 1 398 ? 24.732 3.748 -31.062 1.00 90.56 398 CYS A CA 1
ATOM 3133 C C . CYS A 1 398 ? 24.348 4.750 -29.964 1.00 90.56 398 CYS A C 1
ATOM 3135 O O . CYS A 1 398 ? 25.098 5.688 -29.719 1.00 90.56 398 CYS A O 1
ATOM 3137 N N . HIS A 1 399 ? 23.183 4.600 -29.326 1.00 89.06 399 HIS A N 1
ATOM 3138 C CA . HIS A 1 399 ? 22.679 5.504 -28.282 1.00 89.06 399 HIS A CA 1
ATOM 3139 C C . HIS A 1 399 ? 22.484 6.973 -28.692 1.00 89.06 399 HIS A C 1
ATOM 3141 O O . HIS A 1 399 ? 22.251 7.822 -27.833 1.00 89.06 399 HIS A O 1
ATOM 3147 N N . LEU A 1 400 ? 22.490 7.283 -29.993 1.00 91.69 400 LEU A N 1
ATOM 3148 C CA . LEU A 1 400 ? 22.164 8.620 -30.487 1.00 91.69 400 LEU A CA 1
ATOM 3149 C C . LEU A 1 400 ? 20.770 9.052 -30.007 1.00 91.69 400 LEU A C 1
ATOM 3151 O O . LEU A 1 400 ? 19.802 8.311 -30.191 1.00 91.69 400 LEU A O 1
ATOM 3155 N N . ASN A 1 401 ? 20.667 10.251 -29.429 1.00 90.62 401 ASN A N 1
ATOM 3156 C CA . ASN A 1 401 ? 19.402 10.855 -29.016 1.00 90.62 401 ASN A CA 1
ATOM 3157 C C . ASN A 1 401 ? 18.573 11.230 -30.256 1.00 90.62 401 ASN A C 1
ATOM 3159 O O . ASN A 1 401 ? 18.861 12.210 -30.944 1.00 90.62 401 ASN A O 1
ATOM 3163 N N . LEU A 1 402 ? 17.541 10.435 -30.541 1.00 91.56 402 LEU A N 1
ATOM 3164 C CA . LEU A 1 402 ? 16.717 10.588 -31.739 1.00 91.56 402 LEU A CA 1
ATOM 3165 C C . LEU A 1 402 ? 15.829 11.825 -31.659 1.00 91.56 402 LEU A C 1
ATOM 3167 O O . LEU A 1 402 ? 15.555 12.440 -32.679 1.00 91.56 402 LEU A O 1
ATOM 3171 N N . HIS A 1 403 ? 15.411 12.217 -30.459 1.00 88.56 403 HIS A N 1
ATOM 3172 C CA . HIS A 1 403 ? 14.591 13.404 -30.271 1.00 88.56 403 HIS A CA 1
ATOM 3173 C C . HIS A 1 403 ? 15.333 14.666 -30.720 1.00 88.56 403 HIS A C 1
ATOM 3175 O O . HIS A 1 403 ? 14.853 15.389 -31.586 1.00 88.56 403 HIS A O 1
ATOM 3181 N N . ARG A 1 404 ? 16.548 14.881 -30.198 1.00 89.12 404 ARG A N 1
ATOM 3182 C CA . ARG A 1 404 ? 17.383 16.033 -30.566 1.00 89.12 404 ARG A CA 1
ATOM 3183 C C . ARG A 1 404 ? 17.683 16.058 -32.060 1.00 89.12 404 ARG A C 1
ATOM 3185 O O . ARG A 1 404 ? 17.672 17.110 -32.681 1.00 89.12 404 ARG A O 1
ATOM 3192 N N . ALA A 1 405 ? 17.964 14.897 -32.630 1.00 89.69 405 ALA A N 1
ATOM 3193 C CA . ALA A 1 405 ? 18.449 14.826 -33.991 1.00 89.69 405 ALA A CA 1
ATOM 3194 C C . ALA A 1 405 ? 17.330 14.873 -35.052 1.00 89.69 405 ALA A C 1
ATOM 3196 O O . ALA A 1 405 ? 17.577 15.338 -36.160 1.00 89.69 405 ALA A O 1
ATOM 3197 N N . TYR A 1 406 ? 16.096 14.470 -34.716 1.00 88.19 406 TYR A N 1
ATOM 3198 C CA . TYR A 1 406 ? 14.929 14.752 -35.560 1.00 88.19 406 TYR A CA 1
ATOM 3199 C C . TYR A 1 406 ? 14.395 16.175 -35.380 1.00 88.19 406 TYR A C 1
ATOM 3201 O O . TYR A 1 406 ? 13.860 16.697 -36.347 1.00 88.19 406 TYR A O 1
ATOM 3209 N N . ASP A 1 407 ? 14.546 16.809 -34.212 1.00 87.00 407 ASP A N 1
ATOM 3210 C CA . ASP A 1 407 ? 14.150 18.216 -34.037 1.00 87.00 407 ASP A CA 1
ATOM 3211 C C . ASP A 1 407 ? 15.029 19.149 -34.909 1.00 87.00 407 ASP A C 1
ATOM 3213 O O . ASP A 1 407 ? 14.491 19.986 -35.622 1.00 87.00 407 ASP A O 1
ATOM 3217 N N . ILE A 1 408 ? 16.356 18.937 -34.969 1.00 84.31 408 ILE A N 1
ATOM 3218 C CA . ILE A 1 408 ? 17.288 19.775 -35.766 1.00 84.31 408 ILE A CA 1
ATOM 3219 C C . ILE A 1 408 ? 16.985 19.753 -37.275 1.00 84.31 408 ILE A C 1
ATOM 3221 O O . ILE A 1 408 ? 17.162 20.756 -37.956 1.00 84.31 408 ILE A O 1
ATOM 3225 N N . ASN A 1 409 ? 16.528 18.621 -37.811 1.00 75.06 409 ASN A N 1
ATOM 3226 C CA . ASN A 1 409 ? 16.271 18.479 -39.248 1.00 75.06 409 ASN A CA 1
ATOM 3227 C C . ASN A 1 409 ? 14.959 19.133 -39.719 1.00 75.06 409 ASN A C 1
ATOM 3229 O O . ASN A 1 409 ? 14.690 19.095 -40.914 1.00 75.06 409 ASN A O 1
ATOM 3233 N N . TYR A 1 410 ? 14.124 19.660 -38.816 1.00 70.62 410 TYR A N 1
ATOM 3234 C CA . TYR A 1 410 ? 12.866 20.325 -39.185 1.00 70.62 410 TYR A CA 1
ATOM 3235 C C . TYR A 1 410 ? 12.969 21.853 -39.260 1.00 70.62 410 TYR A C 1
ATOM 3237 O O . TYR A 1 410 ? 12.090 22.468 -39.855 1.00 70.62 410 TYR A O 1
ATOM 3245 N N . ASP A 1 411 ? 14.018 22.446 -38.687 1.00 65.62 411 ASP A N 1
ATOM 3246 C CA . ASP A 1 411 ? 14.238 23.900 -38.698 1.00 65.62 411 ASP A CA 1
ATOM 3247 C C . ASP A 1 411 ? 15.078 24.372 -39.908 1.00 65.62 411 ASP A C 1
ATOM 3249 O O . ASP A 1 411 ? 15.466 25.538 -39.981 1.00 65.62 411 ASP A O 1
ATOM 3253 N N . VAL A 1 412 ? 15.363 23.470 -40.857 1.00 56.41 412 VAL A N 1
ATOM 3254 C CA . VAL A 1 412 ? 16.113 23.706 -42.106 1.00 56.41 412 VAL A CA 1
ATOM 3255 C C . VAL A 1 412 ? 15.235 23.328 -43.286 1.00 56.41 412 VAL A C 1
ATOM 3257 O O . VAL A 1 412 ? 15.226 24.098 -44.273 1.00 56.41 412 VAL A O 1
#

Organism: Perkinsus olseni (NCBI:txid32597)